Protein AF-0000000072585015 (afdb_homodimer)

Secondary structure (DSSP, 8-state):
--GGGS-THHHHHHHHHHHH-SHHHHHHHHT--HHHHHHHHHHHHHHHTS-SEEEETTEEEE-HHHHHHHHHHHHHHHHHHHHHS-GGG--TTT---EEEEE--HHHHHHHHHHHHHHHTTT-TT-EEEEE--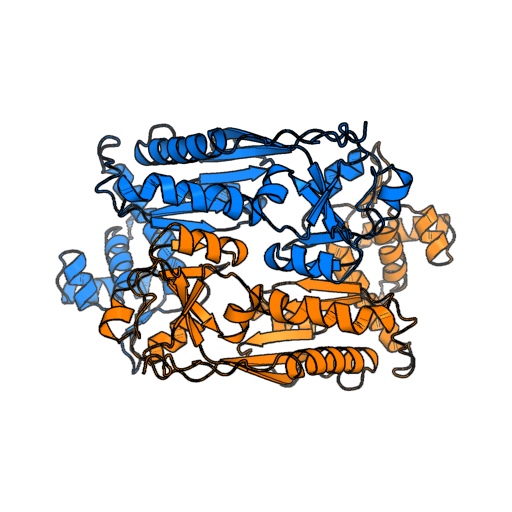-HHHHHHHHHHTS-SEEEEES----TTEEEEEEEEE-EEEEEETTSTTTTSPPPHHHHHH-EEEEE-SSTTSPPHHHHHHHHTT---EEEEEES-STTHHHHHHHSSEEEEEEHHHHHHH--TTEEEEE-SS-PPPEEEEEEEEGGGTT-HHHHHHHHHHHHHHHHS----S--------/--GGGS-THHHHHHHHHHHH-SHHHHHHHHT--HHHHHHHHHHHHHHHTS-SEEEETTEEEE-HHHHHHHHHHHHHHHHHHHHHS-GGG--TTT---EEEEE--HHHHHHHHHHHHHHHTTT-TT-EEEEE---HHHHHHHHHHTS-SEEEEES----TTEEEEEEEEE-EEEEEETTSTTTTSPPPHHHHHH-EEEEE-SSTTSPPHHHHHHHHTT---EEEEEES-STTHHHHHHHSSEEEEEEHHHHHHH--TTEEEEE-SS-PPPEEEEEEEEGGGTT-HHHHHHHHHHHHHHHHS----S---S----

Solvent-accessible surface area (backbone atoms only — not comparable to full-atom values): 34512 Å² total; per-residue (Å²): 134,62,65,86,73,48,60,66,63,50,54,58,51,47,48,32,34,64,71,55,44,32,58,59,56,19,9,63,73,72,75,40,53,45,69,58,37,50,52,48,48,52,50,48,21,61,75,66,71,36,70,42,56,39,84,45,101,90,39,54,36,66,32,75,67,38,50,56,41,45,60,60,48,49,40,51,50,49,52,50,46,54,69,67,41,65,59,82,65,65,42,56,60,75,34,63,54,70,46,29,35,33,37,48,72,57,54,38,50,60,46,46,33,58,38,47,49,67,34,48,84,50,24,66,46,51,28,41,39,36,32,62,69,54,75,87,51,43,59,57,28,29,72,72,46,72,24,57,35,34,50,40,73,68,74,93,70,60,85,62,44,40,74,45,81,69,50,71,38,46,64,25,36,35,29,14,57,80,30,90,66,45,85,50,85,49,43,59,70,58,54,67,68,43,38,24,48,40,77,33,68,51,74,65,54,83,46,72,64,53,54,56,33,43,77,68,75,41,78,83,44,73,49,34,36,31,44,53,73,69,37,45,67,52,40,25,66,47,40,83,32,32,34,76,46,42,45,68,49,60,58,60,66,69,56,87,59,52,28,82,40,66,53,67,60,94,68,77,58,47,49,32,29,38,34,31,34,47,89,44,70,76,29,46,60,52,45,51,50,53,49,48,51,50,54,44,53,68,64,58,62,77,73,73,84,72,80,66,83,57,72,84,107,133,63,64,86,74,48,62,66,63,50,53,57,51,47,46,32,33,64,72,56,43,31,58,58,58,17,10,64,74,70,75,42,52,48,68,58,38,50,51,49,48,54,49,46,22,61,75,65,72,37,70,43,59,39,84,45,99,88,38,54,36,65,33,74,69,38,51,55,41,44,58,60,46,47,40,50,50,48,52,51,46,53,70,68,42,63,58,83,66,64,42,58,59,75,33,63,55,70,47,28,35,32,36,48,71,57,52,38,50,60,46,46,33,57,38,47,49,66,34,47,84,51,25,66,47,50,28,42,39,37,32,65,68,55,76,86,52,43,59,56,28,28,71,73,48,73,23,56,36,34,48,41,72,70,73,93,70,60,87,62,45,40,73,44,83,68,49,71,38,46,64,24,36,37,28,15,57,81,30,90,66,44,85,50,86,49,43,59,68,58,54,67,67,42,38,25,47,40,76,32,68,51,74,65,53,81,45,72,63,55,53,55,33,44,77,69,76,42,80,81,45,71,50,35,36,30,43,52,73,67,37,43,68,51,40,25,66,46,39,82,32,32,33,75,45,42,44,69,49,58,58,60,66,68,54,87,60,52,28,83,39,67,53,66,60,94,69,78,61,47,49,32,30,39,33,31,35,47,90,43,69,75,30,46,60,52,45,51,51,54,48,50,51,51,52,42,51,68,64,56,62,76,72,74,84,73,79,67,86,56,70,83,108

Nearest PDB structures (foldseek):
  2esn-assembly1_C  TM=7.766E-01  e=2.154E-27  Pseudomonas aeruginosa
  5ae5-assembly1_B-2  TM=6.695E-01  e=5.748E-27  Burkholderia cepacia
  5ae5-assembly1_A-2  TM=6.523E-01  e=2.216E-26  Burkholderia cepacia
  2y84-assembly3_C  TM=8.948E-01  e=1.385E-21  Burkholderia sp. DNT
  1uth-assembly1_B  TM=8.601E-01  e=7.260E-21  Burkholderia sp. DNT

Organism: Burkholderia pseudomallei (strain K96243) (NCBI:txid272560)

InterPro domains:
  IPR000847 LysR, HTH, N-terminal domain [PF00126] (8-66)
  IPR000847 LysR, HTH, N-terminal domain [PS50931] (6-63)
  IPR005119 LysR, substrate-binding [PF03466] (97-296)
  IPR036388 Winged helix-like DNA-binding domain superfamily [G3DSA:1.10.10.10] (1-85)
  IPR036390 Winged helix DNA-binding domain superfamily [SSF46785] (2-83)
  IPR037402 HTH-type transcriptional regulator YidZ, PBP2 domain [cd08417] (98-296)
  IPR050389 LysR-type Transcriptional Regulators [PTHR30118] (1-298)

Sequence (626 aa):
MNLRSIDLNLLVILDALLAERQVTRAGQRIGLTQPAVSNALGRLRYVFKDEILMRTPLGMELTPRAKVLACPIRQILQQIEELFVPENQFDSFTSDRRFTLRMSELTELLLLPPLLRNIRGTAPHIRMNVMHLNADKTVEALDSGRLDMAVCAGLDHPDAISSQVLFQDRLVCVLSRRHPDANRPLTLERFAALDFLNVSINPVDSSLIDTMLADMRFTRRIAFNVPHWLVVPSMLDALPLAVIMSERHALSLGDSRLAIRELPLDLEPVTWTLYWHRRYDNSVAHEWLRNCITDVVDAIQPRGVFEEASAVGMNLRSIDLNLLVILDALLAERQVTRAGQRIGLTQPAVSNALGRLRYVFKDEILMRTPLGMELTPRAKVLACPIRQILQQIEELFVPENQFDSFTSDRRFTLRMSELTELLLLPPLLRNIRGTAPHIRMNVMHLNADKTVEALDSGRLDMAVCAGLDHPDAISSQVLFQDRLVCVLSRRHPDANRPLTLERFAALDFLNVSINPVDSSLIDTMLADMRFTRRIAFNVPHWLVVPSMLDALPLAVIMSERHALSLGDSRLAIRELPLDLEPVTWTLYWHRRYDNSVAHEWLRNCITDVVDAIQPRGVFEEASAVG

Radius of gyration: 26.53 Å; Cα contacts (8 Å, |Δi|>4): 1002; chains: 2; bounding box: 60×70×80 Å

Foldseek 3Di:
DDPVPDPCVLLLLLLLCLVVLDLCRSCVVVVHHSVVSVVSLVVVCVVVVHNQWDQDPVGTDGDPVNNVCNLVSVQVVVVVVCVVPDLPPDFLQPDLEEAEEEDDPLRCLQFVVVLCVVSCRRRVRYHYHYDHDDLVCVQVCQVSRSHAKYKDQDHDYDPQKDKFWQDWFAKWKKAFCPAPPQPDADAPVNQQPFEAEAAALDPVDDDPVQVQCVVVVHDHHYPYYDPDPPCVLVVRVVDNHMYMDTPSSVVSVVDPRMGIHHDNDDTGITIMMMMHGVVCVSRPVSVVSVVSRSVSSVVSPPPDDDPPPPVVD/DDPVPDPCVLLLLLLLCLVVLDLCRSCVVVVHHSVVSVVSLVVVCVVVVHNQWDQDPVGTDGDPVNNVCNLVSVQVVVVVVCVVPDLPPDFQQPDLEEAEEEDDPLRCLQFVVVLCVVSCRRRVRYHYHYDHDDLVCVQVCQVSRSHAKYKDQDHDYDPQKDKFWQDWFAKWKKAFCPAPPQPDADDPVNQQPFEAEAAALDPVDDDPVQVQCVVVVDDHHYPYYDPDPPCVLVVRVVDNHMYMDTPSSVVSVVDPRMGIHHDNDDTGITIMMMMHGVVCVSRPVSVVSVVSRSVSSVVSPPPDDDPPPPPVD

pLDDT: mean 84.45, std 15.93, range [20.2, 98.06]

Structure (mmCIF, N/CA/C/O backbone):
data_AF-0000000072585015-model_v1
#
loop_
_entity.id
_entity.type
_entity.pdbx_description
1 polymer 'LysR family transcriptional regulator'
#
loop_
_atom_site.group_PDB
_atom_site.id
_atom_site.type_symbol
_atom_site.label_atom_id
_atom_site.label_alt_id
_atom_site.label_comp_id
_atom_site.label_asym_id
_atom_site.label_entity_id
_atom_site.label_seq_id
_atom_site.pdbx_PDB_ins_code
_atom_site.Cartn_x
_atom_site.Cartn_y
_atom_site.Cartn_z
_atom_site.occupancy
_atom_site.B_iso_or_equiv
_atom_site.auth_seq_id
_atom_site.auth_comp_id
_atom_site.auth_asym_id
_atom_site.auth_atom_id
_atom_site.pdbx_PDB_model_num
ATOM 1 N N . MET A 1 1 ? -4.785 30.359 -19.797 1 32.12 1 MET A N 1
ATOM 2 C CA . MET A 1 1 ? -5.305 31.156 -18.688 1 32.12 1 MET A CA 1
ATOM 3 C C . MET A 1 1 ? -4.211 32.031 -18.094 1 32.12 1 MET A C 1
ATOM 5 O O . MET A 1 1 ? -3.086 31.578 -17.875 1 32.12 1 MET A O 1
ATOM 9 N N . ASN A 1 2 ? -4.184 33.281 -18.375 1 33.97 2 ASN A N 1
ATOM 10 C CA . ASN A 1 2 ? -3.229 34.281 -17.922 1 33.97 2 ASN A CA 1
ATOM 11 C C . ASN A 1 2 ? -3.289 34.469 -16.422 1 33.97 2 ASN A C 1
ATOM 13 O O . ASN A 1 2 ? -4.32 34.875 -15.875 1 33.97 2 ASN A O 1
ATOM 17 N N . LEU A 1 3 ? -2.422 34 -15.742 1 45.84 3 LEU A N 1
ATOM 18 C CA . LEU A 1 3 ? -2.311 34.188 -14.297 1 45.84 3 LEU A CA 1
ATOM 19 C C . LEU A 1 3 ? -2.486 35.656 -13.914 1 45.84 3 LEU A C 1
ATOM 21 O O . LEU A 1 3 ? -2.963 35.938 -12.812 1 45.84 3 LEU A O 1
ATOM 25 N N . ARG A 1 4 ? -2.057 36.531 -14.773 1 43.81 4 ARG A N 1
ATOM 26 C CA . ARG A 1 4 ? -2.186 37.938 -14.508 1 43.81 4 ARG A CA 1
ATOM 27 C C . ARG A 1 4 ? -3.646 38.344 -14.289 1 43.81 4 ARG A C 1
ATOM 29 O O . ARG A 1 4 ? -3.938 39.312 -13.602 1 43.81 4 ARG A O 1
ATOM 36 N N . SER A 1 5 ? -4.473 37.625 -14.945 1 46.38 5 SER A N 1
ATOM 37 C CA . SER A 1 5 ? -5.883 38 -14.891 1 46.38 5 SER A CA 1
ATOM 38 C C . SER A 1 5 ? -6.586 37.344 -13.711 1 46.38 5 SER A C 1
ATOM 40 O O . SER A 1 5 ? -7.703 37.719 -13.359 1 46.38 5 SER A O 1
ATOM 42 N N . ILE A 1 6 ? -5.98 36.281 -13.242 1 48.69 6 ILE A N 1
ATOM 43 C CA . ILE A 1 6 ? -6.621 35.594 -12.109 1 48.69 6 ILE A CA 1
ATOM 44 C C . ILE A 1 6 ? -6.18 36.25 -10.805 1 48.69 6 ILE A C 1
ATOM 46 O O . ILE A 1 6 ? -4.98 36.406 -10.555 1 48.69 6 ILE A O 1
ATOM 50 N N . ASP A 1 7 ? -7.086 37.062 -10.164 1 58.62 7 ASP A N 1
ATOM 51 C CA . ASP A 1 7 ? -6.895 37.531 -8.797 1 58.62 7 ASP A CA 1
ATOM 52 C C . ASP A 1 7 ? -6.461 36.406 -7.879 1 58.62 7 ASP A C 1
ATOM 54 O O . ASP A 1 7 ? -7.262 35.531 -7.543 1 58.62 7 ASP A O 1
ATOM 58 N N . LEU A 1 8 ? -5.18 36.281 -7.637 1 63.16 8 LEU A N 1
ATOM 59 C CA . LEU A 1 8 ? -4.578 35.219 -6.812 1 63.16 8 LEU A CA 1
ATOM 60 C C . LEU A 1 8 ? -5.301 35.125 -5.473 1 63.16 8 LEU A C 1
ATOM 62 O O . LEU A 1 8 ? -5.238 34.062 -4.82 1 63.16 8 LEU A O 1
ATOM 66 N N . ASN A 1 9 ? -5.953 36.219 -5.25 1 71.25 9 ASN A N 1
ATOM 67 C CA . ASN A 1 9 ? -6.73 36.156 -4.016 1 71.25 9 ASN A CA 1
ATOM 68 C C . ASN A 1 9 ? -7.855 35.125 -4.105 1 71.25 9 ASN A C 1
ATOM 70 O O . ASN A 1 9 ? -8.336 34.656 -3.08 1 71.25 9 ASN A O 1
ATOM 74 N N . LEU A 1 10 ? -8.094 34.844 -5.332 1 77.75 10 LEU A N 1
ATOM 75 C CA . LEU A 1 10 ? -9.117 33.844 -5.535 1 77.75 10 LEU A CA 1
ATOM 76 C C . LEU A 1 10 ? -8.648 32.5 -5.012 1 77.75 10 LEU A C 1
ATOM 78 O O . LEU A 1 10 ? -9.461 31.672 -4.555 1 77.75 10 LEU A O 1
ATOM 82 N N . LEU A 1 11 ? -7.355 32.344 -5.016 1 77.81 11 LEU A N 1
ATOM 83 C CA . LEU A 1 11 ? -6.812 31.078 -4.523 1 77.81 11 LEU A CA 1
ATOM 84 C C . LEU A 1 11 ? -6.98 30.953 -3.012 1 77.81 11 LEU A C 1
ATOM 86 O O . LEU A 1 11 ? -7.246 29.875 -2.492 1 77.81 11 LEU A O 1
ATOM 90 N N . VAL A 1 12 ? -6.844 32.094 -2.396 1 78.88 12 VAL A N 1
ATOM 91 C CA . VAL A 1 12 ? -7.031 32.125 -0.951 1 78.88 12 VAL A CA 1
ATOM 92 C C . VAL A 1 12 ? -8.484 31.797 -0.612 1 78.88 12 VAL A C 1
ATOM 94 O O . VAL A 1 12 ? -8.758 31.016 0.3 1 78.88 12 VAL A O 1
ATOM 97 N N . ILE A 1 13 ? -9.336 32.375 -1.401 1 81.62 13 ILE A N 1
ATOM 98 C CA . ILE A 1 13 ? -10.766 32.156 -1.195 1 81.62 13 ILE A CA 1
ATOM 99 C C . ILE A 1 13 ? -11.125 30.703 -1.528 1 81.62 13 ILE A C 1
ATOM 101 O O . ILE A 1 13 ? -11.875 30.062 -0.795 1 81.62 13 ILE A O 1
ATOM 105 N N . LEU A 1 14 ? -10.523 30.203 -2.553 1 85.69 14 LEU A N 1
ATOM 106 C CA . LEU A 1 14 ? -10.75 28.828 -2.951 1 85.69 14 LEU A CA 1
ATOM 107 C C . LEU A 1 14 ? -10.305 27.859 -1.852 1 85.69 14 LEU A C 1
ATOM 109 O O . LEU A 1 14 ? -11.039 26.938 -1.5 1 85.69 14 LEU A O 1
ATOM 113 N N . ASP A 1 15 ? -9.203 28.141 -1.358 1 82 15 ASP A N 1
ATOM 114 C CA . ASP A 1 15 ? -8.68 27.312 -0.285 1 82 15 ASP A CA 1
ATOM 115 C C . ASP A 1 15 ? -9.625 27.281 0.912 1 82 15 ASP A C 1
ATOM 117 O O . ASP A 1 15 ? -9.875 26.234 1.497 1 82 15 ASP A O 1
ATOM 121 N N . ALA A 1 16 ? -10.125 28.391 1.289 1 82.62 16 ALA A N 1
ATOM 122 C CA . ALA A 1 16 ? -11.07 28.516 2.398 1 82.62 16 ALA A CA 1
ATOM 123 C C . ALA A 1 16 ? -12.359 27.75 2.102 1 82.62 16 ALA A C 1
ATOM 125 O O . ALA A 1 16 ? -12.906 27.078 2.975 1 82.62 16 ALA A O 1
ATOM 126 N N . LEU A 1 17 ? -12.812 27.844 0.886 1 88.06 17 LEU A N 1
ATOM 127 C CA . LEU A 1 17 ? -14.031 27.156 0.468 1 88.06 17 LEU A CA 1
ATOM 128 C C . LEU A 1 17 ? -13.836 25.656 0.489 1 88.06 17 LEU A C 1
ATOM 130 O O . LEU A 1 17 ? -14.734 24.906 0.899 1 88.06 17 LEU A O 1
ATOM 134 N N . LEU A 1 18 ? -12.68 25.25 0.053 1 84.5 18 LEU A N 1
ATOM 135 C CA . LEU A 1 18 ? -12.367 23.828 0.015 1 84.5 18 LEU A CA 1
ATOM 136 C C . LEU A 1 18 ? -12.289 23.25 1.424 1 84.5 18 LEU A C 1
ATOM 138 O O . LEU A 1 18 ? -12.664 22.109 1.652 1 84.5 18 LEU A O 1
ATOM 142 N N . ALA A 1 19 ? -11.891 24.016 2.311 1 79.88 19 ALA A N 1
ATOM 143 C CA . ALA A 1 19 ? -11.695 23.594 3.691 1 79.88 19 ALA A CA 1
ATOM 144 C C . ALA A 1 19 ? -13.008 23.625 4.465 1 79.88 19 ALA A C 1
ATOM 146 O O . ALA A 1 19 ? -13.336 22.688 5.195 1 79.88 19 ALA A O 1
ATOM 147 N N . GLU A 1 20 ? -13.828 24.641 4.277 1 79.94 20 GLU A N 1
ATOM 148 C CA . GLU A 1 20 ? -15 24.891 5.113 1 79.94 20 GLU A CA 1
ATOM 149 C C . GLU A 1 20 ? -16.266 24.344 4.465 1 79.94 20 GLU A C 1
ATOM 151 O O . GLU A 1 20 ? -17.25 24.078 5.148 1 79.94 20 GLU A O 1
ATOM 156 N N . ARG A 1 21 ? -16.25 24.219 3.154 1 83.19 21 ARG A N 1
ATOM 157 C CA . ARG A 1 21 ? -17.375 23.734 2.344 1 83.19 21 ARG A CA 1
ATOM 158 C C . ARG A 1 21 ? -18.625 24.562 2.6 1 83.19 21 ARG A C 1
ATOM 160 O O . ARG A 1 21 ? -19.734 24.031 2.549 1 83.19 21 ARG A O 1
ATOM 167 N N . GLN A 1 22 ? -18.469 25.688 3.133 1 85.69 22 GLN A N 1
ATOM 168 C CA . GLN A 1 22 ? -19.531 26.672 3.355 1 85.69 22 GLN A CA 1
ATOM 169 C C . GLN A 1 22 ? -19.047 28.094 3.059 1 85.69 22 GLN A C 1
ATOM 171 O O . GLN A 1 22 ? -17.953 28.484 3.482 1 85.69 22 GLN A O 1
ATOM 176 N N . VAL A 1 23 ? -19.906 28.844 2.379 1 87.81 23 VAL A N 1
ATOM 177 C CA . VAL A 1 23 ? -19.547 30.172 1.912 1 87.81 23 VAL A CA 1
ATOM 178 C C . VAL A 1 23 ? -19.359 31.109 3.105 1 87.81 23 VAL A C 1
ATOM 180 O O . VAL A 1 23 ? -18.359 31.828 3.184 1 87.81 23 VAL A O 1
ATOM 183 N N . THR A 1 24 ? -20.281 30.969 4.055 1 86.62 24 THR A N 1
ATOM 184 C CA . THR A 1 24 ? -20.234 31.859 5.207 1 86.62 24 THR A CA 1
ATOM 185 C C . THR A 1 24 ? -19.016 31.578 6.074 1 86.62 24 THR A C 1
ATOM 187 O O . THR A 1 24 ? -18.297 32.5 6.461 1 86.62 24 THR A O 1
ATOM 190 N N . ARG A 1 25 ? -18.781 30.375 6.25 1 86.62 25 ARG A N 1
ATOM 191 C CA . ARG A 1 25 ? -17.656 29.984 7.098 1 86.62 25 ARG A CA 1
ATOM 192 C C . ARG A 1 25 ? -16.328 30.266 6.41 1 86.62 25 ARG A C 1
ATOM 194 O O . ARG A 1 25 ? -15.352 30.656 7.062 1 86.62 25 ARG A O 1
ATOM 201 N N . ALA A 1 26 ? -16.344 30.078 5.195 1 88.12 26 ALA A N 1
ATOM 202 C CA . ALA A 1 26 ? -15.141 30.391 4.426 1 88.12 26 ALA A CA 1
ATOM 203 C C . ALA A 1 26 ? -14.797 31.875 4.527 1 88.12 26 ALA A C 1
ATOM 205 O O . ALA A 1 26 ? -13.633 32.25 4.703 1 88.12 26 ALA A O 1
ATOM 206 N N . GLY A 1 27 ? -15.828 32.688 4.449 1 85.44 27 GLY A N 1
ATOM 207 C CA . GLY A 1 27 ? -15.625 34.125 4.594 1 85.44 27 GLY A CA 1
ATOM 208 C C . GLY A 1 27 ? -15.094 34.5 5.961 1 85.44 27 GLY A C 1
ATOM 209 O O . GLY A 1 27 ? -14.148 35.281 6.062 1 85.44 27 GLY A O 1
ATOM 210 N N . GLN A 1 28 ? -15.633 33.938 6.953 1 82.56 28 GLN A N 1
ATOM 211 C CA . GLN A 1 28 ? -15.203 34.188 8.32 1 82.56 28 GLN A CA 1
ATOM 212 C C . GLN A 1 28 ? -13.734 33.812 8.516 1 82.56 28 GLN A C 1
ATOM 214 O O . GLN A 1 28 ? -12.992 34.531 9.18 1 82.56 28 GLN A O 1
ATOM 219 N N . ARG A 1 29 ? -13.344 32.812 7.852 1 80.19 29 ARG A N 1
ATOM 220 C CA . ARG A 1 29 ? -11.992 32.281 8.008 1 80.19 29 ARG A CA 1
ATOM 221 C C . ARG A 1 29 ? -10.961 33.25 7.402 1 80.19 29 ARG A C 1
ATOM 223 O O . ARG A 1 29 ? -9.844 33.375 7.918 1 80.19 29 ARG A O 1
ATOM 230 N N . ILE A 1 30 ? -11.398 33.906 6.359 1 79.38 30 ILE A N 1
ATOM 231 C CA . ILE A 1 30 ? -10.383 34.656 5.656 1 79.38 30 ILE A CA 1
ATOM 232 C C . ILE A 1 30 ? -10.719 36.156 5.738 1 79.38 30 ILE A C 1
ATOM 234 O O . ILE A 1 30 ? -10.109 36.969 5.047 1 79.38 30 ILE A O 1
ATOM 238 N N . GLY A 1 31 ? -11.68 36.5 6.531 1 80.5 31 GLY A N 1
ATOM 239 C CA . GLY A 1 31 ? -11.992 37.875 6.801 1 80.5 31 GLY A CA 1
ATOM 240 C C . GLY A 1 31 ? -12.719 38.562 5.652 1 80.5 31 GLY A C 1
ATOM 241 O O . GLY A 1 31 ? -12.453 39.719 5.344 1 80.5 31 GLY A O 1
ATOM 242 N N . LEU A 1 32 ? -13.5 37.812 5.012 1 82.12 32 LEU A N 1
ATOM 243 C CA . LEU A 1 32 ? -14.297 38.375 3.924 1 82.12 32 LEU A CA 1
ATOM 244 C C . LEU A 1 32 ? -15.789 38.25 4.215 1 82.12 32 LEU A C 1
ATOM 246 O O . LEU A 1 32 ? -16.188 37.375 4.996 1 82.12 32 LEU A O 1
ATOM 250 N N . THR A 1 33 ? -16.547 39.125 3.74 1 83.56 33 THR A N 1
ATOM 251 C CA . THR A 1 33 ? -18 39.062 3.873 1 83.56 33 THR A CA 1
ATOM 252 C C . THR A 1 33 ? -18.562 37.938 2.992 1 83.56 33 THR A C 1
ATOM 254 O O . THR A 1 33 ? -17.922 37.5 2.031 1 83.56 33 THR A O 1
ATOM 257 N N . GLN A 1 34 ? -19.703 37.469 3.396 1 87.62 34 GLN A N 1
ATOM 258 C CA . GLN A 1 34 ? -20.359 36.406 2.658 1 87.62 34 GLN A CA 1
ATOM 259 C C . GLN A 1 34 ? -20.609 36.812 1.209 1 87.62 34 GLN A C 1
ATOM 261 O O . GLN A 1 34 ? -20.359 36.031 0.287 1 87.62 34 GLN A O 1
ATOM 266 N N . PRO A 1 35 ? -21.125 38.031 0.877 1 88.56 35 PRO A N 1
ATOM 267 C CA . PRO A 1 35 ? -21.297 38.406 -0.527 1 88.56 35 PRO A CA 1
ATOM 268 C C . PRO A 1 35 ? -19.984 38.406 -1.309 1 88.56 35 PRO A C 1
ATOM 270 O O . PRO A 1 35 ? -19.969 38 -2.48 1 88.56 35 PRO A O 1
ATOM 273 N N . ALA A 1 36 ? -18.969 38.812 -0.65 1 84.19 36 ALA A N 1
ATOM 274 C CA . ALA A 1 36 ? -17.656 38.844 -1.291 1 84.19 36 ALA A CA 1
ATOM 275 C C . ALA A 1 36 ? -17.219 37.406 -1.659 1 84.19 36 ALA A C 1
ATOM 277 O O . ALA A 1 36 ? -16.703 37.188 -2.76 1 84.19 36 ALA A O 1
ATOM 278 N N . VAL A 1 37 ? -17.438 36.5 -0.718 1 89.19 37 VAL A N 1
ATOM 279 C CA . VAL A 1 37 ? -17.078 35.125 -0.96 1 89.19 37 VAL A CA 1
ATOM 280 C C . VAL A 1 37 ? -17.984 34.531 -2.035 1 89.19 37 VAL A C 1
ATOM 282 O O . VAL A 1 37 ? -17.516 33.781 -2.893 1 89.19 37 VAL A O 1
ATOM 285 N N . SER A 1 38 ? -19.188 34.844 -2.033 1 90.06 38 SER A N 1
ATOM 286 C CA . SER A 1 38 ? -20.141 34.375 -3.031 1 90.06 38 SER A CA 1
ATOM 287 C C . SER A 1 38 ? -19.75 34.844 -4.43 1 90.06 38 SER A C 1
ATOM 289 O O . SER A 1 38 ? -19.797 34.062 -5.387 1 90.06 38 SER A O 1
ATOM 291 N N . ASN A 1 39 ? -19.422 36.062 -4.484 1 87.12 39 ASN A N 1
ATOM 292 C CA . ASN A 1 39 ? -18.953 36.625 -5.758 1 87.12 39 ASN A CA 1
ATOM 293 C C . ASN A 1 39 ? -17.703 35.906 -6.25 1 87.12 39 ASN A C 1
ATOM 295 O O . ASN A 1 39 ? -17.594 35.594 -7.438 1 87.12 39 ASN A O 1
ATOM 299 N N . ALA A 1 40 ? -16.812 35.781 -5.332 1 86.44 40 ALA A N 1
ATOM 300 C CA . ALA A 1 40 ? -15.57 35.062 -5.66 1 86.44 40 ALA A CA 1
ATOM 301 C C . ALA A 1 40 ? -15.859 33.656 -6.145 1 86.44 40 ALA A C 1
ATOM 303 O O . ALA A 1 40 ? -15.211 33.156 -7.074 1 86.44 40 ALA A O 1
ATOM 304 N N . LEU A 1 41 ? -16.781 32.938 -5.48 1 90.31 41 LEU A N 1
ATOM 305 C CA . LEU A 1 41 ? -17.172 31.609 -5.887 1 90.31 41 LEU A CA 1
ATOM 306 C C . LEU A 1 41 ? -17.703 31.594 -7.316 1 90.31 41 LEU A C 1
ATOM 308 O O . LEU A 1 41 ? -17.391 30.688 -8.094 1 90.31 41 LEU A O 1
ATOM 312 N N . GLY A 1 42 ? -18.469 32.625 -7.664 1 88.19 42 GLY A N 1
ATOM 313 C CA . GLY A 1 42 ? -18.922 32.781 -9.039 1 88.19 42 GLY A CA 1
ATOM 314 C C . GLY A 1 42 ? -17.781 32.875 -10.039 1 88.19 42 GLY A C 1
ATOM 315 O O . GLY A 1 42 ? -17.812 32.219 -11.086 1 88.19 42 GLY A O 1
ATOM 316 N N . ARG A 1 43 ? -16.812 33.625 -9.688 1 82.56 43 ARG A N 1
ATOM 317 C CA . ARG A 1 43 ? -15.641 33.781 -10.547 1 82.56 43 ARG A CA 1
ATOM 318 C C . ARG A 1 43 ? -14.867 32.469 -10.648 1 82.56 43 ARG A C 1
ATOM 320 O O . ARG A 1 43 ? -14.391 32.094 -11.727 1 82.56 43 ARG A O 1
ATOM 327 N N . LEU A 1 44 ? -14.68 31.828 -9.516 1 86.62 44 LEU A N 1
ATOM 328 C CA . LEU A 1 44 ? -13.984 30.547 -9.469 1 86.62 44 LEU A CA 1
ATOM 329 C C . LEU A 1 44 ? -14.68 29.516 -10.352 1 86.62 44 LEU A C 1
ATOM 331 O O . LEU A 1 44 ? -14.023 28.766 -11.07 1 86.62 44 LEU A O 1
ATOM 335 N N . ARG A 1 45 ? -15.977 29.5 -10.25 1 87.31 45 ARG A N 1
ATOM 336 C CA . ARG A 1 45 ? -16.75 28.578 -11.078 1 87.31 45 ARG A CA 1
ATOM 337 C C . ARG A 1 45 ? -16.5 28.844 -12.562 1 87.31 45 ARG A C 1
ATOM 339 O O . ARG A 1 45 ? -16.375 27.891 -13.344 1 87.31 45 ARG A O 1
ATOM 346 N N . TYR A 1 46 ? -16.422 30.094 -12.836 1 81.38 46 TYR A N 1
ATOM 347 C CA . TYR A 1 46 ? -16.172 30.484 -14.219 1 81.38 46 TYR A CA 1
ATOM 348 C C . TYR A 1 46 ? -14.789 30.062 -14.672 1 81.38 46 TYR A C 1
ATOM 350 O O . TYR A 1 46 ? -14.625 29.5 -15.758 1 81.38 46 TYR A O 1
ATOM 358 N N . VAL A 1 47 ? -13.812 30.297 -13.875 1 77.12 47 VAL A N 1
ATOM 359 C CA . VAL A 1 47 ? -12.422 30.047 -14.219 1 77.12 47 VAL A CA 1
ATOM 360 C C . VAL A 1 47 ? -12.18 28.547 -14.328 1 77.12 47 VAL A C 1
ATOM 362 O O . VAL A 1 47 ? -11.492 28.078 -15.242 1 77.12 47 VAL A O 1
ATOM 365 N N . PHE A 1 48 ? -12.727 27.812 -13.367 1 81.69 48 PHE A N 1
ATOM 366 C CA . PHE A 1 48 ? -12.453 26.375 -13.305 1 81.69 48 PHE A CA 1
ATOM 367 C C . PHE A 1 48 ? -13.484 25.594 -14.117 1 81.69 48 PHE A C 1
ATOM 369 O O . PHE A 1 48 ? -13.344 24.391 -14.297 1 81.69 48 PHE A O 1
ATOM 376 N N . LYS A 1 49 ? -14.43 26.281 -14.617 1 83.12 49 LYS A N 1
ATOM 377 C CA . LYS A 1 49 ? -15.523 25.625 -15.328 1 83.12 49 LYS A CA 1
ATOM 378 C C . LYS A 1 49 ? -16.078 24.453 -14.531 1 83.12 49 LYS A C 1
ATOM 380 O O . LYS A 1 49 ? -16.25 23.359 -15.062 1 83.12 49 LYS A O 1
ATOM 385 N N . ASP A 1 50 ? -16.203 24.719 -13.289 1 85 50 ASP A N 1
ATOM 386 C CA . ASP A 1 50 ? -16.672 23.766 -12.289 1 85 50 ASP A CA 1
ATOM 387 C C . ASP A 1 50 ? -17.453 24.469 -11.188 1 85 50 ASP A C 1
ATOM 389 O O . ASP A 1 50 ? -17.094 25.578 -10.781 1 85 50 ASP A O 1
ATOM 393 N N . GLU A 1 51 ? -18.453 23.844 -10.672 1 89.44 51 GLU A N 1
ATOM 394 C CA . GLU A 1 51 ? -19.266 24.453 -9.625 1 89.44 51 GLU A CA 1
ATOM 395 C C . GLU A 1 51 ? -18.5 24.578 -8.32 1 89.44 51 GLU A C 1
ATOM 397 O O . GLU A 1 51 ? -18.844 25.391 -7.461 1 89.44 51 GLU A O 1
ATOM 402 N N . ILE A 1 52 ? -17.438 23.844 -8.117 1 87.56 52 ILE A N 1
ATOM 403 C CA . ILE A 1 52 ? -16.547 23.812 -6.957 1 87.56 52 ILE A CA 1
ATOM 404 C C . ILE A 1 52 ? -17.328 23.344 -5.727 1 87.56 52 ILE A C 1
ATOM 406 O O . ILE A 1 52 ? -16.969 22.344 -5.109 1 87.56 52 ILE A O 1
ATOM 410 N N . LEU A 1 53 ? -18.453 24.016 -5.41 1 88 53 LEU A N 1
ATOM 411 C CA . LEU A 1 53 ? -19.375 23.688 -4.332 1 88 53 LEU A CA 1
ATOM 412 C C . LEU A 1 53 ? -20.797 23.594 -4.855 1 88 53 LEU A C 1
ATOM 414 O O . LEU A 1 53 ? -21.297 24.5 -5.531 1 88 53 LEU A O 1
ATOM 418 N N . MET A 1 54 ? -21.281 22.391 -4.57 1 82.44 54 MET A N 1
ATOM 419 C CA . MET A 1 54 ? -22.672 22.188 -5 1 82.44 54 MET A CA 1
ATOM 420 C C . MET A 1 54 ? -23.594 22 -3.803 1 82.44 54 MET A C 1
ATOM 422 O O . MET A 1 54 ? -23.188 21.406 -2.793 1 82.44 54 MET A O 1
ATOM 426 N N . ARG A 1 55 ? -24.781 22.531 -3.969 1 76.81 55 ARG A N 1
ATOM 427 C CA . ARG A 1 55 ? -25.812 22.344 -2.941 1 76.81 55 ARG A CA 1
ATOM 428 C C . ARG A 1 55 ? -26.453 20.969 -3.066 1 76.81 55 ARG A C 1
ATOM 430 O O . ARG A 1 55 ? -26.844 20.547 -4.16 1 76.81 55 ARG A O 1
ATOM 437 N N . THR A 1 56 ? -26.266 20.281 -2.09 1 69.5 56 THR A N 1
ATOM 438 C CA . THR A 1 56 ? -26.953 19 -1.965 1 69.5 56 THR A CA 1
ATOM 439 C C . THR A 1 56 ? -27.922 19 -0.782 1 69.5 56 THR A C 1
ATOM 441 O O . THR A 1 56 ? -27.906 19.938 0.03 1 69.5 56 THR A O 1
ATOM 444 N N . PRO A 1 57 ? -28.859 18.125 -0.735 1 65.69 57 PRO A N 1
ATOM 445 C CA . PRO A 1 57 ? -29.75 18.078 0.417 1 65.69 57 PRO A CA 1
ATOM 446 C C . PRO A 1 57 ? -29.016 18.016 1.749 1 65.69 57 PRO A C 1
ATOM 448 O O . PRO A 1 57 ? -29.547 18.438 2.779 1 65.69 57 PRO A O 1
ATOM 451 N N . LEU A 1 58 ? -27.859 17.672 1.687 1 60.28 58 LEU A N 1
ATOM 452 C CA . LEU A 1 58 ? -27.078 17.484 2.908 1 60.28 58 LEU A CA 1
ATOM 453 C C . LEU A 1 58 ? -26.219 18.719 3.191 1 60.28 58 LEU A C 1
ATOM 455 O O . LEU A 1 58 ? -25.531 18.781 4.219 1 60.28 58 LEU A O 1
ATOM 459 N N . GLY A 1 59 ? -26.328 19.641 2.318 1 71.06 59 GLY A N 1
ATOM 460 C CA . GLY A 1 59 ? -25.5 20.844 2.436 1 71.06 59 GLY A CA 1
ATOM 461 C C . GLY A 1 59 ? -24.625 21.078 1.225 1 71.06 59 GLY A C 1
ATOM 462 O O . GLY A 1 59 ? -24.906 20.562 0.139 1 71.06 59 GLY A O 1
ATOM 463 N N . MET A 1 60 ? -23.625 21.906 1.461 1 78.12 60 MET A N 1
ATOM 464 C CA . MET A 1 60 ? -22.703 22.203 0.362 1 78.12 60 MET A CA 1
ATOM 465 C C . MET A 1 60 ? -21.625 21.141 0.26 1 78.12 60 MET A C 1
ATOM 467 O O . MET A 1 60 ? -21.031 20.75 1.271 1 78.12 60 MET A O 1
ATOM 471 N N . GLU A 1 61 ? -21.484 20.625 -0.931 1 82.38 61 GLU A N 1
ATOM 472 C CA . GLU A 1 61 ? -20.453 19.609 -1.169 1 82.38 61 GLU A CA 1
ATOM 473 C C . GLU A 1 61 ? -19.516 20.031 -2.293 1 82.38 61 GLU A C 1
ATOM 475 O O . GLU A 1 61 ? -19.938 20.641 -3.271 1 82.38 61 GLU A O 1
ATOM 480 N N . LEU A 1 62 ? -18.297 19.625 -2.059 1 85.12 62 LEU A N 1
ATOM 481 C CA . LEU A 1 62 ? -17.297 19.875 -3.1 1 85.12 62 LEU A CA 1
ATOM 482 C C . LEU A 1 62 ? -17.547 18.984 -4.316 1 85.12 62 LEU A C 1
ATOM 484 O O . LEU A 1 62 ? -17.953 17.828 -4.172 1 85.12 62 LEU A O 1
ATOM 488 N N . THR A 1 63 ? -17.281 19.562 -5.504 1 82.75 63 THR A N 1
ATOM 489 C CA . THR A 1 63 ? -17.25 18.734 -6.699 1 82.75 63 THR A CA 1
ATOM 490 C C . THR A 1 63 ? -16.031 17.828 -6.691 1 82.75 63 THR A C 1
ATOM 492 O O . THR A 1 63 ? -15.062 18.094 -5.969 1 82.75 63 THR A O 1
ATOM 495 N N . PRO A 1 64 ? -16.141 16.812 -7.449 1 73.69 64 PRO A N 1
ATOM 496 C CA . PRO A 1 64 ? -14.961 15.945 -7.559 1 73.69 64 PRO A CA 1
ATOM 497 C C . PRO A 1 64 ? -13.703 16.703 -7.984 1 73.69 64 PRO A C 1
ATOM 499 O O . PRO A 1 64 ? -12.625 16.438 -7.453 1 73.69 64 PRO A O 1
ATOM 502 N N . ARG A 1 65 ? -13.859 17.578 -8.844 1 75.81 65 ARG A N 1
ATOM 503 C CA . ARG A 1 65 ? -12.734 18.375 -9.297 1 75.81 65 ARG A CA 1
ATOM 504 C C . ARG A 1 65 ? -12.195 19.25 -8.164 1 75.81 65 ARG A C 1
ATOM 506 O O . ARG A 1 65 ? -10.977 19.375 -8 1 75.81 65 ARG A O 1
ATOM 513 N N . ALA A 1 66 ? -13.078 19.797 -7.414 1 81.56 66 ALA A N 1
ATOM 514 C CA . ALA A 1 66 ? -12.672 20.656 -6.301 1 81.56 66 ALA A CA 1
ATOM 515 C C . ALA A 1 66 ? -11.906 19.859 -5.254 1 81.56 66 ALA A C 1
ATOM 517 O O . ALA A 1 66 ? -10.93 20.344 -4.684 1 81.56 66 ALA A O 1
ATOM 518 N N . LYS A 1 67 ? -12.312 18.703 -5.105 1 75.06 67 LYS A N 1
ATOM 519 C CA . LYS A 1 67 ? -11.648 17.844 -4.125 1 75.06 67 LYS A CA 1
ATOM 520 C C . LYS A 1 67 ? -10.195 17.594 -4.504 1 75.06 67 LYS A C 1
ATOM 522 O O . LYS A 1 67 ? -9.312 17.609 -3.646 1 75.06 67 LYS A O 1
ATOM 527 N N . VAL A 1 68 ? -10.016 17.469 -5.75 1 70.12 68 VAL A N 1
ATOM 528 C CA . VAL A 1 68 ? -8.672 17.172 -6.242 1 70.12 68 VAL A CA 1
ATOM 529 C C . VAL A 1 68 ? -7.809 18.438 -6.164 1 70.12 68 VAL A C 1
ATOM 531 O O . VAL A 1 68 ? -6.582 18.344 -6.043 1 70.12 68 VAL A O 1
ATOM 534 N N . LEU A 1 69 ? -8.375 19.531 -6.082 1 74.88 69 LEU A N 1
ATOM 535 C CA . LEU A 1 69 ? -7.652 20.797 -6.113 1 74.88 69 LEU A CA 1
ATOM 536 C C . LEU A 1 69 ? -7.176 21.188 -4.719 1 74.88 69 LEU A C 1
ATOM 538 O O . LEU A 1 69 ? -6.281 22.031 -4.574 1 74.88 69 LEU A O 1
ATOM 542 N N . ALA A 1 70 ? -7.77 20.547 -3.752 1 74.31 70 ALA A N 1
ATOM 543 C CA . ALA A 1 70 ? -7.527 21 -2.383 1 74.31 70 ALA A CA 1
ATOM 544 C C . ALA A 1 70 ? -6.039 20.938 -2.045 1 74.31 70 ALA A C 1
ATOM 546 O O . ALA A 1 70 ? -5.461 21.938 -1.593 1 74.31 70 ALA A O 1
ATOM 547 N N . CYS A 1 71 ? -5.488 19.891 -2.344 1 65.31 71 CYS A N 1
ATOM 548 C CA . CYS A 1 71 ? -4.094 19.719 -1.958 1 65.31 71 CYS A CA 1
ATOM 549 C C . CYS A 1 71 ? -3.18 20.609 -2.783 1 65.31 71 CYS A C 1
ATOM 551 O O . CYS A 1 71 ? -2.393 21.375 -2.229 1 65.31 71 CYS A O 1
ATOM 553 N N . PRO A 1 72 ? -3.332 20.594 -4.055 1 68.12 72 PRO A N 1
ATOM 554 C CA . PRO A 1 72 ? -2.459 21.469 -4.844 1 68.12 72 PRO A CA 1
ATOM 555 C C . PRO A 1 72 ? -2.607 22.938 -4.469 1 68.12 72 PRO A C 1
ATOM 557 O O . PRO A 1 72 ? -1.615 23.672 -4.426 1 68.12 72 PRO A O 1
ATOM 560 N N . ILE A 1 73 ? -3.779 23.328 -4.164 1 73.88 73 ILE A N 1
ATOM 561 C CA . ILE A 1 73 ? -4.012 24.734 -3.838 1 73.88 73 ILE A CA 1
ATOM 562 C C . ILE A 1 73 ? -3.34 25.078 -2.512 1 73.88 73 ILE A C 1
ATOM 564 O O . ILE A 1 73 ? -2.672 26.109 -2.393 1 73.88 73 ILE A O 1
ATOM 568 N N . ARG A 1 74 ? -3.541 24.188 -1.601 1 71.44 74 ARG A N 1
ATOM 569 C CA . ARG A 1 74 ? -2.91 24.422 -0.306 1 71.44 74 ARG A CA 1
ATOM 570 C C . ARG A 1 74 ? -1.392 24.484 -0.442 1 71.44 74 ARG A C 1
ATOM 572 O O . ARG A 1 74 ? -0.744 25.328 0.193 1 71.44 74 ARG A O 1
ATOM 579 N N . GLN A 1 75 ? -0.933 23.75 -1.243 1 64.38 75 GLN A N 1
ATOM 580 C CA . GLN A 1 75 ? 0.509 23.734 -1.463 1 64.38 75 GLN A CA 1
ATOM 581 C C . GLN A 1 75 ? 0.985 25.047 -2.08 1 64.38 75 GLN A C 1
ATOM 583 O O . GLN A 1 75 ? 2.012 25.594 -1.674 1 64.38 75 GLN A O 1
ATOM 588 N N . ILE A 1 76 ? 0.241 25.453 -3.002 1 65.38 76 ILE A N 1
ATOM 589 C CA . ILE A 1 76 ? 0.583 26.703 -3.67 1 65.38 76 ILE A CA 1
ATOM 590 C C . ILE A 1 76 ? 0.522 27.859 -2.67 1 65.38 76 ILE A C 1
ATOM 592 O O . ILE A 1 76 ? 1.428 28.688 -2.619 1 65.38 76 ILE A O 1
ATOM 596 N N . LEU A 1 77 ? -0.475 27.828 -1.921 1 68.62 77 LEU A N 1
ATOM 597 C CA . LEU A 1 77 ? -0.631 28.906 -0.947 1 68.62 77 LEU A CA 1
ATOM 598 C C . LEU A 1 77 ? 0.473 28.844 0.103 1 68.62 77 LEU A C 1
ATOM 600 O O . LEU A 1 77 ? 0.977 29.891 0.532 1 68.62 77 LEU A O 1
ATOM 604 N N . GLN A 1 78 ? 0.786 27.672 0.447 1 65 78 GLN A N 1
ATOM 605 C CA . GLN A 1 78 ? 1.895 27.516 1.383 1 65 78 GLN A CA 1
ATOM 606 C C . GLN A 1 78 ? 3.197 28.031 0.784 1 65 78 GLN A C 1
ATOM 608 O O . GLN A 1 78 ? 3.984 28.688 1.472 1 65 78 GLN A O 1
ATOM 613 N N . GLN A 1 79 ? 3.324 27.781 -0.42 1 61.16 79 GLN A N 1
ATOM 614 C CA . GLN A 1 79 ? 4.516 28.266 -1.104 1 61.16 79 GLN A CA 1
ATOM 615 C C . GLN A 1 79 ? 4.531 29.797 -1.147 1 61.16 79 GLN A C 1
ATOM 617 O O . GLN A 1 79 ? 5.578 30.422 -0.963 1 61.16 79 GLN A O 1
ATOM 622 N N . ILE A 1 80 ? 3.381 30.281 -1.381 1 59.75 80 ILE A N 1
ATOM 623 C CA . ILE A 1 80 ? 3.254 31.734 -1.413 1 59.75 80 ILE A CA 1
ATOM 624 C C . ILE A 1 80 ? 3.52 32.312 -0.022 1 59.75 80 ILE A C 1
ATOM 626 O O . ILE A 1 80 ? 4.23 33.312 0.122 1 59.75 80 ILE A O 1
ATOM 630 N N . GLU A 1 81 ? 2.875 31.719 0.958 1 62.03 81 GLU A N 1
ATOM 631 C CA . GLU A 1 81 ? 3.088 32.156 2.334 1 62.03 81 GLU A CA 1
ATOM 632 C C . GLU A 1 81 ? 4.57 32.125 2.701 1 62.03 81 GLU A C 1
ATOM 634 O O . GLU A 1 81 ? 5.062 33 3.387 1 62.03 81 GLU A O 1
ATOM 639 N N . GLU A 1 82 ? 5.125 31.156 2.238 1 58.69 82 GLU A N 1
ATOM 640 C CA . GLU A 1 82 ? 6.547 31 2.523 1 58.69 82 GLU A CA 1
ATOM 641 C C . GLU A 1 82 ? 7.359 32.156 1.944 1 58.69 82 GLU A C 1
ATOM 643 O O . GLU A 1 82 ? 8.43 32.5 2.457 1 58.69 82 GLU A O 1
ATOM 648 N N . LEU A 1 83 ? 6.762 32.656 0.88 1 52.06 83 LEU A N 1
ATOM 649 C CA . LEU A 1 83 ? 7.43 33.781 0.28 1 52.06 83 LEU A CA 1
ATOM 650 C C . LEU A 1 83 ? 7.398 35 1.222 1 52.06 83 LEU A C 1
ATOM 652 O O . LEU A 1 83 ? 8.273 35.875 1.156 1 52.06 83 LEU A O 1
ATOM 656 N N . PHE A 1 84 ? 6.273 35.062 1.911 1 51.22 84 PHE A N 1
ATOM 657 C CA . PHE A 1 84 ? 6.094 36.25 2.758 1 51.22 84 PHE A CA 1
ATOM 658 C C . PHE A 1 84 ? 6.555 35.969 4.18 1 51.22 84 PHE A C 1
ATOM 660 O O . PHE A 1 84 ? 6.582 36.875 5.02 1 51.22 84 PHE A O 1
ATOM 667 N N . VAL A 1 85 ? 6.492 34.781 4.637 1 50.31 85 VAL A N 1
ATOM 668 C CA . VAL A 1 85 ? 6.996 34.5 5.973 1 50.31 85 VAL A CA 1
ATOM 669 C C . VAL A 1 85 ? 8.516 34.688 6.008 1 50.31 85 VAL A C 1
ATOM 671 O O . VAL A 1 85 ? 9.234 34.094 5.199 1 50.31 85 VAL A O 1
ATOM 674 N N . PRO A 1 86 ? 8.875 35.688 6.629 1 48.62 86 PRO A N 1
ATOM 675 C CA . PRO A 1 86 ? 10.328 35.719 6.809 1 48.62 86 PRO A CA 1
ATOM 676 C C . PRO A 1 86 ? 10.914 34.344 7.195 1 48.62 86 PRO A C 1
ATOM 678 O O . PRO A 1 86 ? 10.258 33.562 7.891 1 48.62 86 PRO A O 1
ATOM 681 N N . GLU A 1 87 ? 11.758 33.656 6.324 1 51.09 87 GLU A N 1
ATOM 682 C CA . GLU A 1 87 ? 12.461 32.406 6.496 1 51.09 87 GLU A CA 1
ATOM 683 C C . GLU A 1 87 ? 12.617 32.031 7.973 1 51.09 87 GLU A C 1
ATOM 685 O O . GLU A 1 87 ? 12.539 30.875 8.344 1 51.09 87 GLU A O 1
ATOM 690 N N . ASN A 1 88 ? 12.797 33.125 8.875 1 55.88 88 ASN A N 1
ATOM 691 C CA . ASN A 1 88 ? 13.227 33 10.266 1 55.88 88 ASN A CA 1
ATOM 692 C C . ASN A 1 88 ? 12.039 32.781 11.203 1 55.88 88 ASN A C 1
ATOM 694 O O . ASN A 1 88 ? 12.219 32.625 12.414 1 55.88 88 ASN A O 1
ATOM 698 N N . GLN A 1 89 ? 10.875 32.594 10.672 1 70.94 89 GLN A N 1
ATOM 699 C CA . GLN A 1 89 ? 9.789 32.625 11.641 1 70.94 89 GLN A CA 1
ATOM 700 C C . GLN A 1 89 ? 9.211 31.25 11.891 1 70.94 89 GLN A C 1
ATOM 702 O O . GLN A 1 89 ? 8.211 31.109 12.602 1 70.94 89 GLN A O 1
ATOM 707 N N . PHE A 1 90 ? 9.875 30.281 11.523 1 84.69 90 PHE A N 1
ATOM 708 C CA . PHE A 1 90 ? 9.336 28.969 11.844 1 84.69 90 PHE A CA 1
ATOM 709 C C . PHE A 1 90 ? 9.633 28.594 13.289 1 84.69 90 PHE A C 1
ATOM 711 O O . PHE A 1 90 ? 10.797 28.609 13.711 1 84.69 90 PHE A O 1
ATOM 718 N N . ASP A 1 91 ? 8.539 28.422 14.016 1 88.75 91 ASP A N 1
ATOM 719 C CA . ASP A 1 91 ? 8.586 27.875 15.359 1 88.75 91 ASP A CA 1
ATOM 720 C C . ASP A 1 91 ? 7.824 26.547 15.43 1 88.75 91 ASP A C 1
ATOM 722 O O . ASP A 1 91 ? 6.598 26.5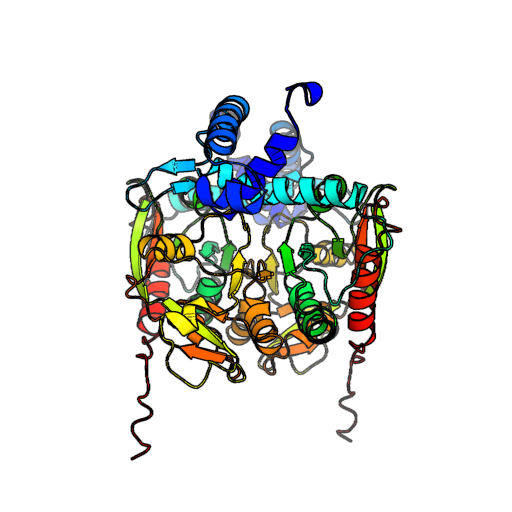31 15.336 1 88.75 91 ASP A O 1
ATOM 726 N N . SER A 1 92 ? 8.594 25.453 15.625 1 90.75 92 SER A N 1
ATOM 727 C CA . SER A 1 92 ? 7.996 24.125 15.57 1 90.75 92 SER A CA 1
ATOM 728 C C . SER A 1 92 ? 6.895 23.984 16.625 1 90.75 92 SER A C 1
ATOM 730 O O . SER A 1 92 ? 5.945 23.219 16.422 1 90.75 92 SER A O 1
ATOM 732 N N . PHE A 1 93 ? 7.008 24.719 17.688 1 91.38 93 PHE A N 1
ATOM 733 C CA . PHE A 1 93 ? 6.059 24.562 18.781 1 91.38 93 PHE A CA 1
ATOM 734 C C . PHE A 1 93 ? 4.719 25.188 18.422 1 91.38 93 PHE A C 1
ATOM 736 O O . PHE A 1 93 ? 3.666 24.703 18.844 1 91.38 93 PHE A O 1
ATOM 743 N N . THR A 1 94 ? 4.781 26.203 17.672 1 90.75 94 THR A N 1
ATOM 744 C CA . THR A 1 94 ? 3.535 26.922 17.422 1 90.75 94 THR A CA 1
ATOM 745 C C . THR A 1 94 ? 3.053 26.688 15.992 1 90.75 94 THR A C 1
ATOM 747 O O . THR A 1 94 ? 1.888 26.938 15.672 1 90.75 94 THR A O 1
ATOM 750 N N . SER A 1 95 ? 3.889 26.219 15.148 1 88.75 95 SER A N 1
ATOM 751 C CA . SER A 1 95 ? 3.547 26.062 13.742 1 88.75 95 SER A CA 1
ATOM 752 C C . SER A 1 95 ? 2.504 24.969 13.547 1 88.75 95 SER A C 1
ATOM 754 O O . SER A 1 95 ? 2.568 23.906 14.188 1 88.75 95 SER A O 1
ATOM 756 N N . ASP A 1 96 ? 1.601 25.219 12.656 1 86.12 96 ASP A N 1
ATOM 757 C CA . ASP A 1 96 ? 0.624 24.219 12.25 1 86.12 96 ASP A CA 1
ATOM 758 C C . ASP A 1 96 ? 0.866 23.766 10.812 1 86.12 96 ASP A C 1
ATOM 760 O O . ASP A 1 96 ? -0.047 23.281 10.148 1 86.12 96 ASP A O 1
ATOM 764 N N . ARG A 1 97 ? 2.043 23.875 10.414 1 86.06 97 ARG A N 1
ATOM 765 C CA . ARG A 1 97 ? 2.426 23.547 9.047 1 86.06 97 ARG A CA 1
ATOM 766 C C . ARG A 1 97 ? 2.166 22.078 8.742 1 86.06 97 ARG A C 1
ATOM 768 O O . ARG A 1 97 ? 2.379 21.219 9.594 1 86.06 97 ARG A O 1
ATOM 775 N N . ARG A 1 98 ? 1.777 21.875 7.477 1 89.5 98 ARG A N 1
ATOM 776 C CA . ARG A 1 98 ? 1.604 20.516 6.973 1 89.5 98 ARG A CA 1
ATOM 777 C C . ARG A 1 98 ? 2.732 20.141 6.016 1 89.5 98 ARG A C 1
ATOM 779 O O . ARG A 1 98 ? 2.959 20.812 5.016 1 89.5 98 ARG A O 1
ATOM 786 N N . PHE A 1 99 ? 3.459 19.125 6.383 1 93.62 99 PHE A N 1
ATOM 787 C CA . PHE A 1 99 ? 4.504 18.609 5.504 1 93.62 99 PHE A CA 1
ATOM 788 C C . PHE A 1 99 ? 3.979 17.469 4.652 1 93.62 99 PHE A C 1
ATOM 790 O O . PHE A 1 99 ? 3.23 16.609 5.141 1 93.62 99 PHE A O 1
ATOM 797 N N . THR A 1 100 ? 4.316 17.469 3.361 1 94 100 THR A N 1
ATOM 798 C CA . THR A 1 100 ? 4.016 16.359 2.465 1 94 100 THR A CA 1
ATOM 799 C C . THR A 1 100 ? 5.289 15.586 2.125 1 94 100 THR A C 1
ATOM 801 O O . THR A 1 100 ? 6.227 16.141 1.557 1 94 100 THR A O 1
ATOM 804 N N . LEU A 1 101 ? 5.254 14.297 2.488 1 96.44 101 LEU A N 1
ATOM 805 C CA . LEU A 1 101 ? 6.438 13.461 2.342 1 96.44 101 LEU A CA 1
ATOM 806 C C . LEU A 1 101 ? 6.145 12.25 1.464 1 96.44 101 LEU A C 1
ATOM 808 O O . LEU A 1 101 ? 5.012 11.773 1.421 1 96.44 101 LEU A O 1
ATOM 812 N N . ARG A 1 102 ? 7.191 11.828 0.739 1 95.94 102 ARG A N 1
ATOM 813 C CA . ARG A 1 102 ? 7.117 10.547 0.045 1 95.94 102 ARG A CA 1
ATOM 814 C C . ARG A 1 102 ? 7.922 9.477 0.782 1 95.94 102 ARG A C 1
ATOM 816 O O . ARG A 1 102 ? 9.094 9.68 1.092 1 95.94 102 ARG A O 1
ATOM 823 N N . MET A 1 103 ? 7.277 8.359 1.101 1 94.5 103 MET A N 1
ATOM 824 C CA . MET A 1 103 ? 7.934 7.184 1.676 1 94.5 103 MET A CA 1
ATOM 825 C C . MET A 1 103 ? 7.324 5.898 1.132 1 94.5 103 MET A C 1
ATOM 827 O O . MET A 1 103 ? 6.121 5.84 0.872 1 94.5 103 MET A O 1
ATOM 831 N N . SER A 1 104 ? 8.234 4.918 0.99 1 92.5 104 SER A N 1
ATOM 832 C CA . SER A 1 104 ? 7.715 3.578 0.749 1 92.5 104 SER A CA 1
ATOM 833 C C . SER A 1 104 ? 7.117 2.98 2.02 1 92.5 104 SER A C 1
ATOM 835 O O . SER A 1 104 ? 7.281 3.533 3.107 1 92.5 104 SER A O 1
ATOM 837 N N . GLU A 1 105 ? 6.43 1.896 1.847 1 94.12 105 GLU A N 1
ATOM 838 C CA . GLU A 1 105 ? 5.703 1.272 2.947 1 94.12 105 GLU A CA 1
ATOM 839 C C . GLU A 1 105 ? 6.641 0.914 4.098 1 94.12 105 GLU A C 1
ATOM 841 O O . GLU A 1 105 ? 6.398 1.29 5.246 1 94.12 105 GLU A O 1
ATOM 846 N N . LEU A 1 106 ? 7.727 0.292 3.826 1 95.25 106 LEU A N 1
ATOM 847 C CA . LEU A 1 106 ? 8.656 -0.15 4.859 1 95.25 106 LEU A CA 1
ATOM 848 C C . LEU A 1 106 ? 9.398 1.036 5.465 1 95.25 106 LEU A C 1
ATOM 850 O O . LEU A 1 106 ? 9.695 1.047 6.664 1 95.25 106 LEU A O 1
ATOM 854 N N . THR A 1 107 ? 9.719 1.996 4.637 1 95.19 107 THR A N 1
ATOM 855 C CA . THR A 1 107 ? 10.367 3.195 5.152 1 95.19 107 THR A CA 1
ATOM 856 C C . THR A 1 107 ? 9.438 3.969 6.074 1 95.19 107 THR A C 1
ATOM 858 O O . THR A 1 107 ? 9.867 4.527 7.082 1 95.19 107 THR A O 1
ATOM 861 N N . GLU A 1 108 ? 8.203 3.996 5.68 1 96.12 108 GLU A N 1
ATOM 862 C CA . GLU A 1 108 ? 7.184 4.586 6.539 1 96.12 108 GLU A CA 1
ATOM 863 C C . GLU A 1 108 ? 7.199 3.953 7.93 1 96.12 108 GLU A C 1
ATOM 865 O O . GLU A 1 108 ? 7.207 4.66 8.938 1 96.12 108 GLU A O 1
ATOM 870 N N . LEU A 1 109 ? 7.172 2.67 7.957 1 96.88 109 LEU A N 1
ATOM 871 C CA . LEU A 1 109 ? 7.172 1.939 9.219 1 96.88 109 LEU A CA 1
ATOM 872 C C . LEU A 1 109 ? 8.438 2.229 10.016 1 96.88 109 LEU A C 1
ATOM 874 O O . LEU A 1 109 ? 8.391 2.41 11.234 1 96.88 109 LEU A O 1
ATOM 878 N N . LEU A 1 110 ? 9.5 2.346 9.336 1 96.44 110 LEU A N 1
ATOM 879 C CA . LEU A 1 110 ? 10.805 2.508 9.969 1 96.44 110 LEU A CA 1
ATOM 880 C C . LEU A 1 110 ? 10.953 3.908 10.547 1 96.44 110 LEU A C 1
ATOM 882 O O . LEU A 1 110 ? 11.492 4.074 11.648 1 96.44 110 LEU A O 1
ATOM 886 N N . LEU A 1 111 ? 10.438 4.902 9.875 1 97.25 111 LEU A N 1
ATOM 887 C CA . LEU A 1 111 ? 10.844 6.266 10.203 1 97.25 111 LEU A CA 1
ATOM 888 C C . LEU A 1 111 ? 9.703 7.035 10.852 1 97.25 111 LEU A C 1
ATOM 890 O O . LEU A 1 111 ? 9.922 7.844 11.758 1 97.25 111 LEU A O 1
ATOM 894 N N . LEU A 1 112 ? 8.5 6.789 10.469 1 97.25 112 LEU A N 1
ATOM 895 C CA . LEU A 1 112 ? 7.426 7.719 10.781 1 97.25 112 LEU A CA 1
ATOM 896 C C . LEU A 1 112 ? 7.039 7.633 12.258 1 97.25 112 LEU A C 1
ATOM 898 O O . LEU A 1 112 ? 6.918 8.656 12.93 1 97.25 112 LEU A O 1
ATOM 902 N N . PRO A 1 113 ? 6.867 6.395 12.828 1 96.31 113 PRO A N 1
ATOM 903 C CA . PRO A 1 113 ? 6.461 6.332 14.234 1 96.31 113 PRO A CA 1
ATOM 904 C C . PRO A 1 113 ? 7.488 6.953 15.18 1 96.31 113 PRO A C 1
ATOM 906 O O . PRO A 1 113 ? 7.141 7.793 16.016 1 96.31 113 PRO A O 1
ATOM 909 N N . PRO A 1 114 ? 8.742 6.617 15.008 1 96.06 114 PRO A N 1
ATOM 910 C CA . PRO A 1 114 ? 9.695 7.289 15.891 1 96.06 114 PRO A CA 1
ATOM 911 C C . PRO A 1 114 ? 9.797 8.789 15.625 1 96.06 114 PRO A C 1
ATOM 913 O O . PRO A 1 114 ? 10.039 9.562 16.547 1 96.06 114 PRO A O 1
ATOM 916 N N . LEU A 1 115 ? 9.648 9.195 14.414 1 96.62 115 LEU A N 1
ATOM 917 C CA . LEU A 1 115 ? 9.641 10.625 14.094 1 96.62 115 LEU A CA 1
ATOM 918 C C . LEU A 1 115 ? 8.531 11.344 14.852 1 96.62 115 LEU A C 1
ATOM 920 O O . LEU A 1 115 ? 8.781 12.383 15.477 1 96.62 115 LEU A O 1
ATOM 924 N N . LEU A 1 116 ? 7.398 10.773 14.836 1 93.88 116 LEU A N 1
ATOM 925 C CA . LEU A 1 116 ? 6.242 11.391 15.477 1 93.88 116 LEU A CA 1
ATOM 926 C C . LEU A 1 116 ? 6.391 11.391 17 1 93.88 116 LEU A C 1
ATOM 928 O O . LEU A 1 116 ? 5.988 12.344 17.656 1 93.88 116 LEU A O 1
ATOM 932 N N . ARG A 1 117 ? 6.949 10.336 17.516 1 92.88 117 ARG A N 1
ATOM 933 C CA . ARG A 1 117 ? 7.238 10.305 18.953 1 92.88 117 ARG A CA 1
ATOM 934 C C . ARG A 1 117 ? 8.188 11.438 19.328 1 92.88 117 ARG A C 1
ATOM 936 O O . ARG A 1 117 ? 8 12.086 20.375 1 92.88 117 ARG A O 1
ATOM 943 N N . ASN A 1 118 ? 9.102 11.648 18.484 1 92.81 118 ASN A N 1
ATOM 944 C CA . ASN A 1 118 ? 10.125 12.656 18.766 1 92.81 118 ASN A CA 1
ATOM 945 C C . ASN A 1 118 ? 9.555 14.07 18.688 1 92.81 118 ASN A C 1
ATOM 947 O O . ASN A 1 118 ? 9.961 14.945 19.453 1 92.81 118 ASN A O 1
ATOM 951 N N . ILE A 1 119 ? 8.562 14.273 17.859 1 92.31 119 ILE A N 1
ATOM 952 C CA . ILE A 1 119 ? 8.164 15.656 17.641 1 92.31 119 ILE A CA 1
ATOM 953 C C . ILE A 1 119 ? 6.887 15.953 18.438 1 92.31 119 ILE A C 1
ATOM 955 O O . ILE A 1 119 ? 6.426 17.094 18.469 1 92.31 119 ILE A O 1
ATOM 959 N N . ARG A 1 120 ? 6.258 15.109 19.031 1 86.81 120 ARG A N 1
ATOM 960 C CA . ARG A 1 120 ? 4.992 15.25 19.75 1 86.81 120 ARG A CA 1
ATOM 961 C C . ARG A 1 120 ? 5.062 16.375 20.766 1 86.81 120 ARG A C 1
ATOM 963 O O . ARG A 1 120 ? 4.148 17.203 20.844 1 86.81 120 ARG A O 1
ATOM 970 N N . GLY A 1 121 ? 6.086 16.547 21.5 1 87.81 121 GLY A N 1
ATOM 971 C CA . GLY A 1 121 ? 6.211 17.562 22.531 1 87.81 121 GLY A CA 1
ATOM 972 C C . GLY A 1 121 ? 6.734 18.891 22.016 1 87.81 121 GLY A C 1
ATOM 973 O O . GLY A 1 121 ? 6.41 19.953 22.547 1 87.81 121 GLY A O 1
ATOM 974 N N . THR A 1 122 ? 7.371 18.844 20.969 1 91.19 122 THR A N 1
ATOM 975 C CA . THR A 1 122 ? 8.055 20.047 20.5 1 91.19 122 THR A CA 1
ATOM 976 C C . THR A 1 122 ? 7.332 20.641 19.297 1 91.19 122 THR A C 1
ATOM 978 O O . THR A 1 122 ? 7.551 21.797 18.953 1 91.19 122 THR A O 1
ATOM 981 N N . ALA A 1 123 ? 6.484 19.906 18.688 1 93.69 123 ALA A N 1
ATOM 982 C CA . ALA A 1 123 ? 5.738 20.359 17.516 1 93.69 123 ALA A CA 1
ATOM 983 C C . ALA A 1 123 ? 4.324 19.781 17.5 1 93.69 123 ALA A C 1
ATOM 985 O O . ALA A 1 123 ? 3.934 19.078 16.562 1 93.69 123 ALA A O 1
ATOM 986 N N . PRO A 1 124 ? 3.574 20.156 18.469 1 89.94 124 PRO A N 1
ATOM 987 C CA . PRO A 1 124 ? 2.293 19.5 18.719 1 89.94 124 PRO A CA 1
ATOM 988 C C . PRO A 1 124 ? 1.266 19.766 17.625 1 89.94 124 PRO A C 1
ATOM 990 O O . PRO A 1 124 ? 0.283 19.031 17.5 1 89.94 124 PRO A O 1
ATOM 993 N N . HIS A 1 125 ? 1.515 20.781 16.812 1 89.44 125 HIS A N 1
ATOM 994 C CA . HIS A 1 125 ? 0.47 21.156 15.867 1 89.44 125 HIS A CA 1
ATOM 995 C C . HIS A 1 125 ? 0.869 20.828 14.43 1 89.44 125 HIS A C 1
ATOM 997 O O . HIS A 1 125 ? 0.089 21.031 13.5 1 89.44 125 HIS A O 1
ATOM 1003 N N . ILE A 1 126 ? 2.008 20.297 14.273 1 91.25 126 ILE A N 1
ATOM 1004 C CA . ILE A 1 126 ? 2.486 19.922 12.953 1 91.25 126 ILE A CA 1
ATOM 1005 C C . ILE A 1 126 ? 1.653 18.766 12.406 1 91.25 126 ILE A C 1
ATOM 1007 O O . ILE A 1 126 ? 1.288 17.859 13.156 1 91.25 126 ILE A O 1
ATOM 1011 N N . ARG A 1 127 ? 1.344 18.875 11.117 1 90.69 127 ARG A N 1
ATOM 1012 C CA . ARG A 1 127 ? 0.612 17.828 10.406 1 90.69 127 ARG A CA 1
ATOM 1013 C C . ARG A 1 127 ? 1.438 17.266 9.258 1 90.69 127 ARG A C 1
ATOM 1015 O O . ARG A 1 127 ? 2.369 17.906 8.781 1 90.69 127 ARG A O 1
ATOM 1022 N N . MET A 1 128 ? 1.118 16.016 8.891 1 93.06 128 MET A N 1
ATOM 1023 C CA . MET A 1 128 ? 1.876 15.406 7.805 1 93.06 128 MET A CA 1
ATOM 1024 C C . MET A 1 128 ? 0.954 14.633 6.867 1 93.06 128 MET A C 1
ATOM 1026 O O . MET A 1 128 ? 0.012 13.977 7.316 1 93.06 128 MET A O 1
ATOM 1030 N N . ASN A 1 129 ? 1.234 14.789 5.602 1 92.69 129 ASN A N 1
ATOM 1031 C CA . ASN A 1 129 ? 0.688 13.961 4.539 1 92.69 129 ASN A CA 1
ATOM 1032 C C . ASN A 1 129 ? 1.767 13.094 3.893 1 92.69 129 ASN A C 1
ATOM 1034 O O . ASN A 1 129 ? 2.656 13.609 3.213 1 92.69 129 ASN A O 1
ATOM 1038 N N . VAL A 1 130 ? 1.624 11.812 4.129 1 95.06 130 VAL A N 1
ATOM 1039 C CA . VAL A 1 130 ? 2.598 10.906 3.531 1 95.06 130 VAL A CA 1
ATOM 1040 C C . VAL A 1 130 ? 1.986 10.219 2.312 1 95.06 130 VAL A C 1
ATOM 1042 O O . VAL A 1 130 ? 0.843 9.766 2.357 1 95.06 130 VAL A O 1
ATOM 1045 N N . MET A 1 131 ? 2.801 10.188 1.266 1 92.5 131 MET A N 1
ATOM 1046 C CA . MET A 1 131 ? 2.385 9.547 0.02 1 92.5 131 MET A CA 1
ATOM 1047 C C . MET A 1 131 ? 3.434 8.555 -0.457 1 92.5 131 MET A C 1
ATOM 1049 O O . MET A 1 131 ? 4.582 8.586 -0.008 1 92.5 131 MET A O 1
ATOM 1053 N N . HIS A 1 132 ? 2.969 7.68 -1.341 1 91.62 132 HIS A N 1
ATOM 1054 C CA . HIS A 1 132 ? 3.871 6.727 -1.972 1 91.62 132 HIS A CA 1
ATOM 1055 C C . HIS A 1 132 ? 3.812 6.832 -3.492 1 91.62 132 HIS A C 1
ATOM 1057 O O . HIS A 1 132 ? 3.293 5.941 -4.164 1 91.62 132 HIS A O 1
ATOM 1063 N N . LEU A 1 133 ? 4.473 7.836 -3.969 1 87.44 133 LEU A N 1
ATOM 1064 C CA . LEU A 1 133 ? 4.539 8.055 -5.41 1 87.44 133 LEU A CA 1
ATOM 1065 C C . LEU A 1 133 ? 5.582 7.148 -6.051 1 87.44 133 LEU A C 1
ATOM 1067 O O . LEU A 1 133 ? 6.594 6.816 -5.426 1 87.44 133 LEU A O 1
ATOM 1071 N N . ASN A 1 134 ? 5.332 6.836 -7.285 1 83.25 134 ASN A N 1
ATOM 1072 C CA . ASN A 1 134 ? 6.371 6.156 -8.047 1 83.25 134 ASN A CA 1
ATOM 1073 C C . ASN A 1 134 ? 7.613 7.027 -8.203 1 83.25 134 ASN A C 1
ATOM 1075 O O . ASN A 1 134 ? 7.523 8.258 -8.188 1 83.25 134 ASN A O 1
ATOM 1079 N N . ALA A 1 135 ? 8.695 6.367 -8.391 1 78.75 135 ALA A N 1
ATOM 1080 C CA . ALA A 1 135 ? 9.969 7.074 -8.492 1 78.75 135 ALA A CA 1
ATOM 1081 C C . ALA A 1 135 ? 9.945 8.102 -9.617 1 78.75 135 ALA A C 1
ATOM 1083 O O . ALA A 1 135 ? 10.461 9.211 -9.461 1 78.75 135 ALA A O 1
ATOM 1084 N N . ASP A 1 136 ? 9.328 7.801 -10.727 1 77.25 136 ASP A N 1
ATOM 1085 C CA . ASP A 1 136 ? 9.32 8.656 -11.906 1 77.25 136 ASP A CA 1
ATOM 1086 C C . ASP A 1 136 ? 8.516 9.93 -11.656 1 77.25 136 ASP A C 1
ATOM 1088 O O . ASP A 1 136 ? 8.719 10.938 -12.336 1 77.25 136 ASP A O 1
ATOM 1092 N N . LYS A 1 137 ? 7.645 9.859 -10.711 1 87.12 137 LYS A N 1
ATOM 1093 C CA . LYS A 1 137 ? 6.797 11.016 -10.43 1 87.12 137 LYS A CA 1
ATOM 1094 C C . LYS A 1 137 ? 7.328 11.812 -9.242 1 87.12 137 LYS A C 1
ATOM 1096 O O . LYS A 1 137 ? 6.852 12.914 -8.961 1 87.12 137 LYS A O 1
ATOM 1101 N N . THR A 1 138 ? 8.281 11.297 -8.594 1 92.31 138 THR A N 1
ATOM 1102 C CA . THR A 1 138 ? 8.758 11.883 -7.348 1 92.31 138 THR A CA 1
ATOM 1103 C C . THR A 1 138 ? 9.508 13.18 -7.609 1 92.31 138 THR A C 1
ATOM 1105 O O . THR A 1 138 ? 9.266 14.195 -6.953 1 92.31 138 THR A O 1
ATOM 1108 N N . VAL A 1 139 ? 10.328 13.188 -8.617 1 90.56 139 VAL A N 1
ATOM 1109 C CA . VAL A 1 139 ? 11.117 14.375 -8.93 1 90.56 139 VAL A CA 1
ATOM 1110 C C . VAL A 1 139 ? 10.195 15.516 -9.352 1 90.56 139 VAL A C 1
ATOM 1112 O O . VAL A 1 139 ? 10.344 16.656 -8.883 1 90.56 139 VAL A O 1
ATOM 1115 N N . GLU A 1 140 ? 9.305 15.18 -10.188 1 87.31 140 GLU A N 1
ATOM 1116 C CA . GLU A 1 140 ? 8.344 16.172 -10.633 1 87.31 140 GLU A CA 1
ATOM 1117 C C . GLU A 1 140 ? 7.559 16.75 -9.453 1 87.31 140 GLU A C 1
ATOM 1119 O O . GLU A 1 140 ? 7.305 17.953 -9.406 1 87.31 140 GLU A O 1
ATOM 1124 N N . ALA A 1 141 ? 7.191 15.938 -8.539 1 90 141 ALA A N 1
ATOM 1125 C CA . ALA A 1 141 ? 6.418 16.375 -7.379 1 90 141 ALA A CA 1
ATOM 1126 C C . ALA A 1 141 ? 7.25 17.266 -6.465 1 90 141 ALA A C 1
ATOM 1128 O O . ALA A 1 141 ? 6.734 18.219 -5.879 1 90 141 ALA A O 1
ATOM 1129 N N . LEU A 1 142 ? 8.5 16.969 -6.355 1 91.62 142 LEU A N 1
ATOM 1130 C CA . LEU A 1 142 ? 9.406 17.828 -5.594 1 91.62 142 LEU A CA 1
ATOM 1131 C C . LEU A 1 142 ? 9.555 19.188 -6.27 1 91.62 142 LEU A C 1
ATOM 1133 O O . LEU A 1 142 ? 9.516 20.234 -5.602 1 91.62 142 LEU A O 1
ATOM 1137 N N . ASP A 1 143 ? 9.641 19.094 -7.578 1 84.38 143 ASP A N 1
ATOM 1138 C CA . ASP A 1 143 ? 9.844 20.312 -8.359 1 84.38 143 ASP A CA 1
ATOM 1139 C C . ASP A 1 143 ? 8.617 21.219 -8.297 1 84.38 143 ASP A C 1
ATOM 1141 O O . ASP A 1 143 ? 8.75 22.438 -8.172 1 84.38 143 ASP A O 1
ATOM 1145 N N . SER A 1 144 ? 7.508 20.609 -8.344 1 80.88 144 SER A N 1
ATOM 1146 C CA . SER A 1 144 ? 6.266 21.375 -8.367 1 80.88 144 SER A CA 1
ATOM 1147 C C . SER A 1 144 ? 5.848 21.797 -6.969 1 80.88 144 SER A C 1
ATOM 1149 O O . SER A 1 144 ? 4.914 22.578 -6.805 1 80.88 144 SER A O 1
ATOM 1151 N N . GLY A 1 145 ? 6.449 21.219 -5.961 1 81.94 145 GLY A N 1
ATOM 1152 C CA . GLY A 1 145 ? 6.113 21.578 -4.594 1 81.94 145 GLY A CA 1
ATOM 1153 C C . GLY A 1 145 ? 5 20.734 -4.012 1 81.94 145 GLY A C 1
ATOM 1154 O O . GLY A 1 145 ? 4.574 20.953 -2.875 1 81.94 145 GLY A O 1
ATOM 1155 N N . ARG A 1 146 ? 4.59 19.766 -4.754 1 85.31 146 ARG A N 1
ATOM 1156 C CA . ARG A 1 146 ? 3.588 18.828 -4.25 1 85.31 146 ARG A CA 1
ATOM 1157 C C . ARG A 1 146 ? 4.164 17.938 -3.152 1 85.31 146 ARG A C 1
ATOM 1159 O O . ARG A 1 146 ? 3.424 17.375 -2.346 1 85.31 146 ARG A O 1
ATOM 1166 N N . LEU A 1 147 ? 5.457 17.891 -3.191 1 92.62 147 LEU A N 1
ATOM 1167 C CA . LEU A 1 147 ? 6.211 17.188 -2.16 1 92.62 147 LEU A CA 1
ATOM 1168 C C . LEU A 1 147 ? 7.234 18.109 -1.508 1 92.62 147 LEU A C 1
ATOM 1170 O O . LEU A 1 147 ? 7.91 18.875 -2.193 1 92.62 147 LEU A O 1
ATOM 1174 N N . ASP A 1 148 ? 7.219 18.031 -0.194 1 94 148 ASP A N 1
ATOM 1175 C CA . ASP A 1 148 ? 8.273 18.75 0.515 1 94 148 ASP A CA 1
ATOM 1176 C C . ASP A 1 148 ? 9.578 17.953 0.5 1 94 148 ASP A C 1
ATOM 1178 O O . ASP A 1 148 ? 10.648 18.516 0.261 1 94 148 ASP A O 1
ATOM 1182 N N . MET A 1 149 ? 9.484 16.672 0.83 1 97.44 149 MET A N 1
ATOM 1183 C CA . MET A 1 149 ? 10.648 15.797 0.891 1 97.44 149 MET A CA 1
ATOM 1184 C C . MET A 1 149 ? 10.281 14.383 0.461 1 97.44 149 MET A C 1
ATOM 1186 O O . MET A 1 149 ? 9.109 14 0.474 1 97.44 149 MET A O 1
ATOM 1190 N N . ALA A 1 150 ? 11.336 13.656 0.03 1 97.25 150 ALA A N 1
ATOM 1191 C CA . ALA A 1 150 ? 11.148 12.266 -0.358 1 97.25 150 ALA A CA 1
ATOM 1192 C C . ALA A 1 150 ? 12.281 11.391 0.174 1 97.25 150 ALA A C 1
ATOM 1194 O O . ALA A 1 150 ? 13.445 11.789 0.143 1 97.25 150 ALA A O 1
ATOM 1195 N N . VAL A 1 151 ? 11.914 10.281 0.728 1 96.31 151 VAL A N 1
ATOM 1196 C CA . VAL A 1 151 ? 12.906 9.266 1.057 1 96.31 151 VAL A CA 1
ATOM 1197 C C . VAL A 1 151 ? 12.828 8.125 0.045 1 96.31 151 VAL A C 1
ATOM 1199 O O . VAL A 1 151 ? 11.781 7.496 -0.113 1 96.31 151 VAL A O 1
ATOM 1202 N N . CYS A 1 152 ? 13.953 7.805 -0.628 1 93.12 152 CYS A N 1
ATOM 1203 C CA . CYS A 1 152 ? 13.992 6.777 -1.664 1 93.12 152 CYS A CA 1
ATOM 1204 C C . CYS A 1 152 ? 15.312 6.016 -1.628 1 93.12 152 CYS A C 1
ATOM 1206 O O . CYS A 1 152 ? 16.312 6.523 -1.127 1 93.12 152 CYS A O 1
ATOM 1208 N N . ALA A 1 153 ? 15.156 4.707 -2.086 1 90.06 153 ALA A N 1
ATOM 1209 C CA . ALA A 1 153 ? 16.359 3.941 -2.395 1 90.06 153 ALA A CA 1
ATOM 1210 C C . ALA A 1 153 ? 16.875 4.262 -3.795 1 90.06 153 ALA A C 1
ATOM 1212 O O . ALA A 1 153 ? 16.359 3.734 -4.785 1 90.06 153 ALA A O 1
ATOM 1213 N N . GLY A 1 154 ? 17.641 5.211 -3.947 1 79.38 154 GLY A N 1
ATOM 1214 C CA . GLY A 1 154 ? 18.172 5.586 -5.246 1 79.38 154 GLY A CA 1
ATOM 1215 C C . GLY A 1 154 ? 17.188 6.332 -6.113 1 79.38 154 GLY A C 1
ATOM 1216 O O . GLY A 1 154 ? 16.094 5.836 -6.379 1 79.38 154 GLY A O 1
ATOM 1217 N N . LEU A 1 155 ? 17.375 7.559 -6.414 1 84.81 155 LEU A N 1
ATOM 1218 C CA . LEU A 1 155 ? 16.578 8.414 -7.289 1 84.81 155 LEU A CA 1
ATOM 1219 C C . LEU A 1 155 ? 17.484 9.273 -8.172 1 84.81 155 LEU A C 1
ATOM 1221 O O . LEU A 1 155 ? 18.266 10.078 -7.668 1 84.81 155 LEU A O 1
ATOM 1225 N N . ASP A 1 156 ? 17.344 8.898 -9.477 1 87.44 156 ASP A N 1
ATOM 1226 C CA . ASP A 1 156 ? 17.984 9.852 -10.375 1 87.44 156 ASP A CA 1
ATOM 1227 C C . ASP A 1 156 ? 17.297 11.211 -10.32 1 87.44 156 ASP A C 1
ATOM 1229 O O . ASP A 1 156 ? 16.078 11.305 -10.453 1 87.44 156 ASP A O 1
ATOM 1233 N N . HIS A 1 157 ? 18.078 12.242 -10.07 1 90.12 157 HIS A N 1
ATOM 1234 C CA . HIS A 1 157 ? 17.469 13.555 -9.883 1 90.12 157 HIS A CA 1
ATOM 1235 C C . HIS A 1 157 ? 18.344 14.656 -10.477 1 90.12 157 HIS A C 1
ATOM 1237 O O . HIS A 1 157 ? 19.578 14.523 -10.516 1 90.12 157 HIS A O 1
ATOM 1243 N N . PRO A 1 158 ? 17.75 15.734 -11 1 90.19 158 PRO A N 1
ATOM 1244 C CA . PRO A 1 158 ? 18.5 16.891 -11.5 1 90.19 158 PRO A CA 1
ATOM 1245 C C . PRO A 1 158 ? 19.141 17.703 -10.383 1 90.19 158 PRO A C 1
ATOM 1247 O O . PRO A 1 158 ? 18.922 17.438 -9.203 1 90.19 158 PRO A O 1
ATOM 1250 N N . ASP A 1 159 ? 19.906 18.703 -10.766 1 90.31 159 ASP A N 1
ATOM 1251 C CA . ASP A 1 159 ? 20.672 19.531 -9.836 1 90.31 159 ASP A CA 1
ATOM 1252 C C . ASP A 1 159 ? 19.734 20.359 -8.953 1 90.31 159 ASP A C 1
ATOM 1254 O O . ASP A 1 159 ? 20.109 20.766 -7.855 1 90.31 159 ASP A O 1
ATOM 1258 N N . ALA A 1 160 ? 18.609 20.531 -9.461 1 90.12 160 ALA A N 1
ATOM 1259 C CA . ALA A 1 160 ? 17.656 21.344 -8.727 1 90.12 160 ALA A CA 1
ATOM 1260 C C . ALA A 1 160 ? 17.188 20.625 -7.457 1 90.12 160 ALA A C 1
ATOM 1262 O O . ALA A 1 160 ? 16.594 21.234 -6.57 1 90.12 160 ALA A O 1
ATOM 1263 N N . ILE A 1 161 ? 17.469 19.359 -7.418 1 94.94 161 ILE A N 1
ATOM 1264 C CA . ILE A 1 161 ? 17.078 18.562 -6.262 1 94.94 161 ILE A CA 1
ATOM 1265 C C . ILE A 1 161 ? 18.297 18.312 -5.375 1 94.94 161 ILE A C 1
ATOM 1267 O O . ILE A 1 161 ? 19.328 17.828 -5.848 1 94.94 161 ILE A O 1
ATOM 1271 N N . SER A 1 162 ? 18.203 18.719 -4.109 1 96 162 SER A N 1
ATOM 1272 C CA . SER A 1 162 ? 19.203 18.406 -3.098 1 96 162 SER A CA 1
ATOM 1273 C C . SER A 1 162 ? 18.969 17.031 -2.486 1 96 162 SER A C 1
ATOM 1275 O O . SER A 1 162 ? 17.875 16.484 -2.588 1 96 162 SER A O 1
ATOM 1277 N N . SER A 1 163 ? 19.984 16.469 -1.971 1 96.62 163 SER A N 1
ATOM 1278 C CA . SER A 1 163 ? 19.875 15.141 -1.384 1 96.62 163 SER A CA 1
ATOM 1279 C C . SER A 1 163 ? 20.812 14.984 -0.187 1 96.62 163 SER A C 1
ATOM 1281 O O . SER A 1 163 ? 21.797 15.703 -0.064 1 96.62 163 SER A O 1
ATOM 1283 N N . GLN A 1 164 ? 20.422 14.086 0.748 1 96.81 164 GLN A N 1
ATOM 1284 C CA . GLN A 1 164 ? 21.203 13.695 1.92 1 96.81 164 GLN A CA 1
ATOM 1285 C C . GLN A 1 164 ? 21.062 12.211 2.217 1 96.81 164 GLN A C 1
ATOM 1287 O O . GLN A 1 164 ? 19.938 11.719 2.416 1 96.81 164 GLN A O 1
ATOM 1292 N N . VAL A 1 165 ? 22.203 11.531 2.26 1 96.5 165 VAL A N 1
ATOM 1293 C CA . VAL A 1 165 ? 22.156 10.109 2.586 1 96.5 165 VAL A CA 1
ATOM 1294 C C . VAL A 1 165 ? 21.719 9.93 4.035 1 96.5 165 VAL A C 1
ATOM 1296 O O . VAL A 1 165 ? 22.266 10.547 4.945 1 96.5 165 VAL A O 1
ATOM 1299 N N . LEU A 1 166 ? 20.672 9.133 4.176 1 96.12 166 LEU A N 1
ATOM 1300 C CA . LEU A 1 166 ? 20.172 8.844 5.516 1 96.12 166 LEU A CA 1
ATOM 1301 C C . LEU A 1 166 ? 20.859 7.613 6.098 1 96.12 166 LEU A C 1
ATOM 1303 O O . LEU A 1 166 ? 21.359 7.648 7.227 1 96.12 166 LEU A O 1
ATOM 1307 N N . PHE A 1 167 ? 20.891 6.477 5.332 1 93.5 167 PHE A N 1
ATOM 1308 C CA . PHE A 1 167 ? 21.531 5.258 5.797 1 93.5 167 PHE A CA 1
ATOM 1309 C C . PHE A 1 167 ? 21.75 4.285 4.641 1 93.5 167 PHE A C 1
ATOM 1311 O O . PHE A 1 167 ? 21.156 4.441 3.572 1 93.5 167 PHE A O 1
ATOM 1318 N N . GLN A 1 168 ? 22.656 3.416 4.836 1 94.12 168 GLN A N 1
ATOM 1319 C CA . GLN A 1 168 ? 22.875 2.254 3.98 1 94.12 168 GLN A CA 1
ATOM 1320 C C . GLN A 1 168 ? 22.531 0.961 4.715 1 94.12 168 GLN A C 1
ATOM 1322 O O . GLN A 1 168 ? 22.688 0.872 5.934 1 94.12 168 GLN A O 1
ATOM 1327 N N . ASP A 1 169 ? 22.016 0.071 3.9 1 92.75 169 ASP A N 1
ATOM 1328 C CA . ASP A 1 169 ? 21.578 -1.16 4.547 1 92.75 169 ASP A CA 1
ATOM 1329 C C . ASP A 1 169 ? 21.734 -2.359 3.617 1 92.75 169 ASP A C 1
ATOM 1331 O O . ASP A 1 169 ? 21.609 -2.227 2.396 1 92.75 169 ASP A O 1
ATOM 1335 N N . ARG A 1 170 ? 22.062 -3.473 4.203 1 94.75 170 ARG A N 1
ATOM 1336 C CA . ARG A 1 170 ? 22.203 -4.68 3.396 1 94.75 170 ARG A CA 1
ATOM 1337 C C . ARG A 1 170 ? 20.859 -5.348 3.168 1 94.75 170 ARG A C 1
ATOM 1339 O O . ARG A 1 170 ? 19.922 -5.176 3.965 1 94.75 170 ARG A O 1
ATOM 1346 N N . LEU A 1 171 ? 20.844 -6.125 2.086 1 95.38 171 LEU A N 1
ATOM 1347 C CA . LEU A 1 171 ? 19.656 -6.934 1.807 1 95.38 171 LEU A CA 1
ATOM 1348 C C . LEU A 1 171 ? 19.75 -8.289 2.504 1 95.38 171 LEU A C 1
ATOM 1350 O O . LEU A 1 171 ? 20.828 -8.859 2.617 1 95.38 171 LEU A O 1
ATOM 1354 N N . VAL A 1 172 ? 18.625 -8.789 2.947 1 96.69 172 VAL A N 1
ATOM 1355 C CA . VAL A 1 172 ? 18.547 -10.062 3.658 1 96.69 172 VAL A CA 1
ATOM 1356 C C . VAL A 1 172 ? 17.391 -10.883 3.121 1 96.69 172 VAL A C 1
ATOM 1358 O O . VAL A 1 172 ? 16.516 -10.359 2.418 1 96.69 172 VAL A O 1
ATOM 1361 N N . CYS A 1 173 ? 17.469 -12.125 3.367 1 97.75 173 CYS A N 1
ATOM 1362 C CA . CYS A 1 173 ? 16.375 -13.055 3.086 1 97.75 173 CYS A CA 1
ATOM 1363 C C . CYS A 1 173 ? 15.531 -13.289 4.328 1 97.75 173 CYS A C 1
ATOM 1365 O O . CYS A 1 173 ? 16.062 -13.609 5.395 1 97.75 173 CYS A O 1
ATOM 1367 N N . VAL A 1 174 ? 14.242 -13.102 4.195 1 98.06 174 VAL A N 1
ATOM 1368 C CA . VAL A 1 174 ? 13.344 -13.281 5.328 1 98.06 174 VAL A CA 1
ATOM 1369 C C . VAL A 1 174 ? 12.391 -14.445 5.051 1 98.06 174 VAL A C 1
ATOM 1371 O O . VAL A 1 174 ? 11.812 -14.531 3.965 1 98.06 174 VAL A O 1
ATOM 1374 N N . LEU A 1 175 ? 12.289 -15.352 6.02 1 97.88 175 LEU A N 1
ATOM 1375 C CA . LEU A 1 175 ? 11.422 -16.516 5.973 1 97.88 175 LEU A CA 1
ATOM 1376 C C . LEU A 1 175 ? 10.727 -16.734 7.312 1 97.88 175 LEU A C 1
ATOM 1378 O O . LEU A 1 175 ? 11.07 -16.094 8.305 1 97.88 175 LEU A O 1
ATOM 1382 N N . SER A 1 176 ? 9.703 -17.594 7.277 1 97.56 176 SER A N 1
ATOM 1383 C CA . SER A 1 176 ? 9.148 -18.031 8.555 1 97.56 176 SER A CA 1
ATOM 1384 C C . SER A 1 176 ? 10.156 -18.859 9.344 1 97.56 176 SER A C 1
ATOM 1386 O O . SER A 1 176 ? 10.938 -19.609 8.766 1 97.56 176 SER A O 1
ATOM 1388 N N . ARG A 1 177 ? 10.117 -18.75 10.672 1 96.69 177 ARG A N 1
ATOM 1389 C CA . ARG A 1 177 ? 10.953 -19.594 11.516 1 96.69 177 ARG A CA 1
ATOM 1390 C C . ARG A 1 177 ? 10.625 -21.062 11.32 1 96.69 177 ARG A C 1
ATOM 1392 O O . ARG A 1 177 ? 11.453 -21.938 11.609 1 96.69 177 ARG A O 1
ATOM 1399 N N . ARG A 1 178 ? 9.508 -21.328 10.766 1 95.38 178 ARG A N 1
ATOM 1400 C CA . ARG A 1 178 ? 9.062 -22.703 10.539 1 95.38 178 ARG A CA 1
ATOM 1401 C C . ARG A 1 178 ? 9.5 -23.188 9.164 1 95.38 178 ARG A C 1
ATOM 1403 O O . ARG A 1 178 ? 9.297 -24.359 8.828 1 95.38 178 ARG A O 1
ATOM 1410 N N . HIS A 1 179 ? 10.047 -22.328 8.383 1 96.19 179 HIS A N 1
ATOM 1411 C CA . HIS A 1 179 ? 10.539 -22.734 7.074 1 96.19 179 HIS A CA 1
ATOM 1412 C C . HIS A 1 179 ? 11.656 -23.766 7.195 1 96.19 179 HIS A C 1
ATOM 1414 O O . HIS A 1 179 ? 12.531 -23.641 8.055 1 96.19 179 HIS A O 1
ATOM 1420 N N . PRO A 1 180 ? 11.688 -24.688 6.297 1 93.19 180 PRO A N 1
ATOM 1421 C CA . PRO A 1 180 ? 12.727 -25.719 6.359 1 93.19 180 PRO A CA 1
ATOM 1422 C C . PRO A 1 180 ? 14.133 -25.141 6.293 1 93.19 180 PRO A C 1
ATOM 1424 O O . PRO A 1 180 ? 15.07 -25.734 6.844 1 93.19 180 PRO A O 1
ATOM 1427 N N . ASP A 1 181 ? 14.211 -24.047 5.676 1 94.25 181 ASP A N 1
ATOM 1428 C CA . ASP A 1 181 ? 15.539 -23.469 5.465 1 94.25 181 ASP A CA 1
ATOM 1429 C C . ASP A 1 181 ? 15.828 -22.375 6.48 1 94.25 181 ASP A C 1
ATOM 1431 O O . ASP A 1 181 ? 16.828 -21.656 6.367 1 94.25 181 ASP A O 1
ATOM 1435 N N . ALA A 1 182 ? 15.016 -22.281 7.484 1 94.81 182 ALA A N 1
ATOM 1436 C CA . ALA A 1 182 ? 15.117 -21.156 8.414 1 94.81 182 ALA A CA 1
ATOM 1437 C C . ALA A 1 182 ? 16.266 -21.359 9.406 1 94.81 182 ALA A C 1
ATOM 1439 O O . ALA A 1 182 ? 16.797 -20.391 9.945 1 94.81 182 ALA A O 1
ATOM 1440 N N . ASN A 1 183 ? 16.703 -22.578 9.633 1 91.94 183 ASN A N 1
ATOM 1441 C CA . ASN A 1 183 ? 17.578 -22.859 10.758 1 91.94 183 ASN A CA 1
ATOM 1442 C C . ASN A 1 183 ? 19.016 -23.094 10.297 1 91.94 183 ASN A C 1
ATOM 1444 O O . ASN A 1 183 ? 19.859 -23.562 11.07 1 91.94 183 ASN A O 1
ATOM 1448 N N . ARG A 1 184 ? 19.297 -22.812 9.109 1 91.69 184 ARG A N 1
ATOM 1449 C CA . ARG A 1 184 ? 20.656 -22.984 8.578 1 91.69 184 ARG A CA 1
ATOM 1450 C C . ARG A 1 184 ? 21 -21.844 7.621 1 91.69 184 ARG A C 1
ATOM 1452 O O . ARG A 1 184 ? 20.109 -21.234 7.023 1 91.69 184 ARG A O 1
ATOM 1459 N N . PRO A 1 185 ? 22.328 -21.688 7.512 1 93.56 185 PRO A N 1
ATOM 1460 C CA . PRO A 1 185 ? 22.734 -20.672 6.543 1 93.56 185 PRO A CA 1
ATOM 1461 C C . PRO A 1 185 ? 22.328 -21 5.117 1 93.56 185 PRO A C 1
ATOM 1463 O O . PRO A 1 185 ? 22.266 -22.188 4.75 1 93.56 185 PRO A O 1
ATOM 1466 N N . LEU A 1 186 ? 22.062 -19.969 4.344 1 96.06 186 LEU A N 1
ATOM 1467 C CA . LEU A 1 186 ? 21.656 -20.156 2.955 1 96.06 186 LEU A CA 1
ATOM 1468 C C . LEU A 1 186 ? 22.875 -20.281 2.051 1 96.06 186 LEU A C 1
ATOM 1470 O O . LEU A 1 186 ? 23.719 -19.375 1.997 1 96.06 186 LEU A O 1
ATOM 1474 N N . THR A 1 187 ? 22.969 -21.391 1.413 1 96.06 187 THR A N 1
ATOM 1475 C CA . THR A 1 187 ? 23.906 -21.516 0.297 1 96.06 187 THR A CA 1
ATOM 1476 C C . THR A 1 187 ? 23.266 -21.031 -0.999 1 96.06 187 THR A C 1
ATOM 1478 O O . THR A 1 187 ? 22.062 -20.797 -1.052 1 96.06 187 THR A O 1
ATOM 1481 N N . LEU A 1 188 ? 24.109 -20.891 -1.997 1 95.38 188 LEU A N 1
ATOM 1482 C CA . LEU A 1 188 ? 23.578 -20.453 -3.283 1 95.38 188 LEU A CA 1
ATOM 1483 C C . LEU A 1 188 ? 22.562 -21.453 -3.818 1 95.38 188 LEU A C 1
ATOM 1485 O O . LEU A 1 188 ? 21.531 -21.047 -4.371 1 95.38 188 LEU A O 1
ATOM 1489 N N . GLU A 1 189 ? 22.859 -22.672 -3.621 1 94.75 189 GLU A N 1
ATOM 1490 C CA . GLU A 1 189 ? 21.969 -23.734 -4.098 1 94.75 189 GLU A CA 1
ATOM 1491 C C . GLU A 1 189 ? 20.641 -23.703 -3.373 1 94.75 189 GLU A C 1
ATOM 1493 O O . GLU A 1 189 ? 19.578 -23.766 -4.008 1 94.75 189 GLU A O 1
ATOM 1498 N N . ARG A 1 190 ? 20.703 -23.547 -2.057 1 95.38 190 ARG A N 1
ATOM 1499 C CA . ARG A 1 190 ? 19.484 -23.5 -1.264 1 95.38 190 ARG A CA 1
ATOM 1500 C C . ARG A 1 190 ? 18.688 -22.234 -1.574 1 95.38 190 ARG A C 1
ATOM 1502 O O . ARG A 1 190 ? 17.453 -22.281 -1.666 1 95.38 190 ARG A O 1
ATOM 1509 N N . PHE A 1 191 ? 19.422 -21.188 -1.74 1 97.19 191 PHE A N 1
ATOM 1510 C CA . PHE A 1 191 ? 18.812 -19.906 -2.061 1 97.19 191 PHE A CA 1
ATOM 1511 C C . PHE A 1 191 ? 18.109 -19.969 -3.412 1 97.19 191 PHE A C 1
ATOM 1513 O O . PHE A 1 191 ? 16.984 -19.469 -3.555 1 97.19 191 PHE A O 1
ATOM 1520 N N . ALA A 1 192 ? 18.672 -20.594 -4.359 1 94.19 192 ALA A N 1
ATOM 1521 C CA . ALA A 1 192 ? 18.125 -20.703 -5.715 1 94.19 192 ALA A CA 1
ATOM 1522 C C . ALA A 1 192 ? 16.891 -21.594 -5.746 1 94.19 192 ALA A C 1
ATOM 1524 O O . ALA A 1 192 ? 16.078 -21.5 -6.66 1 94.19 192 ALA A O 1
ATOM 1525 N N . ALA A 1 193 ? 16.781 -22.422 -4.773 1 94.88 193 ALA A N 1
ATOM 1526 C CA . ALA A 1 193 ? 15.688 -23.375 -4.738 1 94.88 193 ALA A CA 1
ATOM 1527 C C . ALA A 1 193 ? 14.461 -22.797 -4.047 1 94.88 193 ALA A C 1
ATOM 1529 O O . ALA A 1 193 ? 13.367 -23.359 -4.117 1 94.88 193 ALA A O 1
ATOM 1530 N N . LEU A 1 194 ? 14.617 -21.641 -3.473 1 96 194 LEU A N 1
ATOM 1531 C CA . LEU A 1 194 ? 13.523 -21.031 -2.729 1 96 194 LEU A CA 1
ATOM 1532 C C . LEU A 1 194 ? 12.453 -20.5 -3.676 1 96 194 LEU A C 1
ATOM 1534 O O . LEU A 1 194 ? 12.766 -20.031 -4.773 1 96 194 LEU A O 1
ATOM 1538 N N . ASP A 1 195 ? 11.195 -20.594 -3.207 1 94.69 195 ASP A N 1
ATOM 1539 C CA . ASP A 1 195 ? 10.109 -19.828 -3.801 1 94.69 195 ASP A CA 1
ATOM 1540 C C . ASP A 1 195 ? 9.961 -18.469 -3.115 1 94.69 195 ASP A C 1
ATOM 1542 O O . ASP A 1 195 ? 10.031 -18.375 -1.889 1 94.69 195 ASP A O 1
ATOM 1546 N N . PHE A 1 196 ? 9.734 -17.438 -3.977 1 95.69 196 PHE A N 1
ATOM 1547 C CA . PHE A 1 196 ? 9.766 -16.094 -3.4 1 95.69 196 PHE A CA 1
ATOM 1548 C C . PHE A 1 196 ? 8.391 -15.43 -3.488 1 95.69 196 PHE A C 1
ATOM 1550 O O . PHE A 1 196 ? 7.664 -15.633 -4.461 1 95.69 196 PHE A O 1
ATOM 1557 N N . LEU A 1 197 ? 8.148 -14.727 -2.428 1 96 197 LEU A N 1
ATOM 1558 C CA . LEU A 1 197 ? 7.09 -13.719 -2.432 1 96 197 LEU A CA 1
ATOM 1559 C C . LEU A 1 197 ? 7.621 -12.375 -2.906 1 96 197 LEU A C 1
ATOM 1561 O O . LEU A 1 197 ? 8.594 -11.852 -2.354 1 96 197 LEU A O 1
ATOM 1565 N N . ASN A 1 198 ? 7.031 -11.906 -3.951 1 93.81 198 ASN A N 1
ATOM 1566 C CA . ASN A 1 198 ? 7.375 -10.578 -4.434 1 93.81 198 ASN A CA 1
ATOM 1567 C C . ASN A 1 198 ? 6.387 -9.523 -3.936 1 93.81 198 ASN A C 1
ATOM 1569 O O . ASN A 1 198 ? 5.18 -9.773 -3.896 1 93.81 198 ASN A O 1
ATOM 1573 N N . VAL A 1 199 ? 6.953 -8.375 -3.518 1 94.25 199 VAL A N 1
ATOM 1574 C CA . VAL A 1 199 ? 6.094 -7.277 -3.092 1 94.25 199 VAL A CA 1
ATOM 1575 C C . VAL A 1 199 ? 6.238 -6.105 -4.059 1 94.25 199 VAL A C 1
ATOM 1577 O O . VAL A 1 199 ? 7.273 -5.438 -4.09 1 94.25 199 VAL A O 1
ATOM 1580 N N . SER A 1 200 ? 5.164 -5.922 -4.781 1 87.06 200 SER A N 1
ATOM 1581 C CA . SER A 1 200 ? 5.203 -4.84 -5.758 1 87.06 200 SER A CA 1
ATOM 1582 C C . SER A 1 200 ? 3.811 -4.273 -6.012 1 87.06 200 SER A C 1
ATOM 1584 O O . SER A 1 200 ? 2.871 -5.02 -6.289 1 87.06 200 SER A O 1
ATOM 1586 N N . ILE A 1 201 ? 3.752 -2.904 -5.785 1 72.44 201 ILE A N 1
ATOM 1587 C CA . ILE A 1 201 ? 2.496 -2.24 -6.109 1 72.44 201 ILE A CA 1
ATOM 1588 C C . ILE A 1 201 ? 2.23 -2.348 -7.609 1 72.44 201 ILE A C 1
ATOM 1590 O O . ILE A 1 201 ? 1.09 -2.557 -8.031 1 72.44 201 ILE A O 1
ATOM 1594 N N . ASN A 1 202 ? 3.248 -2.078 -8.336 1 61.84 202 ASN A N 1
ATOM 1595 C CA . ASN A 1 202 ? 3.199 -2.242 -9.789 1 61.84 202 ASN A CA 1
ATOM 1596 C C . ASN A 1 202 ? 4.188 -3.303 -10.266 1 61.84 202 ASN A C 1
ATOM 1598 O O . ASN A 1 202 ? 5.371 -3.016 -10.453 1 61.84 202 ASN A O 1
ATOM 1602 N N . PRO A 1 203 ? 3.641 -4.391 -10.383 1 51.91 203 PRO A N 1
ATOM 1603 C CA . PRO A 1 203 ? 4.547 -5.508 -10.664 1 51.91 203 PRO A CA 1
ATOM 1604 C C . PRO A 1 203 ? 5.41 -5.27 -11.898 1 51.91 203 PRO A C 1
ATOM 1606 O O . PRO A 1 203 ? 6.43 -5.941 -12.086 1 51.91 203 PRO A O 1
ATOM 1609 N N . VAL A 1 204 ? 4.961 -4.266 -12.719 1 47.09 204 VAL A N 1
ATOM 1610 C CA . VAL A 1 204 ? 5.766 -4.012 -13.914 1 47.09 204 VAL A CA 1
ATOM 1611 C C . VAL A 1 204 ? 6.984 -3.172 -13.547 1 47.09 204 VAL A C 1
ATOM 1613 O O . VAL A 1 204 ? 7.973 -3.137 -14.289 1 47.09 204 VAL A O 1
ATOM 1616 N N . ASP A 1 205 ? 6.949 -2.59 -12.406 1 53.25 205 ASP A N 1
ATOM 1617 C CA . ASP A 1 205 ? 8.062 -1.724 -12.031 1 53.25 205 ASP A CA 1
ATOM 1618 C C . ASP A 1 205 ? 9.305 -2.541 -11.68 1 53.25 205 ASP A C 1
ATOM 1620 O O . ASP A 1 205 ? 9.195 -3.607 -11.07 1 53.25 205 ASP A O 1
ATOM 1624 N N . SER A 1 206 ? 10.328 -2.184 -12.375 1 55.12 206 SER A N 1
ATOM 1625 C CA . SER A 1 206 ? 11.609 -2.818 -12.078 1 55.12 206 SER A CA 1
ATOM 1626 C C . SER A 1 206 ? 11.922 -2.754 -10.586 1 55.12 206 SER A C 1
ATOM 1628 O O . SER A 1 206 ? 11.766 -1.702 -9.961 1 55.12 206 SER A O 1
ATOM 1630 N N . SER A 1 207 ? 12.023 -3.91 -10.102 1 76.38 207 SER A N 1
ATOM 1631 C CA . SER A 1 207 ? 12.406 -4.047 -8.695 1 76.38 207 SER A CA 1
ATOM 1632 C C . SER A 1 207 ? 13.906 -3.828 -8.508 1 76.38 207 SER A C 1
ATOM 1634 O O . SER A 1 207 ? 14.719 -4.367 -9.266 1 76.38 207 SER A O 1
ATOM 1636 N N . LEU A 1 208 ? 14.312 -2.779 -7.746 1 78.75 208 LEU A N 1
ATOM 1637 C CA . LEU A 1 208 ? 15.703 -2.568 -7.363 1 78.75 208 LEU A CA 1
ATOM 1638 C C . LEU A 1 208 ? 16.375 -3.887 -6.98 1 78.75 208 LEU A C 1
ATOM 1640 O O . LEU A 1 208 ? 17.5 -4.152 -7.383 1 78.75 208 LEU A O 1
ATOM 1644 N N . ILE A 1 209 ? 15.641 -4.754 -6.359 1 86.56 209 ILE A N 1
ATOM 1645 C CA . ILE A 1 209 ? 16.172 -6.031 -5.895 1 86.56 209 ILE A CA 1
ATOM 1646 C C . ILE A 1 209 ? 16.438 -6.945 -7.09 1 86.56 209 ILE A C 1
ATOM 1648 O O . ILE A 1 209 ? 17.5 -7.578 -7.172 1 86.56 209 ILE A O 1
ATOM 1652 N N . ASP A 1 210 ? 15.555 -6.918 -7.938 1 86.25 210 ASP A N 1
ATOM 1653 C CA . ASP A 1 210 ? 15.727 -7.789 -9.094 1 86.25 210 ASP A CA 1
ATOM 1654 C C . ASP A 1 210 ? 16.891 -7.32 -9.961 1 86.25 210 ASP A C 1
ATOM 1656 O O . ASP A 1 210 ? 17.609 -8.141 -10.539 1 86.25 210 ASP A O 1
ATOM 1660 N N . THR A 1 211 ? 17.016 -6.023 -10.078 1 83.88 211 THR A N 1
ATOM 1661 C CA . THR A 1 211 ? 18.156 -5.477 -10.812 1 83.88 211 THR A CA 1
ATOM 1662 C C . THR A 1 211 ? 19.469 -5.879 -10.148 1 83.88 211 THR A C 1
ATOM 1664 O O . THR A 1 211 ? 20.406 -6.297 -10.828 1 83.88 211 THR A O 1
ATOM 1667 N N . MET A 1 212 ? 19.5 -5.812 -8.93 1 88.44 212 MET A N 1
ATOM 1668 C CA . MET A 1 212 ? 20.703 -6.168 -8.18 1 88.44 212 MET A CA 1
ATOM 1669 C C . MET A 1 212 ? 21 -7.656 -8.312 1 88.44 212 MET A C 1
ATOM 1671 O O . MET A 1 212 ? 22.172 -8.047 -8.469 1 88.44 212 MET A O 1
ATOM 1675 N N . LEU A 1 213 ? 20 -8.461 -8.289 1 90.19 213 LEU A N 1
ATOM 1676 C CA . LEU A 1 213 ? 20.156 -9.898 -8.438 1 90.19 213 LEU A CA 1
ATOM 1677 C C . LEU A 1 213 ? 20.641 -10.25 -9.844 1 90.19 213 LEU A C 1
ATOM 1679 O O . LEU A 1 213 ? 21.484 -11.133 -10.016 1 90.19 213 LEU A O 1
ATOM 1683 N N . ALA A 1 214 ? 20.109 -9.461 -10.711 1 86.44 214 ALA A N 1
ATOM 1684 C CA . ALA A 1 214 ? 20.484 -9.688 -12.109 1 86.44 214 ALA A CA 1
ATOM 1685 C C . ALA A 1 214 ? 21.969 -9.375 -12.328 1 86.44 214 ALA A C 1
ATOM 1687 O O . ALA A 1 214 ? 22.625 -10.047 -13.125 1 86.44 214 ALA A O 1
ATOM 1688 N N . ASP A 1 215 ? 22.438 -8.422 -11.711 1 87.94 215 ASP A N 1
ATOM 1689 C CA . ASP A 1 215 ? 23.859 -8.07 -11.781 1 87.94 215 ASP A CA 1
ATOM 1690 C C . ASP A 1 215 ? 24.734 -9.227 -11.305 1 87.94 215 ASP A C 1
ATOM 1692 O O . ASP A 1 215 ? 25.906 -9.32 -11.68 1 87.94 215 ASP A O 1
ATOM 1696 N N . MET A 1 216 ? 24.172 -10.078 -10.5 1 90 216 MET A N 1
ATOM 1697 C CA . MET A 1 216 ? 24.875 -11.266 -10.016 1 90 216 MET A CA 1
ATOM 1698 C C . MET A 1 216 ? 24.484 -12.492 -10.82 1 90 216 MET A C 1
ATOM 1700 O O . MET A 1 216 ? 24.75 -13.625 -10.406 1 90 216 MET A O 1
ATOM 1704 N N . ARG A 1 217 ? 23.703 -12.289 -11.836 1 90.31 217 ARG A N 1
ATOM 1705 C CA . ARG A 1 217 ? 23.234 -13.344 -12.734 1 90.31 217 ARG A CA 1
ATOM 1706 C C . ARG A 1 217 ? 22.312 -14.312 -12 1 90.31 217 ARG A C 1
ATOM 1708 O O . ARG A 1 217 ? 22.391 -15.523 -12.211 1 90.31 217 ARG A O 1
ATOM 1715 N N . PHE A 1 218 ? 21.609 -13.727 -11.148 1 90.06 218 PHE A N 1
ATOM 1716 C CA . PHE A 1 218 ? 20.656 -14.523 -10.383 1 90.06 218 PHE A CA 1
ATOM 1717 C C . PHE A 1 218 ? 19.219 -14.055 -10.641 1 90.06 218 PHE A C 1
ATOM 1719 O O . PHE A 1 218 ? 18.953 -12.852 -10.703 1 90.06 218 PHE A O 1
ATOM 1726 N N . THR A 1 219 ? 18.359 -15.062 -10.844 1 88.44 219 THR A N 1
ATOM 1727 C CA . THR A 1 219 ? 16.922 -14.805 -10.977 1 88.44 219 THR A CA 1
ATOM 1728 C C . THR A 1 219 ? 16.125 -15.617 -9.969 1 88.44 219 THR A C 1
ATOM 1730 O O . THR A 1 219 ? 16.266 -16.844 -9.906 1 88.44 219 THR A O 1
ATOM 1733 N N . ARG A 1 220 ? 15.367 -14.922 -9.219 1 89.12 220 ARG A N 1
ATOM 1734 C CA . ARG A 1 220 ? 14.602 -15.648 -8.211 1 89.12 220 ARG A CA 1
ATOM 1735 C C . ARG A 1 220 ? 13.297 -16.172 -8.789 1 89.12 220 ARG A C 1
ATOM 1737 O O . ARG A 1 220 ? 12.773 -15.633 -9.766 1 89.12 220 ARG A O 1
ATOM 1744 N N . ARG A 1 221 ? 12.797 -17.219 -8.242 1 88.5 221 ARG A N 1
ATOM 1745 C CA . ARG A 1 221 ? 11.508 -17.797 -8.617 1 88.5 221 ARG A CA 1
ATOM 1746 C C . ARG A 1 221 ? 10.367 -17.156 -7.836 1 88.5 221 ARG A C 1
ATOM 1748 O O . ARG A 1 221 ? 10.211 -17.422 -6.641 1 88.5 221 ARG A O 1
ATOM 1755 N N . ILE A 1 222 ? 9.531 -16.438 -8.562 1 90.06 222 ILE A N 1
ATOM 1756 C CA . ILE A 1 222 ? 8.43 -15.75 -7.902 1 90.06 222 ILE A CA 1
ATOM 1757 C C . ILE A 1 222 ? 7.18 -16.625 -7.926 1 90.06 222 ILE A C 1
ATOM 1759 O O . ILE A 1 222 ? 6.637 -16.922 -8.992 1 90.06 222 ILE A O 1
ATOM 1763 N N . ALA A 1 223 ? 6.73 -17.016 -6.77 1 91 223 ALA A N 1
ATOM 1764 C CA . ALA A 1 223 ? 5.527 -17.828 -6.66 1 91 223 ALA A CA 1
ATOM 1765 C C . ALA A 1 223 ? 4.285 -16.953 -6.488 1 91 223 ALA A C 1
ATOM 1767 O O . ALA A 1 223 ? 3.225 -17.266 -7.043 1 91 223 ALA A O 1
ATOM 1768 N N . PHE A 1 224 ? 4.43 -15.906 -5.707 1 92.69 224 PHE A N 1
ATOM 1769 C CA . PHE A 1 224 ? 3.324 -15 -5.402 1 92.69 224 PHE A CA 1
ATOM 1770 C C . PHE A 1 224 ? 3.777 -13.547 -5.469 1 92.69 224 PHE A C 1
ATOM 1772 O O . PHE A 1 224 ? 4.93 -13.234 -5.16 1 92.69 224 PHE A O 1
ATOM 1779 N N . ASN A 1 225 ? 2.857 -12.719 -5.895 1 93.44 225 ASN A N 1
ATOM 1780 C CA . ASN A 1 225 ? 3.043 -11.273 -5.809 1 93.44 225 ASN A CA 1
ATOM 1781 C C . ASN A 1 225 ? 1.936 -10.617 -4.988 1 93.44 225 ASN A C 1
ATOM 1783 O O . ASN A 1 225 ? 0.76 -10.945 -5.148 1 93.44 225 ASN A O 1
ATOM 1787 N N . VAL A 1 226 ? 2.338 -9.805 -4.09 1 94.94 226 VAL A N 1
ATOM 1788 C CA . VAL A 1 226 ? 1.383 -8.969 -3.367 1 94.94 226 VAL A CA 1
ATOM 1789 C C . VAL A 1 226 ? 1.809 -7.508 -3.445 1 94.94 226 VAL A C 1
ATOM 1791 O O . VAL A 1 226 ? 3 -7.203 -3.537 1 94.94 226 VAL A O 1
ATOM 1794 N N . PRO A 1 227 ? 0.841 -6.648 -3.322 1 93.31 227 PRO A N 1
ATOM 1795 C CA . PRO A 1 227 ? 1.183 -5.23 -3.455 1 93.31 227 PRO A CA 1
ATOM 1796 C C . PRO A 1 227 ? 1.582 -4.59 -2.129 1 93.31 227 PRO A C 1
ATOM 1798 O O . PRO A 1 227 ? 2.098 -3.471 -2.109 1 93.31 227 PRO A O 1
ATOM 1801 N N . HIS A 1 228 ? 1.37 -5.328 -1.014 1 94.81 228 HIS A N 1
ATOM 1802 C CA . HIS A 1 228 ? 1.568 -4.688 0.282 1 94.81 228 HIS A CA 1
ATOM 1803 C C . HIS A 1 228 ? 2.414 -5.559 1.204 1 94.81 228 HIS A C 1
ATOM 1805 O O . HIS A 1 228 ? 2.289 -6.785 1.189 1 94.81 228 HIS A O 1
ATOM 1811 N N . TRP A 1 229 ? 3.152 -4.867 2.061 1 96.19 229 TRP A N 1
ATOM 1812 C CA . TRP A 1 229 ? 4.047 -5.559 2.982 1 96.19 229 TRP A CA 1
ATOM 1813 C C . TRP A 1 229 ? 3.293 -6.031 4.223 1 96.19 229 TRP A C 1
ATOM 1815 O O . TRP A 1 229 ? 3.752 -6.934 4.93 1 96.19 229 TRP A O 1
ATOM 1825 N N . LEU A 1 230 ? 2.146 -5.492 4.473 1 97 230 LEU A N 1
ATOM 1826 C CA . LEU A 1 230 ? 1.38 -5.805 5.676 1 97 230 LEU A CA 1
ATOM 1827 C C . LEU A 1 230 ? 1.118 -7.305 5.781 1 97 230 LEU A C 1
ATOM 1829 O O . LEU A 1 230 ? 1.174 -7.871 6.875 1 97 230 LEU A O 1
ATOM 1833 N N . VAL A 1 231 ? 0.872 -7.953 4.688 1 97.38 231 VAL A N 1
ATOM 1834 C CA . VAL A 1 231 ? 0.401 -9.336 4.691 1 97.38 231 VAL A CA 1
ATOM 1835 C C . VAL A 1 231 ? 1.594 -10.289 4.699 1 97.38 231 VAL A C 1
ATOM 1837 O O . VAL A 1 231 ? 1.438 -11.484 4.957 1 97.38 231 VAL A O 1
ATOM 1840 N N . VAL A 1 232 ? 2.76 -9.828 4.539 1 97.31 232 VAL 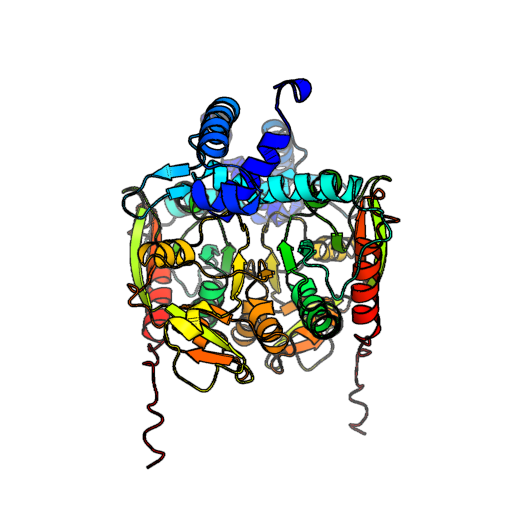A N 1
ATOM 1841 C CA . VAL A 1 232 ? 3.932 -10.625 4.211 1 97.31 232 VAL A CA 1
ATOM 1842 C C . VAL A 1 232 ? 4.234 -11.594 5.355 1 97.31 232 VAL A C 1
ATOM 1844 O O . VAL A 1 232 ? 4.395 -12.797 5.133 1 97.31 232 VAL A O 1
ATOM 1847 N N . PRO A 1 233 ? 4.266 -11.156 6.656 1 97.31 233 PRO A N 1
ATOM 1848 C CA . PRO A 1 233 ? 4.562 -12.125 7.719 1 97.31 233 PRO A CA 1
ATOM 1849 C C . PRO A 1 233 ? 3.557 -13.273 7.766 1 97.31 233 PRO A C 1
ATOM 1851 O O . PRO A 1 233 ? 3.943 -14.43 7.961 1 97.31 233 PRO A O 1
ATOM 1854 N N . SER A 1 234 ? 2.307 -12.938 7.531 1 96.75 234 SER A N 1
ATOM 1855 C CA . SER A 1 234 ? 1.269 -13.969 7.57 1 96.75 234 SER A CA 1
ATOM 1856 C C . SER A 1 234 ? 1.382 -14.914 6.383 1 96.75 234 SER A C 1
ATOM 1858 O O . SER A 1 234 ? 1.108 -16.109 6.504 1 96.75 234 SER A O 1
ATOM 1860 N N . MET A 1 235 ? 1.775 -14.367 5.227 1 96.69 235 MET A N 1
ATOM 1861 C CA . MET A 1 235 ? 1.983 -15.203 4.043 1 96.69 235 MET A CA 1
ATOM 1862 C C . MET A 1 235 ? 3.141 -16.172 4.258 1 96.69 235 MET A C 1
ATOM 1864 O O . MET A 1 235 ? 3.041 -17.344 3.91 1 96.69 235 MET A O 1
ATOM 1868 N N . LEU A 1 236 ? 4.223 -15.656 4.859 1 96.88 236 LEU A N 1
ATOM 1869 C CA . LEU A 1 236 ? 5.398 -16.484 5.102 1 96.88 236 LEU A CA 1
ATOM 1870 C C . LEU A 1 236 ? 5.098 -17.578 6.117 1 96.88 236 LEU A C 1
ATOM 1872 O O . LEU A 1 236 ? 5.707 -18.656 6.086 1 96.88 236 LEU A O 1
ATOM 1876 N N . ASP A 1 237 ? 4.16 -17.281 6.945 1 94.38 237 ASP A N 1
ATOM 1877 C CA . ASP A 1 237 ? 3.746 -18.266 7.938 1 94.38 237 ASP A CA 1
ATOM 1878 C C . ASP A 1 237 ? 2.848 -19.328 7.309 1 94.38 237 ASP A C 1
ATOM 1880 O O . ASP A 1 237 ? 2.812 -20.469 7.77 1 94.38 237 ASP A O 1
ATOM 1884 N N . ALA A 1 238 ? 2.182 -18.969 6.297 1 92.81 238 ALA A N 1
ATOM 1885 C CA . ALA A 1 238 ? 1.194 -19.844 5.676 1 92.81 238 ALA A CA 1
ATOM 1886 C C . ALA A 1 238 ? 1.851 -20.781 4.66 1 92.81 238 ALA A C 1
ATOM 1888 O O . ALA A 1 238 ? 1.384 -21.891 4.445 1 92.81 238 ALA A O 1
ATOM 1889 N N . LEU A 1 239 ? 2.869 -20.328 3.949 1 93.25 239 LEU A N 1
ATOM 1890 C CA . LEU A 1 239 ? 3.547 -21.078 2.898 1 93.25 239 LEU A CA 1
ATOM 1891 C C . LEU A 1 239 ? 5.062 -20.984 3.049 1 93.25 239 LEU A C 1
ATOM 1893 O O . LEU A 1 239 ? 5.566 -20.047 3.684 1 93.25 239 LEU A O 1
ATOM 1897 N N . PRO A 1 240 ? 5.715 -22 2.512 1 94.06 240 PRO A N 1
ATOM 1898 C CA . PRO A 1 240 ? 7.176 -21.953 2.568 1 94.06 240 PRO A CA 1
ATOM 1899 C C . PRO A 1 240 ? 7.777 -21 1.54 1 94.06 240 PRO A C 1
ATOM 1901 O O . PRO A 1 240 ? 8.383 -21.438 0.559 1 94.06 240 PRO A O 1
ATOM 1904 N N . LEU A 1 241 ? 7.648 -19.734 1.76 1 96.44 241 LEU A N 1
ATOM 1905 C CA . LEU A 1 241 ? 8.125 -18.672 0.89 1 96.44 241 LEU A CA 1
ATOM 1906 C C . LEU A 1 241 ? 9.211 -17.844 1.58 1 96.44 241 LEU A C 1
ATOM 1908 O O . LEU A 1 241 ? 9.367 -17.922 2.801 1 96.44 241 LEU A O 1
ATOM 1912 N N . ALA A 1 242 ? 9.938 -17.203 0.722 1 97.75 242 ALA A N 1
ATOM 1913 C CA . ALA A 1 242 ? 10.93 -16.234 1.196 1 97.75 242 ALA A CA 1
ATOM 1914 C C . ALA A 1 242 ? 10.711 -14.867 0.556 1 97.75 242 ALA A C 1
ATOM 1916 O O . ALA A 1 242 ? 10.055 -14.758 -0.483 1 97.75 242 ALA A O 1
ATOM 1917 N N . VAL A 1 243 ? 11.195 -13.859 1.234 1 97.38 243 VAL A N 1
ATOM 1918 C CA . VAL A 1 243 ? 11.18 -12.516 0.662 1 97.38 243 VAL A CA 1
ATOM 1919 C C . VAL A 1 243 ? 12.531 -11.844 0.894 1 97.38 243 VAL A C 1
ATOM 1921 O O . VAL A 1 243 ? 13.25 -12.188 1.842 1 97.38 243 VAL A O 1
ATOM 1924 N N . ILE A 1 244 ? 12.906 -10.984 -0.049 1 96.31 244 ILE A N 1
ATOM 1925 C CA . ILE A 1 244 ? 14.125 -10.203 0.095 1 96.31 244 ILE A CA 1
ATOM 1926 C C . ILE A 1 244 ? 13.781 -8.758 0.45 1 96.31 244 ILE A C 1
ATOM 1928 O O . ILE A 1 244 ? 12.891 -8.156 -0.16 1 96.31 244 ILE A O 1
ATOM 1932 N N . MET A 1 245 ? 14.461 -8.242 1.493 1 95.06 245 MET A N 1
ATOM 1933 C CA . MET A 1 245 ? 14.305 -6.852 1.903 1 95.06 245 MET A CA 1
ATOM 1934 C C . MET A 1 245 ? 15.547 -6.359 2.645 1 95.06 245 MET A C 1
ATOM 1936 O O . MET A 1 245 ? 16.484 -7.125 2.871 1 95.06 245 MET A O 1
ATOM 1940 N N . SER A 1 246 ? 15.57 -5.051 2.965 1 94.44 246 SER A N 1
ATOM 1941 C CA . SER A 1 246 ? 16.688 -4.547 3.748 1 94.44 246 SER A CA 1
ATOM 1942 C C . SER A 1 246 ? 16.609 -5.004 5.199 1 94.44 246 SER A C 1
ATOM 1944 O O . SER A 1 246 ? 15.508 -5.188 5.734 1 94.44 246 SER A O 1
ATOM 1946 N N . GLU A 1 247 ? 17.688 -5.129 5.836 1 95.19 247 GLU A N 1
ATOM 1947 C CA . GLU A 1 247 ? 17.75 -5.68 7.188 1 95.19 247 GLU A CA 1
ATOM 1948 C C . GLU A 1 247 ? 17.016 -4.773 8.18 1 95.19 247 GLU A C 1
ATOM 1950 O O . GLU A 1 247 ? 16.25 -5.254 9.023 1 95.19 247 GLU A O 1
ATOM 1955 N N . ARG A 1 248 ? 17.219 -3.484 8.117 1 94.44 248 ARG A N 1
ATOM 1956 C CA . ARG A 1 248 ? 16.562 -2.561 9.031 1 94.44 248 ARG A CA 1
ATOM 1957 C C . ARG A 1 248 ? 15.047 -2.639 8.891 1 94.44 248 ARG A C 1
ATOM 1959 O O . ARG A 1 248 ? 14.328 -2.549 9.883 1 94.44 248 ARG A O 1
ATOM 1966 N N . HIS A 1 249 ? 14.633 -2.822 7.66 1 94.69 249 HIS A N 1
ATOM 1967 C CA . HIS A 1 249 ? 13.203 -2.957 7.426 1 94.69 249 HIS A CA 1
ATOM 1968 C C . HIS A 1 249 ? 12.664 -4.258 8.008 1 94.69 249 HIS A C 1
ATOM 1970 O O . HIS A 1 249 ? 11.609 -4.27 8.641 1 94.69 249 HIS A O 1
ATOM 1976 N N . ALA A 1 250 ? 13.391 -5.301 7.828 1 95.62 250 ALA A N 1
ATOM 1977 C CA . ALA A 1 250 ? 12.992 -6.59 8.391 1 95.62 250 ALA A CA 1
ATOM 1978 C C . ALA A 1 250 ? 12.867 -6.512 9.906 1 95.62 250 ALA A C 1
ATOM 1980 O O . ALA A 1 250 ? 11.883 -6.988 10.484 1 95.62 250 ALA A O 1
ATOM 1981 N N . LEU A 1 251 ? 13.805 -5.867 10.508 1 93.81 251 LEU A N 1
ATOM 1982 C CA . LEU A 1 251 ? 13.836 -5.746 11.961 1 93.81 251 LEU A CA 1
ATOM 1983 C C . LEU A 1 251 ? 12.703 -4.855 12.461 1 93.81 251 LEU A C 1
ATOM 1985 O O . LEU A 1 251 ? 12.125 -5.105 13.523 1 93.81 251 LEU A O 1
ATOM 1989 N N . SER A 1 252 ? 12.367 -3.908 11.656 1 93.31 252 SER A N 1
ATOM 1990 C CA . SER A 1 252 ? 11.328 -2.971 12.062 1 93.31 252 SER A CA 1
ATOM 1991 C C . SER A 1 252 ? 9.953 -3.639 12.062 1 93.31 252 SER A C 1
ATOM 1993 O O . SER A 1 252 ? 9.031 -3.17 12.734 1 93.31 252 SER A O 1
ATOM 1995 N N . LEU A 1 253 ? 9.773 -4.688 11.289 1 94.38 253 LEU A N 1
ATOM 1996 C CA . LEU A 1 253 ? 8.508 -5.422 11.312 1 94.38 253 LEU A CA 1
ATOM 1997 C C . LEU A 1 253 ? 8.25 -6 12.703 1 94.38 253 LEU A C 1
ATOM 1999 O O . LEU A 1 253 ? 7.094 -6.148 13.109 1 94.38 253 LEU A O 1
ATOM 2003 N N . GLY A 1 254 ? 9.273 -6.387 13.383 1 90.5 254 GLY A N 1
ATOM 2004 C CA . GLY A 1 254 ? 9.172 -6.855 14.758 1 90.5 254 GLY A CA 1
ATOM 2005 C C . GLY A 1 254 ? 8.344 -8.117 14.898 1 90.5 254 GLY A C 1
ATOM 2006 O O . GLY A 1 254 ? 7.656 -8.297 15.906 1 90.5 254 GLY A O 1
ATOM 2007 N N . ASP A 1 255 ? 8.219 -8.922 13.906 1 93.75 255 ASP A N 1
ATOM 2008 C CA . ASP A 1 255 ? 7.41 -10.133 13.938 1 93.75 255 ASP A CA 1
ATOM 2009 C C . ASP A 1 255 ? 8.25 -11.344 14.344 1 93.75 255 ASP A C 1
ATOM 2011 O O . ASP A 1 255 ? 9.148 -11.758 13.602 1 93.75 255 ASP A O 1
ATOM 2015 N N . SER A 1 256 ? 7.922 -11.938 15.477 1 92.88 256 SER A N 1
ATOM 2016 C CA . SER A 1 256 ? 8.719 -13.016 16.062 1 92.88 256 SER A CA 1
ATOM 2017 C C . SER A 1 256 ? 8.617 -14.289 15.227 1 92.88 256 SER A C 1
ATOM 2019 O O . SER A 1 256 ? 9.406 -15.219 15.414 1 92.88 256 SER A O 1
ATOM 2021 N N . ARG A 1 257 ? 7.727 -14.414 14.297 1 95.06 257 ARG A N 1
ATOM 2022 C CA . ARG A 1 257 ? 7.562 -15.594 13.453 1 95.06 257 ARG A CA 1
ATOM 2023 C C . ARG A 1 257 ? 8.633 -15.648 12.367 1 95.06 257 ARG A C 1
ATOM 2025 O O . ARG A 1 257 ? 8.828 -16.688 11.727 1 95.06 257 ARG A O 1
ATOM 2032 N N . LEU A 1 258 ? 9.352 -14.516 12.219 1 97.19 258 LEU A N 1
ATOM 2033 C CA . LEU A 1 258 ? 10.219 -14.383 11.047 1 97.19 258 LEU A CA 1
ATOM 2034 C C . LEU A 1 258 ? 11.664 -14.711 11.398 1 97.19 258 LEU A C 1
ATOM 2036 O O . LEU A 1 258 ? 12.125 -14.391 12.5 1 97.19 258 LEU A O 1
ATOM 2040 N N . ALA A 1 259 ? 12.328 -15.352 10.516 1 97.56 259 ALA A N 1
ATOM 2041 C CA . ALA A 1 259 ? 13.773 -15.57 10.547 1 97.56 259 ALA A CA 1
ATOM 2042 C C . ALA A 1 259 ? 14.477 -14.719 9.492 1 97.56 259 ALA A C 1
ATOM 2044 O O . ALA A 1 259 ? 14.016 -14.633 8.352 1 97.56 259 ALA A O 1
ATOM 2045 N N . ILE A 1 260 ? 15.539 -14.102 9.914 1 97 260 ILE A N 1
ATOM 2046 C CA . ILE A 1 260 ? 16.344 -13.273 9.023 1 97 260 ILE A CA 1
ATOM 2047 C C . ILE A 1 260 ? 17.656 -13.969 8.711 1 97 260 ILE A C 1
ATOM 2049 O O . ILE A 1 260 ? 18.406 -14.32 9.625 1 97 260 ILE A O 1
ATOM 2053 N N . ARG A 1 261 ? 17.922 -14.156 7.414 1 97.44 261 ARG A N 1
ATOM 2054 C CA . ARG A 1 261 ? 19.125 -14.859 6.984 1 97.44 261 ARG A CA 1
ATOM 2055 C C . ARG A 1 261 ? 19.938 -14.008 6.004 1 97.44 261 ARG A C 1
ATOM 2057 O O . ARG A 1 261 ? 19.359 -13.273 5.195 1 97.44 261 ARG A O 1
ATOM 2064 N N . GLU A 1 262 ? 21.203 -14.211 6.074 1 96.56 262 GLU A N 1
ATOM 2065 C CA . GLU A 1 262 ? 22.078 -13.547 5.125 1 96.56 262 GLU A CA 1
ATOM 2066 C C . GLU A 1 262 ? 21.922 -14.117 3.721 1 96.56 262 GLU A C 1
ATOM 2068 O O . GLU A 1 262 ? 21.734 -15.328 3.557 1 96.56 262 GLU A O 1
ATOM 2073 N N . LEU A 1 263 ? 22.016 -13.188 2.73 1 96.75 263 LEU A N 1
ATOM 2074 C CA . LEU A 1 263 ? 22.016 -13.664 1.35 1 96.75 263 LEU A CA 1
ATOM 2075 C C . LEU A 1 263 ? 23.344 -14.312 1 1 96.75 263 LEU A C 1
ATOM 2077 O O . LEU A 1 263 ? 24.406 -13.844 1.44 1 96.75 263 LEU A O 1
ATOM 2081 N N . PRO A 1 264 ? 23.312 -15.336 0.215 1 96.38 264 PRO A N 1
ATOM 2082 C CA . PRO A 1 264 ? 24.562 -15.953 -0.237 1 96.38 264 PRO A CA 1
ATOM 2083 C C . PRO A 1 264 ? 25.172 -15.242 -1.442 1 96.38 264 PRO A C 1
ATOM 2085 O O . PRO A 1 264 ? 25.766 -15.883 -2.318 1 96.38 264 PRO A O 1
ATOM 2088 N N . LEU A 1 265 ? 24.844 -14.047 -1.621 1 95.56 265 LEU A N 1
ATOM 2089 C CA . LEU A 1 265 ? 25.328 -13.18 -2.686 1 95.56 265 LEU A CA 1
ATOM 2090 C C . LEU A 1 265 ? 25.984 -11.93 -2.109 1 95.56 265 LEU A C 1
ATOM 2092 O O . LEU A 1 265 ? 25.5 -11.375 -1.117 1 95.56 265 LEU A O 1
ATOM 2096 N N . ASP A 1 266 ? 27 -11.531 -2.727 1 92.12 266 ASP A N 1
ATOM 2097 C CA . ASP A 1 266 ? 27.688 -10.312 -2.297 1 92.12 266 ASP A CA 1
ATOM 2098 C C . ASP A 1 266 ? 27.094 -9.078 -2.961 1 92.12 266 ASP A C 1
ATOM 2100 O O . ASP A 1 266 ? 27.672 -8.531 -3.904 1 92.12 266 ASP A O 1
ATOM 2104 N N . LEU A 1 267 ? 26.047 -8.617 -2.434 1 94.19 267 LEU A N 1
ATOM 2105 C CA . LEU A 1 267 ? 25.359 -7.449 -2.982 1 94.19 267 LEU A CA 1
ATOM 2106 C C . LEU A 1 267 ? 25.797 -6.176 -2.27 1 94.19 267 LEU A C 1
ATOM 2108 O O . LEU A 1 267 ? 26 -6.18 -1.055 1 94.19 267 LEU A O 1
ATOM 2112 N N . GLU A 1 268 ? 25.938 -5.129 -3.059 1 92.31 268 GLU A N 1
ATOM 2113 C CA . GLU A 1 268 ? 26.172 -3.824 -2.443 1 92.31 268 GLU A CA 1
ATOM 2114 C C . GLU A 1 268 ? 24.969 -3.396 -1.592 1 92.31 268 GLU A C 1
ATOM 2116 O O . GLU A 1 268 ? 23.828 -3.709 -1.919 1 92.31 268 GLU A O 1
ATOM 2121 N N . PRO A 1 269 ? 25.344 -2.715 -0.516 1 94.12 269 PRO A N 1
ATOM 2122 C CA . PRO A 1 269 ? 24.219 -2.199 0.275 1 94.12 269 PRO A CA 1
ATOM 2123 C C . PRO A 1 269 ? 23.359 -1.197 -0.498 1 94.12 269 PRO A C 1
ATOM 2125 O O . PRO A 1 269 ? 23.844 -0.561 -1.437 1 94.12 269 PRO A O 1
ATOM 2128 N N . VAL A 1 270 ? 22.125 -1.157 -0.071 1 93.19 270 VAL A N 1
ATOM 2129 C CA . VAL A 1 270 ? 21.219 -0.171 -0.642 1 93.19 270 VAL A CA 1
ATOM 2130 C C . VAL A 1 270 ? 21.328 1.142 0.131 1 93.19 270 VAL A C 1
ATOM 2132 O O . VAL A 1 270 ? 21.391 1.141 1.362 1 93.19 270 VAL A O 1
ATOM 2135 N N . THR A 1 271 ? 21.344 2.227 -0.59 1 93.88 271 THR A N 1
ATOM 2136 C CA . THR A 1 271 ? 21.438 3.543 0.028 1 93.88 271 THR A CA 1
ATOM 2137 C C . THR A 1 271 ? 20.094 4.242 0.021 1 93.88 271 THR A C 1
ATOM 2139 O O . THR A 1 271 ? 19.469 4.402 -1.035 1 93.88 271 THR A O 1
ATOM 2142 N N . TRP A 1 272 ? 19.641 4.605 1.199 1 94.94 272 TRP A N 1
ATOM 2143 C CA . TRP A 1 272 ? 18.438 5.418 1.336 1 94.94 272 TRP A CA 1
ATOM 2144 C C . TRP A 1 272 ? 18.797 6.887 1.539 1 94.94 272 TRP A C 1
ATOM 2146 O O . TRP A 1 272 ? 19.609 7.223 2.406 1 94.94 272 TRP A O 1
ATOM 2156 N N . THR A 1 273 ? 18.094 7.672 0.736 1 96.25 273 THR A N 1
ATOM 2157 C CA . THR A 1 273 ? 18.469 9.078 0.662 1 96.25 273 THR A CA 1
ATOM 2158 C C . THR A 1 273 ? 17.234 9.977 0.804 1 96.25 273 THR A C 1
ATOM 2160 O O . THR A 1 273 ? 16.156 9.625 0.343 1 96.25 273 THR A O 1
ATOM 2163 N N . LEU A 1 274 ? 17.438 11.078 1.523 1 97.75 274 LEU A N 1
ATOM 2164 C CA . LEU A 1 274 ? 16.438 12.141 1.623 1 97.75 274 LEU A CA 1
ATOM 2165 C C . LEU A 1 274 ? 16.625 13.156 0.503 1 97.75 274 LEU A C 1
ATOM 2167 O O . LEU A 1 274 ? 17.75 13.617 0.248 1 97.75 274 LEU A O 1
ATOM 2171 N N . TYR A 1 275 ? 15.5 13.492 -0.21 1 97.62 275 TYR A N 1
ATOM 2172 C CA . TYR A 1 275 ? 15.531 14.43 -1.322 1 97.62 275 TYR A CA 1
ATOM 2173 C C . TYR A 1 275 ? 14.586 15.602 -1.073 1 97.62 275 TYR A C 1
ATOM 2175 O O . TYR A 1 275 ? 13.5 15.422 -0.528 1 97.62 275 TYR A O 1
ATOM 2183 N N . TRP A 1 276 ? 14.984 16.797 -1.46 1 96.38 276 TRP A N 1
ATOM 2184 C CA . TRP A 1 276 ? 14.125 17.969 -1.451 1 96.38 276 TRP A CA 1
ATOM 2185 C C . TRP A 1 276 ? 14.562 18.969 -2.527 1 96.38 276 TRP A C 1
ATOM 2187 O O . TRP A 1 276 ? 15.641 18.828 -3.105 1 96.38 276 TRP A O 1
ATOM 2197 N N . HIS A 1 277 ? 13.664 19.844 -2.877 1 90.5 277 HIS A N 1
ATOM 2198 C CA . HIS A 1 277 ? 14.039 20.875 -3.842 1 90.5 277 HIS A CA 1
ATOM 2199 C C . HIS A 1 277 ? 15 21.891 -3.227 1 90.5 277 HIS A C 1
ATOM 2201 O O . HIS A 1 277 ? 14.812 22.328 -2.09 1 90.5 277 HIS A O 1
ATOM 2207 N N . ARG A 1 278 ? 15.977 22.375 -3.965 1 89.25 278 ARG A N 1
ATOM 2208 C CA . ARG A 1 278 ? 17.047 23.25 -3.488 1 89.25 278 ARG A CA 1
ATOM 2209 C C . ARG A 1 278 ? 16.5 24.578 -2.979 1 89.25 278 ARG A C 1
ATOM 2211 O O . ARG A 1 278 ? 17.109 25.234 -2.141 1 89.25 278 ARG A O 1
ATOM 2218 N N . ARG A 1 279 ? 15.383 24.938 -3.51 1 84.88 279 ARG A N 1
ATOM 2219 C CA . ARG A 1 279 ? 14.758 26.172 -3.072 1 84.88 279 ARG A CA 1
ATOM 2220 C C . ARG A 1 279 ? 14.5 26.156 -1.569 1 84.88 279 ARG A C 1
ATOM 2222 O O . ARG A 1 279 ? 14.359 27.219 -0.947 1 84.88 279 ARG A O 1
ATOM 2229 N N . TYR A 1 280 ? 14.5 24.953 -0.98 1 88.31 280 TYR A N 1
ATOM 2230 C CA . TYR A 1 280 ? 14.203 24.844 0.444 1 88.31 280 TYR A CA 1
ATOM 2231 C C . TYR A 1 280 ? 15.477 24.578 1.242 1 88.31 280 TYR A C 1
ATOM 2233 O O . TYR A 1 280 ? 15.414 24.219 2.42 1 88.31 280 TYR A O 1
ATOM 2241 N N . ASP A 1 281 ? 16.625 24.766 0.652 1 87.81 281 ASP A N 1
ATOM 2242 C CA . ASP A 1 281 ? 17.906 24.562 1.342 1 87.81 281 ASP A CA 1
ATOM 2243 C C . ASP A 1 281 ? 17.984 25.422 2.604 1 87.81 281 ASP A C 1
ATOM 2245 O O . ASP A 1 281 ? 18.469 24.953 3.639 1 87.81 281 ASP A O 1
ATOM 2249 N N . ASN A 1 282 ? 17.422 26.594 2.551 1 83.31 282 ASN A N 1
ATOM 2250 C CA . ASN A 1 282 ? 17.562 27.531 3.662 1 83.31 282 ASN A CA 1
ATOM 2251 C C . ASN A 1 282 ? 16.25 27.734 4.398 1 83.31 282 ASN A C 1
ATOM 2253 O O . ASN A 1 282 ? 16.094 28.703 5.145 1 83.31 282 ASN A O 1
ATOM 2257 N N . SER A 1 283 ? 15.289 26.906 4.027 1 86.12 283 SER A N 1
ATOM 2258 C CA . SER A 1 283 ? 14.023 26.953 4.754 1 86.12 283 SER A CA 1
ATOM 2259 C C . SER A 1 283 ? 14.172 26.406 6.164 1 86.12 283 SER A C 1
ATOM 2261 O O . SER A 1 283 ? 14.523 25.234 6.34 1 86.12 283 SER A O 1
ATOM 2263 N N . VAL A 1 284 ? 13.883 27.203 7.176 1 89.25 284 VAL A N 1
ATOM 2264 C CA . VAL A 1 284 ? 14.031 26.797 8.57 1 89.25 284 VAL A CA 1
ATOM 2265 C C . VAL A 1 284 ? 13.117 25.609 8.875 1 89.25 284 VAL A C 1
ATOM 2267 O O . VAL A 1 284 ? 13.516 24.672 9.555 1 89.25 284 VAL A O 1
ATOM 2270 N N . ALA A 1 285 ? 11.906 25.672 8.328 1 91.69 285 ALA A N 1
ATOM 2271 C CA . ALA A 1 285 ? 10.945 24.594 8.539 1 91.69 285 ALA A CA 1
ATOM 2272 C C . ALA A 1 285 ? 11.445 23.281 7.938 1 91.69 285 ALA A C 1
ATOM 2274 O O . ALA A 1 285 ? 11.352 22.234 8.57 1 91.69 285 ALA A O 1
ATOM 2275 N N . HIS A 1 286 ? 11.984 23.375 6.738 1 93.69 286 HIS A N 1
ATOM 2276 C CA . HIS A 1 286 ? 12.508 22.188 6.078 1 93.69 286 HIS A CA 1
ATOM 2277 C C . HIS A 1 286 ? 13.734 21.641 6.812 1 93.69 286 HIS A C 1
ATOM 2279 O O . HIS A 1 286 ? 13.859 20.438 7.016 1 93.69 286 HIS A O 1
ATOM 2285 N N . GLU A 1 287 ? 14.586 22.547 7.148 1 94 287 GLU A N 1
ATOM 2286 C CA . GLU A 1 287 ? 15.781 22.141 7.887 1 94 287 GLU A CA 1
ATOM 2287 C C . GLU A 1 287 ? 15.406 21.469 9.203 1 94 287 GLU A C 1
ATOM 2289 O O . GLU A 1 287 ? 16 20.453 9.586 1 94 287 GLU A O 1
ATOM 2294 N N . TRP A 1 288 ? 14.469 22.047 9.852 1 95.81 288 TRP A N 1
ATOM 2295 C CA . TRP A 1 288 ? 13.984 21.469 11.094 1 95.81 288 TRP A CA 1
ATOM 2296 C C . TRP A 1 288 ? 13.539 20.016 10.875 1 95.81 288 TRP A C 1
ATOM 2298 O O . TRP A 1 288 ? 13.961 19.109 11.602 1 95.81 288 TRP A O 1
ATOM 2308 N N . LEU A 1 289 ? 12.742 19.75 9.875 1 96.81 289 LEU A N 1
ATOM 2309 C CA . LEU A 1 289 ? 12.234 18.406 9.633 1 96.81 289 LEU A CA 1
ATOM 2310 C C . LEU A 1 289 ? 13.352 17.469 9.18 1 96.81 289 LEU A C 1
ATOM 2312 O O . LEU A 1 289 ? 13.398 16.297 9.594 1 96.81 289 LEU A O 1
ATOM 2316 N N . ARG A 1 290 ? 14.219 17.953 8.336 1 97.69 290 ARG A N 1
ATOM 2317 C CA . ARG A 1 290 ? 15.359 17.141 7.926 1 97.69 290 ARG A CA 1
ATOM 2318 C C . ARG A 1 290 ? 16.172 16.688 9.133 1 97.69 290 ARG A C 1
ATOM 2320 O O . ARG A 1 290 ? 16.578 15.531 9.219 1 97.69 290 ARG A O 1
ATOM 2327 N N . ASN A 1 291 ? 16.391 17.578 10.047 1 97.19 291 ASN A N 1
ATOM 2328 C CA . ASN A 1 291 ? 17.125 17.234 11.258 1 97.19 291 ASN A CA 1
ATOM 2329 C C . ASN A 1 291 ? 16.391 16.219 12.109 1 97.19 291 ASN A C 1
ATOM 2331 O O . ASN A 1 291 ? 17 15.289 12.648 1 97.19 291 ASN A O 1
ATOM 2335 N N . CYS A 1 292 ? 15.094 16.391 12.219 1 97.25 292 CYS A N 1
ATOM 2336 C CA . CYS A 1 292 ? 14.297 15.43 12.969 1 97.25 292 CYS A CA 1
ATOM 2337 C C . CYS A 1 292 ? 14.406 14.039 12.359 1 97.25 292 CYS A C 1
ATOM 2339 O O . CYS A 1 292 ? 14.539 13.047 13.078 1 97.25 292 CYS A O 1
ATOM 2341 N N . ILE A 1 293 ? 14.367 13.938 11.047 1 97.56 293 ILE A N 1
ATOM 2342 C CA . ILE A 1 293 ? 14.453 12.656 10.352 1 97.56 293 ILE A CA 1
ATOM 2343 C C . ILE A 1 293 ? 15.836 12.047 10.562 1 97.56 293 ILE A C 1
ATOM 2345 O O . ILE A 1 293 ? 15.961 10.859 10.844 1 97.56 293 ILE A O 1
ATOM 2349 N N . THR A 1 294 ? 16.828 12.859 10.445 1 96.44 294 THR A N 1
ATOM 2350 C CA . THR A 1 294 ? 18.203 12.398 10.641 1 96.44 294 THR A CA 1
ATOM 2351 C C . THR A 1 294 ? 18.406 11.875 12.062 1 96.44 294 THR A C 1
ATOM 2353 O O . THR A 1 294 ? 19.062 10.852 12.266 1 96.44 294 THR A O 1
ATOM 2356 N N . ASP A 1 295 ? 17.844 12.562 13.023 1 95.81 295 ASP A N 1
ATOM 2357 C CA . ASP A 1 295 ? 17.938 12.141 14.414 1 95.81 295 ASP A CA 1
ATOM 2358 C C . ASP A 1 295 ? 17.344 10.75 14.609 1 95.81 295 ASP A C 1
ATOM 2360 O O . ASP A 1 295 ? 17.875 9.93 15.352 1 95.81 295 ASP A O 1
ATOM 2364 N N . VAL A 1 296 ? 16.234 10.484 13.945 1 96.12 296 VAL A N 1
ATOM 2365 C CA . VAL A 1 296 ? 15.555 9.195 14.047 1 96.12 296 VAL A CA 1
ATOM 2366 C C . VAL A 1 296 ? 16.438 8.094 13.461 1 96.12 296 VAL A C 1
ATOM 2368 O O . VAL A 1 296 ? 16.609 7.035 14.07 1 96.12 296 VAL A O 1
ATOM 2371 N N . VAL A 1 297 ? 16.969 8.359 12.336 1 95.06 297 VAL A N 1
ATOM 2372 C CA . VAL A 1 297 ? 17.812 7.375 11.664 1 95.06 297 VAL A CA 1
ATOM 2373 C C . VAL A 1 297 ? 19.031 7.066 12.531 1 95.06 297 VAL A C 1
ATOM 2375 O O . VAL A 1 297 ? 19.422 5.906 12.672 1 95.06 297 VAL A O 1
ATOM 2378 N N . ASP A 1 298 ? 19.609 8.047 13.125 1 92.31 298 ASP A N 1
ATOM 2379 C CA . ASP A 1 298 ? 20.797 7.891 13.961 1 92.31 298 ASP A CA 1
ATOM 2380 C C . ASP A 1 298 ? 20.484 7.062 15.211 1 92.31 298 ASP A C 1
ATOM 2382 O O . ASP A 1 298 ? 21.344 6.34 15.719 1 92.31 298 ASP A O 1
ATOM 2386 N N . ALA A 1 299 ? 19.328 7.16 15.609 1 91.06 299 ALA A N 1
ATOM 2387 C CA . ALA A 1 299 ? 18.922 6.441 16.812 1 91.06 299 ALA A CA 1
ATOM 2388 C C . ALA A 1 299 ? 18.641 4.973 16.516 1 91.06 299 ALA A C 1
ATOM 2390 O O . ALA A 1 299 ? 18.688 4.125 17.406 1 91.06 299 ALA A O 1
ATOM 2391 N N . ILE A 1 300 ? 18.172 4.746 15.25 1 85.69 300 ILE A N 1
ATOM 2392 C CA . ILE A 1 300 ? 17.844 3.381 14.859 1 85.69 300 ILE A CA 1
ATOM 2393 C C . ILE A 1 300 ? 19.125 2.58 14.648 1 85.69 300 ILE A C 1
ATOM 2395 O O . ILE A 1 300 ? 19.984 2.969 13.852 1 85.69 300 ILE A O 1
ATOM 2399 N N . GLN A 1 301 ? 19.938 2.145 15.688 1 64.75 301 GLN A N 1
ATOM 2400 C CA . GLN A 1 301 ? 21.172 1.371 15.641 1 64.75 301 GLN A CA 1
ATOM 2401 C C . GLN A 1 301 ? 21.047 0.213 14.648 1 64.75 301 GLN A C 1
ATOM 2403 O O . GLN A 1 301 ? 20 -0.441 14.57 1 64.75 301 GLN A O 1
ATOM 2408 N N . PRO A 1 302 ? 21.984 0.21 13.656 1 57.81 302 PRO A N 1
ATOM 2409 C CA . PRO A 1 302 ? 21.969 -1.049 12.906 1 57.81 302 PRO A CA 1
ATOM 2410 C C . PRO A 1 302 ? 22.078 -2.275 13.812 1 57.81 302 PRO A C 1
ATOM 2412 O O . PRO A 1 302 ? 22.719 -2.215 14.867 1 57.81 302 PRO A O 1
ATOM 2415 N N . ARG A 1 303 ? 21.047 -2.902 14.305 1 51.59 303 ARG A N 1
ATOM 2416 C CA . ARG A 1 303 ? 21.438 -4.078 15.07 1 51.59 303 ARG A CA 1
ATOM 2417 C C . ARG A 1 303 ? 22.375 -4.973 14.266 1 51.59 303 ARG A C 1
ATOM 2419 O O . ARG A 1 303 ? 22.094 -5.27 13.102 1 51.59 303 ARG A O 1
ATOM 2426 N N . GLY A 1 304 ? 23.609 -4.711 14.312 1 42.94 304 GLY A N 1
ATOM 2427 C CA . GLY A 1 304 ? 24.531 -5.684 13.742 1 42.94 304 GLY A CA 1
ATOM 2428 C C . GLY A 1 304 ? 23.922 -7.066 13.602 1 42.94 304 GLY A C 1
ATOM 2429 O O . GLY A 1 304 ? 22.969 -7.402 14.305 1 42.94 304 GLY A O 1
ATOM 2430 N N . VAL A 1 305 ? 24.109 -7.699 12.461 1 39.66 305 VAL A N 1
ATOM 2431 C CA . VAL A 1 305 ? 23.703 -9.047 12.078 1 39.66 305 VAL A CA 1
ATOM 2432 C C . VAL A 1 305 ? 23.516 -9.906 13.32 1 39.66 305 VAL A C 1
ATOM 2434 O O . VAL A 1 305 ? 22.391 -10.219 13.711 1 39.66 305 VAL A O 1
ATOM 2437 N N . PHE A 1 306 ? 24.375 -11.148 13.266 1 34.66 306 PHE A N 1
ATOM 2438 C CA . PHE A 1 306 ? 24.391 -12.555 13.68 1 34.66 306 PHE A CA 1
ATOM 2439 C C . PHE A 1 306 ? 24.688 -12.68 15.172 1 34.66 306 PHE A C 1
ATOM 2441 O O . PHE A 1 306 ? 25.781 -12.336 15.625 1 34.66 306 PHE A O 1
ATOM 2448 N N . GLU A 1 307 ? 23.906 -12.312 15.984 1 36.12 307 GLU A N 1
ATOM 2449 C CA . GLU A 1 307 ? 24.25 -13.07 17.172 1 36.12 307 GLU A CA 1
ATOM 2450 C C . GLU A 1 307 ? 24.719 -14.477 16.812 1 36.12 307 GLU A C 1
ATOM 2452 O O . GLU A 1 307 ? 23.984 -15.234 16.172 1 36.12 307 GLU A O 1
ATOM 2457 N N . GLU A 1 308 ? 25.969 -14.75 16.531 1 32.53 308 GLU A N 1
ATOM 2458 C CA . GLU A 1 308 ? 26.656 -16.031 16.438 1 32.53 308 GLU A CA 1
ATOM 2459 C C . GLU A 1 308 ? 26.078 -17.031 17.438 1 32.53 308 GLU A C 1
ATOM 2461 O O . GLU A 1 308 ? 25.938 -16.734 18.625 1 32.53 308 GLU A O 1
ATOM 2466 N N . ALA A 1 309 ? 25.219 -17.969 17.047 1 33 309 ALA A N 1
ATOM 2467 C CA . ALA A 1 309 ? 25.062 -19.219 17.781 1 33 309 ALA A CA 1
ATOM 2468 C C . ALA A 1 309 ? 26.406 -19.719 18.312 1 33 309 ALA A C 1
ATOM 2470 O O . ALA A 1 309 ? 26.984 -20.641 17.766 1 33 309 ALA A O 1
ATOM 2471 N N . SER A 1 310 ? 27.359 -18.906 18.625 1 29.8 310 SER A N 1
ATOM 2472 C CA . SER A 1 310 ? 28.531 -19.5 19.25 1 29.8 310 SER A CA 1
ATOM 2473 C C . SER A 1 310 ? 28.172 -20.234 20.531 1 29.8 310 SER A C 1
ATOM 2475 O O . SER A 1 310 ? 29.047 -20.781 21.219 1 29.8 310 SER A O 1
ATOM 2477 N N . ALA A 1 311 ? 27.203 -19.812 21.281 1 28.2 311 ALA A N 1
ATOM 2478 C CA . ALA A 1 311 ? 27.406 -20.359 22.609 1 28.2 311 ALA A CA 1
ATOM 2479 C C . ALA A 1 311 ? 27.172 -21.859 22.625 1 28.2 311 ALA A C 1
ATOM 2481 O O . ALA A 1 311 ? 26.906 -22.453 23.688 1 28.2 311 ALA A O 1
ATOM 2482 N N . VAL A 1 312 ? 26.734 -22.469 21.516 1 25.2 312 VAL A N 1
ATOM 2483 C CA . VAL A 1 312 ? 26.688 -23.906 21.75 1 25.2 312 VAL A CA 1
ATOM 2484 C C . VAL A 1 312 ? 28.109 -24.469 21.797 1 25.2 312 VAL A C 1
ATOM 2486 O O . VAL A 1 312 ? 28.75 -24.656 20.766 1 25.2 312 VAL A O 1
ATOM 2489 N N . GLY A 1 313 ? 29.047 -23.625 22.406 1 20.2 313 GLY A N 1
ATOM 2490 C CA . GLY A 1 313 ? 29.969 -24.531 23.094 1 20.2 313 GLY A CA 1
ATOM 2491 C C . GLY A 1 313 ? 29.375 -25.188 24.312 1 20.2 313 GLY A C 1
ATOM 2492 O O . GLY A 1 313 ? 28.453 -24.625 24.938 1 20.2 313 GLY A O 1
ATOM 2493 N N . MET B 1 1 ? -3.404 -1.891 -36.406 1 31.86 1 MET B N 1
ATOM 2494 C CA . MET B 1 1 ? -2.697 -3.164 -36.531 1 31.86 1 MET B CA 1
ATOM 2495 C C . MET B 1 1 ? -3.682 -4.324 -36.656 1 31.86 1 MET B C 1
ATOM 2497 O O . MET B 1 1 ? -4.66 -4.387 -35.906 1 31.86 1 MET B O 1
ATOM 2501 N N . ASN B 1 2 ? -3.854 -4.895 -37.781 1 33.91 2 ASN B N 1
ATOM 2502 C CA . ASN B 1 2 ? -4.766 -5.988 -38.094 1 33.91 2 ASN B CA 1
ATOM 2503 C C . ASN B 1 2 ? -4.348 -7.289 -37.438 1 33.91 2 ASN B C 1
ATOM 2505 O O . ASN B 1 2 ? -3.26 -7.809 -37.688 1 33.91 2 ASN B O 1
ATOM 2509 N N . LEU B 1 3 ? -4.934 -7.664 -36.5 1 45.97 3 LEU B N 1
ATOM 2510 C CA . LEU B 1 3 ? -4.703 -8.93 -35.812 1 45.97 3 LEU B CA 1
ATOM 2511 C C . LEU B 1 3 ? -4.602 -10.086 -36.781 1 45.97 3 LEU B C 1
ATOM 2513 O O . LEU B 1 3 ? -3.91 -11.07 -36.531 1 45.97 3 LEU B O 1
ATOM 2517 N N . ARG B 1 4 ? -5.316 -9.977 -37.875 1 44.09 4 ARG B N 1
ATOM 2518 C CA . ARG B 1 4 ? -5.289 -11.016 -38.906 1 44.09 4 ARG B CA 1
ATOM 2519 C C . ARG B 1 4 ? -3.875 -11.227 -39.438 1 44.09 4 ARG B C 1
ATOM 2521 O O . ARG B 1 4 ? -3.541 -12.32 -39.906 1 44.09 4 ARG B O 1
ATOM 2528 N N . SER B 1 5 ? -3.154 -10.195 -39.406 1 46.56 5 SER B N 1
ATOM 2529 C CA . SER B 1 5 ? -1.823 -10.281 -40 1 46.56 5 SER B CA 1
ATOM 2530 C C . SER B 1 5 ? -0.789 -10.734 -39 1 46.56 5 SER B C 1
ATOM 2532 O O . SER B 1 5 ? 0.33 -11.102 -39.344 1 46.56 5 SER B O 1
ATOM 2534 N N . ILE B 1 6 ? -1.14 -10.562 -37.75 1 48.97 6 ILE B N 1
ATOM 2535 C CA . ILE B 1 6 ? -0.178 -10.977 -36.719 1 48.97 6 ILE B CA 1
ATOM 2536 C C . ILE B 1 6 ? -0.373 -12.461 -36.406 1 48.97 6 ILE B C 1
ATOM 2538 O O . ILE B 1 6 ? -1.488 -12.898 -36.125 1 48.97 6 ILE B O 1
ATOM 2542 N N . ASP B 1 7 ? 0.558 -13.344 -36.906 1 58.81 7 ASP B N 1
ATOM 2543 C CA . ASP B 1 7 ? 0.634 -14.734 -36.469 1 58.81 7 ASP B CA 1
ATOM 2544 C C . ASP B 1 7 ? 0.563 -14.836 -34.938 1 58.81 7 ASP B C 1
ATOM 2546 O O . ASP B 1 7 ? 1.52 -14.492 -34.25 1 58.81 7 ASP B O 1
ATOM 2550 N N . LEU B 1 8 ? -0.6 -15.125 -34.438 1 63.31 8 LEU B N 1
ATOM 2551 C CA . LEU B 1 8 ? -0.864 -15.227 -33 1 63.31 8 LEU B CA 1
ATOM 2552 C C . LEU B 1 8 ? 0.152 -16.141 -32.312 1 63.31 8 LEU B C 1
ATOM 2554 O O . LEU B 1 8 ? 0.364 -16.047 -31.109 1 63.31 8 LEU B O 1
ATOM 2558 N N . ASN B 1 9 ? 0.707 -16.906 -33.219 1 70.94 9 ASN B N 1
ATOM 2559 C CA . ASN B 1 9 ? 1.744 -17.766 -32.656 1 70.94 9 ASN B CA 1
ATOM 2560 C C . ASN B 1 9 ? 2.938 -16.969 -32.156 1 70.94 9 ASN B C 1
ATOM 2562 O O . ASN B 1 9 ? 3.693 -17.438 -31.312 1 70.94 9 ASN B O 1
ATOM 2566 N N . LEU B 1 10 ? 2.92 -15.789 -32.688 1 77.62 10 LEU B N 1
ATOM 2567 C CA . LEU B 1 10 ? 3.986 -14.906 -32.219 1 77.62 10 LEU B CA 1
ATOM 2568 C C . LEU B 1 10 ? 3.82 -14.586 -30.75 1 77.62 10 LEU B C 1
ATOM 2570 O O . LEU B 1 10 ? 4.809 -14.375 -30.031 1 77.62 10 LEU B O 1
ATOM 2574 N N . LEU B 1 11 ? 2.586 -14.641 -30.328 1 77.69 11 LEU B N 1
ATOM 2575 C CA . LEU B 1 11 ? 2.332 -14.344 -28.922 1 77.69 11 LEU B CA 1
ATOM 2576 C C . LEU B 1 11 ? 2.861 -15.461 -28.031 1 77.69 11 LEU B C 1
ATOM 2578 O O . LEU B 1 11 ? 3.375 -15.203 -26.938 1 77.69 11 LEU B O 1
ATOM 2582 N N . VAL B 1 12 ? 2.742 -16.641 -28.547 1 78.81 12 VAL B N 1
ATOM 2583 C CA . VAL B 1 12 ? 3.26 -17.781 -27.812 1 78.81 12 VAL B CA 1
ATOM 2584 C C . VAL B 1 12 ? 4.781 -17.688 -27.719 1 78.81 12 VAL B C 1
ATOM 2586 O O . VAL B 1 12 ? 5.352 -17.922 -26.641 1 78.81 12 VAL B O 1
ATOM 2589 N N . ILE B 1 13 ? 5.332 -17.312 -28.797 1 81.56 13 ILE B N 1
ATOM 2590 C CA . ILE B 1 13 ? 6.785 -17.188 -28.859 1 81.56 13 ILE B CA 1
ATOM 2591 C C . ILE B 1 13 ? 7.234 -16.031 -27.984 1 81.56 13 ILE B C 1
ATOM 2593 O O . ILE B 1 13 ? 8.211 -16.141 -27.234 1 81.56 13 ILE B O 1
ATOM 2597 N N . LEU B 1 14 ? 6.492 -14.969 -28 1 85.5 14 LEU B N 1
ATOM 2598 C CA . LEU B 1 14 ? 6.793 -13.805 -27.172 1 85.5 14 LEU B CA 1
ATOM 2599 C C . LEU B 1 14 ? 6.738 -14.164 -25.688 1 85.5 14 LEU B C 1
ATOM 2601 O O . LEU B 1 14 ? 7.641 -13.812 -24.938 1 85.5 14 LEU B O 1
ATOM 2605 N N . ASP B 1 15 ? 5.742 -14.852 -25.375 1 81.81 15 ASP B N 1
ATOM 2606 C CA . ASP B 1 15 ? 5.586 -15.273 -24 1 81.81 15 ASP B CA 1
ATOM 2607 C C . ASP B 1 15 ? 6.781 -16.109 -23.531 1 81.81 15 ASP B C 1
ATOM 2609 O O . ASP B 1 15 ? 7.289 -15.922 -22.438 1 81.81 15 ASP B O 1
ATOM 2613 N N . ALA B 1 16 ? 7.219 -17 -24.328 1 82.31 16 ALA B N 1
ATOM 2614 C CA . ALA B 1 16 ? 8.367 -17.844 -24.031 1 82.31 16 ALA B CA 1
ATOM 2615 C C . ALA B 1 16 ? 9.641 -17.016 -23.891 1 82.31 16 ALA B C 1
ATOM 2617 O O . ALA B 1 16 ? 10.453 -17.25 -23 1 82.31 16 ALA B O 1
ATOM 2618 N N . LEU B 1 17 ? 9.781 -16.047 -24.75 1 87.69 17 LEU B N 1
ATOM 2619 C CA . LEU B 1 17 ? 10.945 -15.172 -24.719 1 87.69 17 LEU B CA 1
ATOM 2620 C C . LEU B 1 17 ? 10.953 -14.32 -23.453 1 87.69 17 LEU B C 1
ATOM 2622 O O . LEU B 1 17 ? 12 -14.109 -22.859 1 87.69 17 LEU B O 1
ATOM 2626 N N . LEU B 1 18 ? 9.789 -13.875 -23.125 1 84.19 18 LEU B N 1
ATOM 2627 C CA . LEU B 1 18 ? 9.656 -13.031 -21.938 1 84.19 18 LEU B CA 1
ATOM 2628 C C . LEU B 1 18 ? 9.977 -13.828 -20.672 1 84.19 18 LEU B C 1
ATOM 2630 O O . LEU B 1 18 ? 10.539 -13.289 -19.719 1 84.19 18 LEU B O 1
ATOM 2634 N N . ALA B 1 19 ? 9.695 -15.039 -20.688 1 79.56 19 ALA B N 1
ATOM 2635 C CA . ALA B 1 19 ? 9.883 -15.906 -19.531 1 79.56 19 ALA B CA 1
ATOM 2636 C C . ALA B 1 19 ? 11.32 -16.391 -19.438 1 79.56 19 ALA B C 1
ATOM 2638 O O . ALA B 1 19 ? 11.922 -16.375 -18.359 1 79.56 19 ALA B O 1
ATOM 2639 N N . GLU B 1 20 ? 11.938 -16.75 -20.547 1 79.81 20 GLU B N 1
ATOM 2640 C CA . GLU B 1 20 ? 13.234 -17.422 -20.562 1 79.81 20 GLU B CA 1
ATOM 2641 C C . GLU B 1 20 ? 14.375 -16.438 -20.781 1 79.81 20 GLU B C 1
ATOM 2643 O O . GLU B 1 20 ? 15.523 -16.719 -20.422 1 79.81 20 GLU B O 1
ATOM 2648 N N . ARG B 1 21 ? 14.078 -15.32 -21.422 1 82.88 21 ARG B N 1
ATOM 2649 C CA . ARG B 1 21 ? 15.023 -14.258 -21.75 1 82.88 21 ARG B CA 1
ATOM 2650 C C . ARG B 1 21 ? 16.188 -14.805 -22.562 1 82.88 21 ARG B C 1
ATOM 2652 O O . ARG B 1 21 ? 17.328 -14.328 -22.438 1 82.88 21 ARG B O 1
ATOM 2659 N N . GLN B 1 22 ? 16.016 -15.914 -23.125 1 85.56 22 GLN B N 1
ATOM 2660 C CA . GLN B 1 22 ? 16.984 -16.547 -24.031 1 85.56 22 GLN B CA 1
ATOM 2661 C C . GLN B 1 22 ? 16.266 -17.203 -25.203 1 85.56 22 GLN B C 1
ATOM 2663 O O . GLN B 1 22 ? 15.266 -17.906 -25.031 1 85.56 22 GLN B O 1
ATOM 2668 N N . VAL B 1 23 ? 16.828 -17 -26.391 1 87.75 23 VAL B N 1
ATOM 2669 C CA . VAL B 1 23 ? 16.203 -17.469 -27.625 1 87.75 23 VAL B CA 1
ATOM 2670 C C . VAL B 1 23 ? 16.203 -18.984 -27.656 1 87.75 23 VAL B C 1
ATOM 2672 O O . VAL B 1 23 ? 15.172 -19.594 -27.969 1 87.75 23 VAL B O 1
ATOM 2675 N N . THR B 1 24 ? 17.312 -19.562 -27.25 1 86.56 24 THR B N 1
ATOM 2676 C CA . THR B 1 24 ? 17.438 -21 -27.312 1 86.56 24 THR B CA 1
ATOM 2677 C C . THR B 1 24 ? 16.484 -21.672 -26.312 1 86.56 24 THR B C 1
ATOM 2679 O O . THR B 1 24 ? 15.758 -22.594 -26.656 1 86.56 24 THR B O 1
ATOM 2682 N N . ARG B 1 25 ? 16.469 -21.141 -25.188 1 86.44 25 ARG B N 1
ATOM 2683 C CA . ARG B 1 25 ? 15.625 -21.703 -24.141 1 86.44 25 ARG B CA 1
ATOM 2684 C C . ARG B 1 25 ? 14.141 -21.484 -24.438 1 86.44 25 ARG B C 1
ATOM 2686 O O . ARG B 1 25 ? 13.312 -22.359 -24.156 1 86.44 25 ARG B O 1
ATOM 2693 N N . ALA B 1 26 ? 13.898 -20.406 -24.969 1 88.12 26 ALA B N 1
ATOM 2694 C CA . ALA B 1 26 ? 12.523 -20.109 -25.359 1 88.12 26 ALA B CA 1
ATOM 2695 C C . ALA B 1 26 ? 12.039 -21.109 -26.406 1 88.12 26 ALA B C 1
ATOM 2697 O O . ALA B 1 26 ? 10.914 -21.594 -26.328 1 88.12 26 ALA B O 1
ATOM 2698 N N . GLY B 1 27 ? 12.906 -21.406 -27.344 1 85.5 27 GLY B N 1
ATOM 2699 C CA . GLY B 1 27 ? 12.57 -22.406 -28.359 1 85.5 27 GLY B CA 1
ATOM 2700 C C . GLY B 1 27 ? 12.32 -23.781 -27.781 1 85.5 27 GLY B C 1
ATOM 2701 O O . GLY B 1 27 ? 11.336 -24.438 -28.125 1 85.5 27 GLY B O 1
ATOM 2702 N N . GLN B 1 28 ? 13.156 -24.172 -26.906 1 82.62 28 GLN B N 1
ATOM 2703 C CA . GLN B 1 28 ? 13.023 -25.469 -26.25 1 82.62 28 GLN B CA 1
ATOM 2704 C C . GLN B 1 28 ? 11.703 -25.578 -25.5 1 82.62 28 GLN B C 1
ATOM 2706 O O . GLN B 1 28 ? 11.047 -26.609 -25.531 1 82.62 28 GLN B O 1
ATOM 2711 N N . ARG B 1 29 ? 11.297 -24.5 -24.969 1 80.19 29 ARG B N 1
ATOM 2712 C CA . ARG B 1 29 ? 10.094 -24.469 -24.141 1 80.19 29 ARG B CA 1
ATOM 2713 C C . ARG B 1 29 ? 8.836 -24.672 -24.984 1 80.19 29 ARG B C 1
ATOM 2715 O O . ARG B 1 29 ? 7.871 -25.297 -24.547 1 80.19 29 ARG B O 1
ATOM 2722 N N . ILE B 1 30 ? 8.938 -24.156 -26.188 1 79.38 30 ILE B N 1
ATOM 2723 C CA . ILE B 1 30 ? 7.695 -24.172 -26.953 1 79.38 30 ILE B CA 1
ATOM 2724 C C . ILE B 1 30 ? 7.852 -25.078 -28.172 1 79.38 30 ILE B C 1
ATOM 2726 O O . ILE B 1 30 ? 7 -25.078 -29.062 1 79.38 30 ILE B O 1
ATOM 2730 N N . GLY B 1 31 ? 8.922 -25.781 -28.234 1 80.69 31 GLY B N 1
ATOM 2731 C CA . GLY B 1 31 ? 9.109 -26.797 -29.266 1 80.69 31 GLY B CA 1
ATOM 2732 C C . GLY B 1 31 ? 9.461 -26.188 -30.625 1 80.69 31 GLY B C 1
ATOM 2733 O O . GLY B 1 31 ? 8.984 -26.656 -31.656 1 80.69 31 GLY B O 1
ATOM 2734 N N . LEU B 1 32 ? 10.156 -25.141 -30.562 1 82.12 32 LEU B N 1
ATOM 2735 C CA . LEU B 1 32 ? 10.602 -24.516 -31.797 1 82.12 32 LEU B CA 1
ATOM 2736 C C . LEU B 1 32 ? 12.125 -24.5 -31.891 1 82.12 32 LEU B C 1
ATOM 2738 O O . LEU B 1 32 ? 12.805 -24.562 -30.859 1 82.12 32 LEU B O 1
ATOM 2742 N N . THR B 1 33 ? 12.641 -24.547 -33.031 1 83.88 33 THR B N 1
ATOM 2743 C CA . THR B 1 33 ? 14.078 -24.438 -33.25 1 83.88 33 THR B CA 1
ATOM 2744 C C . THR B 1 33 ? 14.562 -23.016 -33 1 83.88 33 THR B C 1
ATOM 2746 O O . THR B 1 33 ? 13.766 -22.078 -33.031 1 83.88 33 THR B O 1
ATOM 2749 N N . GLN B 1 34 ? 15.789 -22.922 -32.688 1 87 34 GLN B N 1
ATOM 2750 C CA . GLN B 1 34 ? 16.406 -21.625 -32.406 1 87 34 GLN B CA 1
ATOM 2751 C C . GLN B 1 34 ? 16.25 -20.672 -33.594 1 87 34 GLN B C 1
ATOM 2753 O O . GLN B 1 34 ? 15.883 -19.5 -33.406 1 87 34 GLN B O 1
ATOM 2758 N N . PRO B 1 35 ? 16.5 -21.078 -34.875 1 88.56 35 PRO B N 1
ATOM 2759 C CA . PRO B 1 35 ? 16.297 -20.156 -36 1 88.56 35 PRO B CA 1
ATOM 2760 C C . PRO B 1 35 ? 14.844 -19.688 -36.094 1 88.56 35 PRO B C 1
ATOM 2762 O O . PRO B 1 35 ? 14.594 -18.516 -36.438 1 88.56 35 PRO B O 1
ATOM 2765 N N . ALA B 1 36 ? 13.977 -20.578 -35.812 1 84.19 36 ALA B N 1
ATOM 2766 C CA . ALA B 1 36 ? 12.555 -20.234 -35.875 1 84.19 36 ALA B CA 1
ATOM 2767 C C . ALA B 1 36 ? 12.227 -19.156 -34.844 1 84.19 36 ALA B C 1
ATOM 2769 O O . ALA B 1 36 ? 11.508 -18.188 -35.156 1 84.19 36 ALA B O 1
ATOM 2770 N N . VAL B 1 37 ? 12.781 -19.344 -33.656 1 89.12 37 VAL B N 1
ATOM 2771 C CA . VAL B 1 37 ? 12.547 -18.375 -32.594 1 89.12 37 VAL B CA 1
ATOM 2772 C C . VAL B 1 37 ? 13.242 -17.062 -32.938 1 89.12 37 VAL B C 1
ATOM 2774 O O . VAL B 1 37 ? 12.695 -15.984 -32.688 1 89.12 37 VAL B O 1
ATOM 2777 N N . SER B 1 38 ? 14.367 -17.125 -33.469 1 90 38 SER B N 1
ATOM 2778 C CA . SER B 1 38 ? 15.109 -15.93 -33.875 1 90 38 SER B CA 1
ATOM 2779 C C . SER B 1 38 ? 14.359 -15.133 -34.938 1 90 38 SER B C 1
ATOM 2781 O O . SER B 1 38 ? 14.281 -13.906 -34.844 1 90 38 SER B O 1
ATOM 2783 N N . ASN B 1 39 ? 13.859 -15.867 -35.844 1 87 39 ASN B N 1
ATOM 2784 C CA . ASN B 1 39 ? 13.047 -15.227 -36.906 1 87 39 ASN B CA 1
ATOM 2785 C C . ASN B 1 39 ? 11.812 -14.555 -36.312 1 87 39 ASN B C 1
ATOM 2787 O O . ASN B 1 39 ? 11.469 -13.43 -36.688 1 87 39 ASN B O 1
ATOM 2791 N N . ALA B 1 40 ? 11.195 -15.312 -35.469 1 86.5 40 ALA B N 1
ATOM 2792 C CA . ALA B 1 40 ? 10.008 -14.781 -34.812 1 86.5 40 ALA B CA 1
ATOM 2793 C C . ALA B 1 40 ? 10.352 -13.523 -34 1 86.5 40 ALA B C 1
ATOM 2795 O O . ALA B 1 40 ? 9.578 -12.562 -33.969 1 86.5 40 ALA B O 1
ATOM 2796 N N . LEU B 1 41 ? 11.484 -13.531 -33.312 1 90.19 41 LEU B N 1
ATOM 2797 C CA . LEU B 1 41 ? 11.938 -12.367 -32.562 1 90.19 41 LEU B CA 1
ATOM 2798 C C . LEU B 1 41 ? 12.117 -11.164 -33.469 1 90.19 41 LEU B C 1
ATOM 2800 O O . LEU B 1 41 ? 11.758 -10.039 -33.094 1 90.19 41 LEU B O 1
ATOM 2804 N N . GLY B 1 42 ? 12.656 -11.406 -34.656 1 87.94 42 GLY B N 1
ATOM 2805 C CA . GLY B 1 42 ? 12.758 -10.344 -35.656 1 87.94 42 GLY B CA 1
ATOM 2806 C C . GLY B 1 42 ? 11.414 -9.742 -36 1 87.94 42 GLY B C 1
ATOM 2807 O O . GLY B 1 42 ? 11.281 -8.516 -36.094 1 87.94 42 GLY B O 1
ATOM 2808 N N . ARG B 1 43 ? 10.461 -10.578 -36.188 1 82.62 43 ARG B N 1
ATOM 2809 C CA . ARG B 1 43 ? 9.117 -10.117 -36.5 1 82.62 43 ARG B CA 1
ATOM 2810 C C . ARG B 1 43 ? 8.508 -9.352 -35.344 1 82.62 43 ARG B C 1
ATOM 2812 O O . ARG B 1 43 ? 7.84 -8.336 -35.531 1 82.62 43 ARG B O 1
ATOM 2819 N N . LEU B 1 44 ? 8.68 -9.891 -34.156 1 86.62 44 LEU B N 1
ATOM 2820 C CA . LEU B 1 44 ? 8.172 -9.25 -32.938 1 86.62 44 LEU B CA 1
ATOM 2821 C C . LEU B 1 44 ? 8.766 -7.859 -32.781 1 86.62 44 LEU B C 1
ATOM 2823 O O . LEU B 1 44 ? 8.062 -6.914 -32.438 1 86.62 44 LEU B O 1
ATOM 2827 N N . ARG B 1 45 ? 10.039 -7.777 -33 1 87.25 45 ARG B N 1
ATOM 2828 C CA . ARG B 1 45 ? 10.711 -6.484 -32.938 1 87.25 45 ARG B CA 1
ATOM 2829 C C . ARG B 1 45 ? 10.086 -5.484 -33.906 1 87.25 45 ARG B C 1
ATOM 2831 O O . ARG B 1 45 ? 9.906 -4.312 -33.562 1 87.25 45 ARG B O 1
ATOM 2838 N N . TYR B 1 46 ? 9.781 -6.023 -35.031 1 81.19 46 TYR B N 1
ATOM 2839 C CA . TYR B 1 46 ? 9.18 -5.18 -36.062 1 81.19 46 TYR B CA 1
ATOM 2840 C C . TYR B 1 46 ? 7.781 -4.73 -35.625 1 81.19 46 TYR B C 1
ATOM 2842 O O . TYR B 1 46 ? 7.449 -3.547 -35.75 1 81.19 46 TYR B O 1
ATOM 2850 N N . VAL B 1 47 ? 7.016 -5.617 -35.156 1 77.19 47 VAL B N 1
ATOM 2851 C CA . VAL B 1 47 ? 5.625 -5.355 -34.812 1 77.19 47 VAL B CA 1
ATOM 2852 C C . VAL B 1 47 ? 5.555 -4.406 -33.625 1 77.19 47 VAL B C 1
ATOM 2854 O O . VAL B 1 47 ? 4.734 -3.488 -33.594 1 77.19 47 VAL B O 1
ATOM 2857 N N . PHE B 1 48 ? 6.398 -4.676 -32.625 1 81.69 48 PHE B N 1
ATOM 2858 C CA . PHE B 1 48 ? 6.332 -3.908 -31.391 1 81.69 48 PHE B CA 1
ATOM 2859 C C . PHE B 1 48 ? 7.23 -2.68 -31.453 1 81.69 48 PHE B C 1
ATOM 2861 O O . PHE B 1 48 ? 7.211 -1.836 -30.562 1 81.69 48 PHE B O 1
ATOM 2868 N N . LYS B 1 49 ? 7.934 -2.578 -32.531 1 83.12 49 LYS B N 1
ATOM 2869 C CA . LYS B 1 49 ? 8.906 -1.494 -32.656 1 83.12 49 LYS B CA 1
ATOM 2870 C C . LYS B 1 49 ? 9.766 -1.376 -31.406 1 83.12 49 LYS B C 1
ATOM 2872 O O . LYS B 1 49 ? 9.945 -0.28 -30.875 1 83.12 49 LYS B O 1
ATOM 2877 N N . ASP B 1 50 ? 10.148 -2.492 -30.953 1 84.94 50 ASP B N 1
ATOM 2878 C CA . ASP B 1 50 ? 10.961 -2.672 -29.75 1 84.94 50 ASP B CA 1
ATOM 2879 C C . ASP B 1 50 ? 11.883 -3.881 -29.891 1 84.94 50 ASP B C 1
ATOM 2881 O O . ASP B 1 50 ? 11.5 -4.902 -30.469 1 84.94 50 ASP B O 1
ATOM 2885 N N . GLU B 1 51 ? 13.031 -3.816 -29.344 1 89.19 51 GLU B N 1
ATOM 2886 C CA . GLU B 1 51 ? 14 -4.906 -29.438 1 89.19 51 GLU B CA 1
ATOM 2887 C C . GLU B 1 51 ? 13.547 -6.117 -28.625 1 89.19 51 GLU B C 1
ATOM 2889 O O . GLU B 1 51 ? 13.977 -7.242 -28.875 1 89.19 51 GLU B O 1
ATOM 2894 N N . ILE B 1 52 ? 12.648 -5.973 -27.672 1 87.44 52 ILE B N 1
ATOM 2895 C CA . ILE B 1 52 ? 12.07 -6.984 -26.797 1 87.44 52 ILE B CA 1
ATOM 2896 C C . ILE B 1 52 ? 13.164 -7.602 -25.922 1 87.44 52 ILE B C 1
ATOM 2898 O O . ILE B 1 52 ? 13.094 -7.535 -24.703 1 87.44 52 ILE B O 1
ATOM 2902 N N . LEU B 1 53 ? 14.234 -8.125 -26.547 1 87.94 53 LEU B N 1
ATOM 2903 C CA . LEU B 1 53 ? 15.422 -8.688 -25.906 1 87.94 53 LEU B CA 1
ATOM 2904 C C . LEU B 1 53 ? 16.688 -8.039 -26.453 1 87.94 53 LEU B C 1
ATOM 2906 O O . LEU B 1 53 ? 16.891 -7.992 -27.656 1 87.94 53 LEU B O 1
ATOM 2910 N N . MET B 1 54 ? 17.375 -7.508 -25.469 1 82.19 54 MET B N 1
ATOM 2911 C CA . MET B 1 54 ? 18.625 -6.883 -25.875 1 82.19 54 MET B CA 1
ATOM 2912 C C . MET B 1 54 ? 19.812 -7.617 -25.266 1 82.19 54 MET B C 1
ATOM 2914 O O . MET B 1 54 ? 19.734 -8.125 -24.141 1 82.19 54 MET B O 1
ATOM 2918 N N . ARG B 1 55 ? 20.859 -7.676 -26.062 1 76.81 55 ARG B N 1
ATOM 2919 C CA . ARG B 1 55 ? 22.109 -8.266 -25.578 1 76.81 55 ARG B CA 1
ATOM 2920 C C . ARG B 1 55 ? 22.875 -7.281 -24.703 1 76.81 55 ARG B C 1
ATOM 2922 O O . ARG B 1 55 ? 23.047 -6.117 -25.078 1 76.81 55 ARG B O 1
ATOM 2929 N N . THR B 1 56 ? 23.016 -7.668 -23.578 1 69.31 56 THR B N 1
ATOM 2930 C CA . THR B 1 56 ? 23.859 -6.93 -22.641 1 69.31 56 THR B CA 1
ATOM 2931 C C . THR B 1 56 ? 25.062 -7.773 -22.219 1 69.31 56 THR B C 1
ATOM 2933 O O . THR B 1 56 ? 25.125 -8.969 -22.5 1 69.31 56 THR B O 1
ATOM 2936 N N . PRO B 1 57 ? 26.078 -7.168 -21.719 1 65.56 57 PRO B N 1
ATOM 2937 C CA . PRO B 1 57 ? 27.219 -7.953 -21.25 1 65.56 57 PRO B CA 1
ATOM 2938 C C . PRO B 1 57 ? 26.828 -9.07 -20.281 1 65.56 57 PRO B C 1
ATOM 2940 O O . PRO B 1 57 ? 27.516 -10.078 -20.172 1 65.56 57 PRO B O 1
ATOM 2943 N N . LEU B 1 58 ? 25.734 -8.961 -19.766 1 60.5 58 LEU B N 1
ATOM 2944 C CA . LEU B 1 58 ? 25.297 -9.922 -18.766 1 60.5 58 LEU B CA 1
ATOM 2945 C C . LEU B 1 58 ? 24.359 -10.969 -19.375 1 60.5 58 LEU B C 1
ATOM 2947 O O . LEU B 1 58 ? 23.938 -11.898 -18.688 1 60.5 58 LEU B O 1
ATOM 2951 N N . GLY B 1 59 ? 24.156 -10.805 -20.625 1 70.69 59 GLY B N 1
ATOM 2952 C CA . GLY B 1 59 ? 23.234 -11.703 -21.328 1 70.69 59 GLY B CA 1
ATOM 2953 C C . GLY B 1 59 ? 22.078 -10.977 -21.984 1 70.69 59 GLY B C 1
ATOM 2954 O O . GLY B 1 59 ? 22.156 -9.773 -22.234 1 70.69 59 GLY B O 1
ATOM 2955 N N . MET B 1 60 ? 21.078 -11.773 -22.281 1 78.06 60 MET B N 1
ATOM 2956 C CA . MET B 1 60 ? 19.906 -11.172 -22.906 1 78.06 60 MET B CA 1
ATOM 2957 C C . MET B 1 60 ? 18.969 -10.586 -21.859 1 78.06 60 MET B C 1
ATOM 2959 O O . MET B 1 60 ? 18.672 -11.234 -20.844 1 78.06 60 MET B O 1
ATOM 2963 N N . GLU B 1 61 ? 18.625 -9.352 -22.078 1 82.19 61 GLU B N 1
ATOM 2964 C CA . GLU B 1 61 ? 17.703 -8.68 -21.156 1 82.19 61 GLU B CA 1
ATOM 2965 C C . GLU B 1 61 ? 16.484 -8.133 -21.891 1 82.19 61 GLU B C 1
ATOM 2967 O O . GLU B 1 61 ? 16.594 -7.668 -23.031 1 82.19 61 GLU B O 1
ATOM 2972 N N . LEU B 1 62 ? 15.414 -8.227 -21.141 1 85 62 LEU B N 1
ATOM 2973 C CA . LEU B 1 62 ? 14.188 -7.66 -21.703 1 85 62 LEU B CA 1
ATOM 2974 C C . LEU B 1 62 ? 14.258 -6.137 -21.719 1 85 62 LEU B C 1
ATOM 2976 O O . LEU B 1 62 ? 14.828 -5.523 -20.812 1 85 62 LEU B O 1
ATOM 2980 N N . THR B 1 63 ? 13.656 -5.551 -22.781 1 82.5 63 THR B N 1
ATOM 2981 C CA . THR B 1 63 ? 13.453 -4.105 -22.766 1 82.5 63 THR B CA 1
ATOM 2982 C C . THR B 1 63 ? 12.383 -3.719 -21.75 1 82.5 63 THR B C 1
ATOM 2984 O O . THR B 1 63 ? 11.578 -4.559 -21.328 1 82.5 63 THR B O 1
ATOM 2987 N N . PRO B 1 64 ? 12.438 -2.506 -21.391 1 73.31 64 PRO B N 1
ATOM 2988 C CA . PRO B 1 64 ? 11.391 -2.037 -20.484 1 73.31 64 PRO B CA 1
ATOM 2989 C C . PRO B 1 64 ? 9.984 -2.287 -21.031 1 73.31 64 PRO B C 1
ATOM 2991 O O . PRO B 1 64 ? 9.086 -2.688 -20.281 1 73.31 64 PRO B O 1
ATOM 2994 N N . ARG B 1 65 ? 9.82 -2.09 -22.25 1 75.75 65 ARG B N 1
ATOM 2995 C CA . ARG B 1 65 ? 8.523 -2.336 -22.875 1 75.75 65 ARG B CA 1
ATOM 2996 C C . ARG B 1 65 ? 8.156 -3.812 -22.812 1 75.75 65 ARG B C 1
ATOM 2998 O O . ARG B 1 65 ? 7.004 -4.156 -22.531 1 75.75 65 ARG B O 1
ATOM 3005 N N . ALA B 1 66 ? 9.117 -4.637 -23.031 1 81.38 66 ALA B N 1
ATOM 3006 C CA . ALA B 1 66 ? 8.875 -6.078 -23 1 81.38 66 ALA B CA 1
ATOM 3007 C C . ALA B 1 66 ? 8.477 -6.531 -21.609 1 81.38 66 ALA B C 1
ATOM 3009 O O . ALA B 1 66 ? 7.602 -7.391 -21.453 1 81.38 66 ALA B O 1
ATOM 3010 N N . LYS B 1 67 ? 9.055 -5.926 -20.688 1 74.62 67 LYS B N 1
ATOM 3011 C CA . LYS B 1 67 ? 8.75 -6.281 -19.312 1 74.62 67 LYS B CA 1
ATOM 3012 C C . LYS B 1 67 ? 7.289 -5.992 -18.969 1 74.62 67 LYS B C 1
ATOM 3014 O O . LYS B 1 67 ? 6.633 -6.789 -18.297 1 74.62 67 LYS B O 1
ATOM 3019 N N . VAL B 1 68 ? 6.844 -4.949 -19.531 1 69.94 68 VAL B N 1
ATOM 3020 C CA . VAL B 1 68 ? 5.469 -4.539 -19.25 1 69.94 68 VAL B CA 1
ATOM 3021 C C . VAL B 1 68 ? 4.496 -5.445 -20 1 69.94 68 VAL B C 1
ATOM 3023 O O . VAL B 1 68 ? 3.352 -5.621 -19.578 1 69.94 68 VAL B O 1
ATOM 3026 N N . LEU B 1 69 ? 4.926 -6.094 -20.969 1 74.69 69 LEU B N 1
ATOM 3027 C CA . LEU B 1 69 ? 4.062 -6.902 -21.828 1 74.69 69 LEU B CA 1
ATOM 3028 C C . LEU B 1 69 ? 3.873 -8.297 -21.234 1 74.69 69 LEU B C 1
ATOM 3030 O O . LEU B 1 69 ? 2.939 -9.008 -21.625 1 74.69 69 LEU B O 1
ATOM 3034 N N . ALA B 1 70 ? 4.754 -8.625 -20.344 1 74.12 70 ALA B N 1
ATOM 3035 C CA . ALA B 1 70 ? 4.773 -10.008 -19.875 1 74.12 70 ALA B CA 1
ATOM 3036 C C . ALA B 1 70 ? 3.424 -10.414 -19.297 1 74.12 70 ALA B C 1
ATOM 3038 O O . ALA B 1 70 ? 2.844 -11.43 -19.688 1 74.12 70 ALA B O 1
ATOM 3039 N N . CYS B 1 71 ? 2.959 -9.617 -18.5 1 65.19 71 CYS B N 1
ATOM 3040 C CA . CYS B 1 71 ? 1.726 -9.977 -17.797 1 65.19 71 CYS B CA 1
ATOM 3041 C C . CYS B 1 71 ? 0.539 -9.953 -18.766 1 65.19 71 CYS B C 1
ATOM 3043 O O . CYS B 1 71 ? -0.19 -10.945 -18.875 1 65.19 71 CYS B O 1
ATOM 3045 N N . PRO B 1 72 ? 0.389 -8.914 -19.484 1 67.94 72 PRO B N 1
ATOM 3046 C CA . PRO B 1 72 ? -0.744 -8.906 -20.422 1 67.94 72 PRO B CA 1
ATOM 3047 C C . PRO B 1 72 ? -0.697 -10.062 -21.406 1 67.94 72 PRO B C 1
ATOM 3049 O O . PRO B 1 72 ? -1.735 -10.641 -21.734 1 67.94 72 PRO B O 1
ATOM 3052 N N . ILE B 1 73 ? 0.458 -10.406 -21.844 1 73.56 73 ILE B N 1
ATOM 3053 C CA . ILE B 1 73 ? 0.585 -11.469 -22.828 1 73.56 73 ILE B CA 1
ATOM 3054 C C . ILE B 1 73 ? 0.202 -12.812 -22.203 1 73.56 73 ILE B C 1
ATOM 3056 O O . ILE B 1 73 ? -0.543 -13.594 -22.797 1 73.56 73 ILE B O 1
ATOM 3060 N N . ARG B 1 74 ? 0.719 -12.992 -21.031 1 71.12 74 ARG B N 1
ATOM 3061 C CA . ARG B 1 74 ? 0.382 -14.234 -20.359 1 71.12 74 ARG B CA 1
ATOM 3062 C C . ARG B 1 74 ? -1.122 -14.344 -20.125 1 71.12 74 ARG B C 1
ATOM 3064 O O . ARG B 1 74 ? -1.703 -15.414 -20.281 1 71.12 74 ARG B O 1
ATOM 3071 N N . GLN B 1 75 ? -1.653 -13.312 -19.875 1 64 75 GLN B N 1
ATOM 3072 C CA . GLN B 1 75 ? -3.094 -13.297 -19.641 1 64 75 GLN B CA 1
ATOM 3073 C C . GLN B 1 75 ? -3.857 -13.648 -20.922 1 64 75 GLN B C 1
ATOM 3075 O O . GLN B 1 75 ? -4.82 -14.422 -20.875 1 64 75 GLN B O 1
ATOM 3080 N N . ILE B 1 76 ? -3.412 -13.062 -21.938 1 65.19 76 ILE B N 1
ATOM 3081 C CA . ILE B 1 76 ? -4.055 -13.32 -23.234 1 65.19 76 ILE B CA 1
ATOM 3082 C C . ILE B 1 76 ? -3.9 -14.789 -23.594 1 65.19 76 ILE B C 1
ATOM 3084 O O . ILE B 1 76 ? -4.863 -15.43 -24.016 1 65.19 76 ILE B O 1
ATOM 3088 N N . LEU B 1 77 ? -2.758 -15.25 -23.391 1 68.38 77 LEU B N 1
ATOM 3089 C CA . LEU B 1 77 ? -2.51 -16.641 -23.734 1 68.38 77 LEU B CA 1
ATOM 3090 C C . LEU B 1 77 ? -3.32 -17.578 -22.844 1 68.38 77 LEU B C 1
ATOM 3092 O O . LEU B 1 77 ? -3.832 -18.594 -23.312 1 68.38 77 LEU B O 1
ATOM 3096 N N . GLN B 1 78 ? -3.387 -17.203 -21.641 1 64.69 78 GLN B N 1
ATOM 3097 C CA . GLN B 1 78 ? -4.215 -17.984 -20.734 1 64.69 78 GLN B CA 1
ATOM 3098 C C . GLN B 1 78 ? -5.676 -17.969 -21.172 1 64.69 78 GLN B C 1
ATOM 3100 O O . GLN B 1 78 ? -6.352 -19 -21.125 1 64.69 78 GLN B O 1
ATOM 3105 N N . GLN B 1 79 ? -6.051 -16.875 -21.609 1 61.06 79 GLN B N 1
ATOM 3106 C CA . GLN B 1 79 ? -7.418 -16.766 -22.094 1 61.06 79 GLN B CA 1
ATOM 3107 C C . GLN B 1 79 ? -7.633 -17.641 -23.328 1 61.06 79 GLN B C 1
ATOM 3109 O O . GLN B 1 79 ? -8.68 -18.266 -23.469 1 61.06 79 GLN B O 1
ATOM 3114 N N . ILE B 1 80 ? -6.648 -17.609 -24.125 1 59.72 80 ILE B N 1
ATOM 3115 C CA . ILE B 1 80 ? -6.711 -18.438 -25.328 1 59.72 80 ILE B CA 1
ATOM 3116 C C . ILE B 1 80 ? -6.711 -19.906 -24.938 1 59.72 80 ILE B C 1
ATOM 3118 O O . ILE B 1 80 ? -7.488 -20.703 -25.484 1 59.72 80 ILE B O 1
ATOM 3122 N N . GLU B 1 81 ? -5.777 -20.25 -24.078 1 62.03 81 GLU B N 1
ATOM 3123 C CA . GLU B 1 81 ? -5.715 -21.625 -23.609 1 62.03 81 GLU B CA 1
ATOM 3124 C C . GLU B 1 81 ? -7.055 -22.078 -23.016 1 62.03 81 GLU B C 1
ATOM 3126 O O . GLU B 1 81 ? -7.48 -23.203 -23.234 1 62.03 81 GLU B O 1
ATOM 3131 N N . GLU B 1 82 ? -7.582 -21.203 -22.391 1 58.56 82 GLU B N 1
ATOM 3132 C CA . GLU B 1 82 ? -8.867 -21.5 -21.766 1 58.56 82 GLU B CA 1
ATOM 3133 C C . GLU B 1 82 ? -9.93 -21.828 -22.812 1 58.56 82 GLU B C 1
ATOM 3135 O O . GLU B 1 82 ? -10.883 -22.562 -22.531 1 58.56 82 GLU B O 1
ATOM 3140 N N . LEU B 1 83 ? -9.648 -21.188 -23.922 1 51.91 83 LEU B N 1
ATOM 3141 C CA . LEU B 1 83 ? -10.578 -21.484 -25.016 1 51.91 83 LEU B CA 1
ATOM 3142 C C . LEU B 1 83 ? -10.477 -22.938 -25.453 1 51.91 83 LEU B C 1
ATOM 3144 O O . LEU B 1 83 ? -11.438 -23.5 -25.969 1 51.91 83 LEU B O 1
ATOM 3148 N N . PHE B 1 84 ? -9.25 -23.422 -25.391 1 51.03 84 PHE B N 1
ATOM 3149 C CA . PHE B 1 84 ? -9.016 -24.766 -25.891 1 51.03 84 PHE B CA 1
ATOM 3150 C C . PHE B 1 84 ? -9.094 -25.781 -24.766 1 51.03 84 PHE B C 1
ATOM 3152 O O . PHE B 1 84 ? -9.039 -26.984 -25.016 1 51.03 84 PHE B O 1
ATOM 3159 N N . VAL B 1 85 ? -8.773 -25.438 -23.594 1 50.22 85 VAL B N 1
ATOM 3160 C CA . VAL B 1 85 ? -8.914 -26.375 -22.484 1 50.22 85 VAL B CA 1
ATOM 3161 C C . VAL B 1 85 ? -10.391 -26.688 -22.25 1 50.22 85 VAL B C 1
ATOM 3163 O O . VAL B 1 85 ? -11.203 -25.781 -22.062 1 50.22 85 VAL B O 1
ATOM 3166 N N . PRO B 1 86 ? -10.734 -27.812 -22.641 1 48.81 86 PRO B N 1
ATOM 3167 C CA . PRO B 1 86 ? -12.102 -28.141 -22.234 1 48.81 86 PRO B CA 1
ATOM 3168 C C . PRO B 1 86 ? -12.406 -27.719 -20.797 1 48.81 86 PRO B C 1
ATOM 3170 O O . PRO B 1 86 ? -11.516 -27.75 -19.938 1 48.81 86 PRO B O 1
ATOM 3173 N N . GLU B 1 87 ? -13.336 -26.719 -20.531 1 51.28 87 GLU B N 1
ATOM 3174 C CA . GLU B 1 87 ? -13.82 -26.188 -19.25 1 51.28 87 GLU B CA 1
ATOM 3175 C C . GLU B 1 87 ? -13.594 -27.188 -18.125 1 51.28 87 GLU B C 1
ATOM 3177 O O . GLU B 1 87 ? -13.297 -26.781 -16.984 1 51.28 87 GLU B O 1
ATOM 3182 N N . ASN B 1 88 ? -13.695 -28.562 -18.438 1 56 88 ASN B N 1
ATOM 3183 C CA . A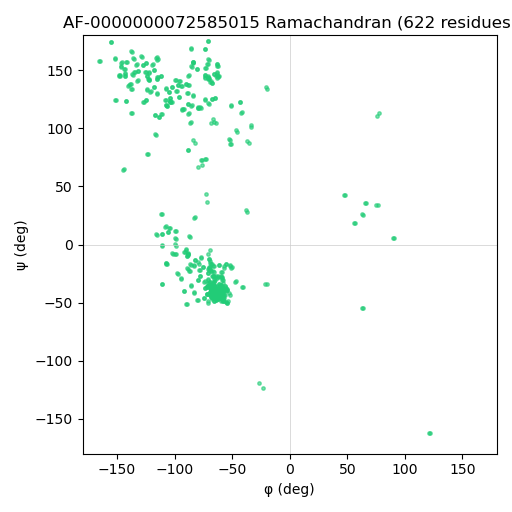SN B 1 88 ? -13.773 -29.641 -17.469 1 56 88 ASN B CA 1
ATOM 3184 C C . ASN B 1 88 ? -12.391 -30.109 -17.031 1 56 88 ASN B C 1
ATOM 3186 O O . ASN B 1 88 ? -12.266 -31 -16.188 1 56 88 ASN B O 1
ATOM 3190 N N . GLN B 1 89 ? -11.375 -29.438 -17.438 1 71.06 89 GLN B N 1
ATOM 3191 C CA . GLN B 1 89 ? -10.102 -30.109 -17.188 1 71.06 89 GLN B CA 1
ATOM 3192 C C . GLN B 1 89 ? -9.328 -29.406 -16.062 1 71.06 89 GLN B C 1
ATOM 3194 O O . GLN B 1 89 ? -8.18 -29.75 -15.789 1 71.06 89 GLN B O 1
ATOM 3199 N N . PHE B 1 90 ? -9.938 -28.625 -15.359 1 84.56 90 PHE B N 1
ATOM 3200 C CA . PHE B 1 90 ? -9.195 -28.016 -14.258 1 84.56 90 PHE B CA 1
ATOM 3201 C C . PHE B 1 90 ? -9.109 -28.984 -13.078 1 84.56 90 PHE B C 1
ATOM 3203 O O . PHE B 1 90 ? -10.133 -29.453 -12.578 1 84.56 90 PHE B O 1
ATOM 3210 N N . ASP B 1 91 ? -7.875 -29.328 -12.805 1 88.69 91 ASP B N 1
ATOM 3211 C CA . ASP B 1 91 ? -7.543 -30.062 -11.586 1 88.69 91 ASP B CA 1
ATOM 3212 C C . ASP B 1 91 ? -6.629 -29.25 -10.68 1 88.69 91 ASP B C 1
ATOM 3214 O O . ASP B 1 91 ? -5.465 -29.016 -11.008 1 88.69 91 ASP B O 1
ATOM 3218 N N . SER B 1 92 ? -7.207 -28.844 -9.539 1 90.62 92 SER B N 1
ATOM 3219 C CA . SER B 1 92 ? -6.48 -27.938 -8.656 1 90.62 92 SER B CA 1
ATOM 3220 C C . SER B 1 92 ? -5.156 -28.547 -8.211 1 90.62 92 SER B C 1
ATOM 3222 O O . SER B 1 92 ? -4.195 -27.812 -7.938 1 90.62 92 SER B O 1
ATOM 3224 N N . PHE B 1 93 ? -5.109 -29.844 -8.141 1 91.31 93 PHE B N 1
ATOM 3225 C CA . PHE B 1 93 ? -3.916 -30.5 -7.625 1 91.31 93 PHE B CA 1
ATOM 3226 C C . PHE B 1 93 ? -2.781 -30.438 -8.641 1 91.31 93 PHE B C 1
ATOM 3228 O O . PHE B 1 93 ? -1.609 -30.344 -8.266 1 91.31 93 PHE B O 1
ATOM 3235 N N . THR B 1 94 ? -3.129 -30.453 -9.867 1 90.69 94 THR B N 1
ATOM 3236 C CA . THR B 1 94 ? -2.074 -30.531 -10.867 1 90.69 94 THR B CA 1
ATOM 3237 C C . THR B 1 94 ? -1.914 -29.203 -11.594 1 90.69 94 THR B C 1
ATOM 3239 O O . THR B 1 94 ? -0.896 -28.969 -12.25 1 90.69 94 THR B O 1
ATOM 3242 N N . SER B 1 95 ? -2.863 -28.359 -11.492 1 88.88 95 SER B N 1
ATOM 3243 C CA . SER B 1 95 ? -2.844 -27.109 -12.242 1 88.88 95 SER B CA 1
ATOM 3244 C C . SER B 1 95 ? -1.75 -26.172 -11.727 1 88.88 95 SER B C 1
ATOM 3246 O O . SER B 1 95 ? -1.537 -26.062 -10.516 1 88.88 95 SER B O 1
ATOM 3248 N N . ASP B 1 96 ? -1.118 -25.531 -12.648 1 86.31 96 ASP B N 1
ATOM 3249 C CA . ASP B 1 96 ? -0.149 -24.5 -12.312 1 86.31 96 ASP B CA 1
ATOM 3250 C C . ASP B 1 96 ? -0.663 -23.109 -12.711 1 86.31 96 ASP B C 1
ATOM 3252 O O . ASP B 1 96 ? 0.124 -22.188 -12.906 1 86.31 96 ASP B O 1
ATOM 3256 N N . ARG B 1 97 ? -1.91 -22.984 -12.758 1 86.12 97 ARG B N 1
ATOM 3257 C CA . ARG B 1 97 ? -2.559 -21.75 -13.172 1 86.12 97 ARG B CA 1
ATOM 3258 C C . ARG B 1 97 ? -2.203 -20.609 -12.234 1 86.12 97 ARG B C 1
ATOM 3260 O O . ARG B 1 97 ? -2.111 -20.797 -11.023 1 86.12 97 ARG B O 1
ATOM 3267 N N . ARG B 1 98 ? -2.09 -19.438 -12.875 1 89.5 98 ARG B N 1
ATOM 3268 C CA . ARG B 1 98 ? -1.882 -18.203 -12.125 1 89.5 98 ARG B CA 1
ATOM 3269 C C . ARG B 1 98 ? -3.146 -17.344 -12.109 1 89.5 98 ARG B C 1
ATOM 3271 O O . ARG B 1 98 ? -3.672 -16.984 -13.164 1 89.5 98 ARG B O 1
ATOM 3278 N N . PHE B 1 99 ? -3.643 -17.109 -10.938 1 93.62 99 PHE B N 1
ATOM 3279 C CA . PHE B 1 99 ? -4.797 -16.234 -10.789 1 93.62 99 PHE B CA 1
ATOM 3280 C C . PHE B 1 99 ? -4.352 -14.812 -10.477 1 93.62 99 PHE B C 1
ATOM 3282 O O . PHE B 1 99 ? -3.418 -14.602 -9.695 1 93.62 99 PHE B O 1
ATOM 3289 N N . THR B 1 100 ? -4.98 -13.828 -11.125 1 94 100 THR B N 1
ATOM 3290 C CA . THR B 1 100 ? -4.773 -12.422 -10.82 1 94 100 THR B CA 1
ATOM 3291 C C . THR B 1 100 ? -5.988 -11.836 -10.102 1 94 100 THR B C 1
ATOM 3293 O O . THR B 1 100 ? -7.094 -11.836 -10.648 1 94 100 THR B O 1
ATOM 3296 N N . LEU B 1 101 ? -5.727 -11.352 -8.891 1 96.44 101 LEU B N 1
ATOM 3297 C CA . LEU B 1 101 ? -6.809 -10.875 -8.031 1 96.44 101 LEU B CA 1
ATOM 3298 C C . LEU B 1 101 ? -6.586 -9.422 -7.637 1 96.44 101 LEU B C 1
ATOM 3300 O O . LEU B 1 101 ? -5.445 -8.969 -7.543 1 96.44 101 LEU B O 1
ATOM 3304 N N . ARG B 1 102 ? -7.711 -8.727 -7.465 1 95.88 102 ARG B N 1
ATOM 3305 C CA . ARG B 1 102 ? -7.652 -7.402 -6.852 1 95.88 102 ARG B CA 1
ATOM 3306 C C . ARG B 1 102 ? -8.133 -7.445 -5.402 1 95.88 102 ARG B C 1
ATOM 3308 O O . ARG B 1 102 ? -9.211 -7.961 -5.117 1 95.88 102 ARG B O 1
ATOM 3315 N N . MET B 1 103 ? -7.309 -6.949 -4.48 1 94.56 103 MET B N 1
ATOM 3316 C CA . MET B 1 103 ? -7.668 -6.781 -3.076 1 94.56 103 MET B CA 1
ATOM 3317 C C . MET B 1 103 ? -7.055 -5.508 -2.504 1 94.56 103 MET B C 1
ATOM 3319 O O . MET B 1 103 ? -5.941 -5.125 -2.879 1 94.56 103 MET B O 1
ATOM 3323 N N . SER B 1 104 ? -7.848 -4.906 -1.604 1 92.44 104 SER B N 1
ATOM 3324 C CA . SER B 1 104 ? -7.246 -3.852 -0.796 1 92.44 104 SER B CA 1
ATOM 3325 C C . SER B 1 104 ? -6.305 -4.434 0.257 1 92.44 104 SER B C 1
ATOM 3327 O O . SER B 1 104 ? -6.281 -5.645 0.474 1 92.44 104 SER B O 1
ATOM 3329 N N . GLU B 1 105 ? -5.555 -3.564 0.859 1 94.12 105 GLU B N 1
ATOM 3330 C CA . GLU B 1 105 ? -4.523 -3.98 1.806 1 94.12 105 GLU B CA 1
ATOM 3331 C C . GLU B 1 105 ? -5.125 -4.789 2.953 1 94.12 105 GLU B C 1
ATOM 3333 O O . GLU B 1 105 ? -4.668 -5.895 3.246 1 94.12 105 GLU B O 1
ATOM 3338 N N . LEU B 1 106 ? -6.16 -4.332 3.549 1 95.31 106 LEU B N 1
ATOM 3339 C CA . LEU B 1 106 ? -6.77 -5 4.699 1 95.31 106 LEU B CA 1
ATOM 3340 C C . LEU B 1 106 ? -7.484 -6.277 4.27 1 95.31 106 LEU B C 1
ATOM 3342 O O . LEU B 1 106 ? -7.484 -7.266 5.004 1 95.31 106 LEU B O 1
ATOM 3346 N N . THR B 1 107 ? -8.094 -6.23 3.111 1 95.25 107 THR B N 1
ATOM 3347 C CA . THR B 1 107 ? -8.742 -7.43 2.602 1 95.25 107 THR B CA 1
ATOM 3348 C C . THR B 1 107 ? -7.715 -8.516 2.287 1 95.25 107 THR B C 1
ATOM 3350 O O . THR B 1 107 ? -7.969 -9.703 2.51 1 95.25 107 THR B O 1
ATOM 3353 N N . GLU B 1 108 ? -6.625 -8.07 1.762 1 96.12 108 GLU B N 1
ATOM 3354 C CA . GLU B 1 108 ? -5.508 -8.984 1.54 1 96.12 108 GLU B CA 1
ATOM 3355 C C . GLU B 1 108 ? -5.125 -9.711 2.826 1 96.12 108 GLU B C 1
ATOM 3357 O O . GLU B 1 108 ? -4.98 -10.938 2.834 1 96.12 108 GLU B O 1
ATOM 3362 N N . LEU B 1 109 ? -4.938 -8.961 3.859 1 96.94 109 LEU B N 1
ATOM 3363 C CA . LEU B 1 109 ? -4.562 -9.531 5.148 1 96.94 109 LEU B CA 1
ATOM 3364 C C . LEU B 1 109 ? -5.637 -10.484 5.66 1 96.94 109 LEU B C 1
ATOM 3366 O O . LEU B 1 109 ? -5.324 -11.547 6.191 1 96.94 109 LEU B O 1
ATOM 3370 N N . LEU B 1 110 ? -6.836 -10.133 5.434 1 96.5 110 LEU B N 1
ATOM 3371 C CA . LEU B 1 110 ? -7.965 -10.891 5.969 1 96.5 110 LEU B CA 1
ATOM 3372 C C . LEU B 1 110 ? -8.141 -12.203 5.223 1 96.5 110 LEU B C 1
ATOM 3374 O O . LEU B 1 110 ? -8.43 -13.234 5.832 1 96.5 110 LEU B O 1
ATOM 3378 N N . LEU B 1 111 ? -7.918 -12.203 3.934 1 97.31 111 LEU B N 1
ATOM 3379 C CA . LEU B 1 111 ? -8.398 -13.328 3.135 1 97.31 111 LEU B CA 1
ATOM 3380 C C . LEU B 1 111 ? -7.23 -14.164 2.625 1 97.31 111 LEU B C 1
ATOM 3382 O O . LEU B 1 111 ? -7.332 -15.391 2.541 1 97.31 111 LEU B O 1
ATOM 3386 N N . LEU B 1 112 ? -6.133 -13.57 2.328 1 97.31 112 LEU B N 1
ATOM 3387 C CA . LEU B 1 112 ? -5.129 -14.25 1.515 1 97.31 112 LEU B CA 1
ATOM 3388 C C . LEU B 1 112 ? -4.402 -15.32 2.324 1 97.31 112 LEU B C 1
ATOM 3390 O O . LEU B 1 112 ? -4.246 -16.453 1.866 1 97.31 112 LEU B O 1
ATOM 3394 N N . PRO B 1 113 ? -3.951 -15.016 3.586 1 96.44 113 PRO B N 1
ATOM 3395 C CA . PRO B 1 113 ? -3.227 -16.047 4.336 1 96.44 113 PRO B CA 1
ATOM 3396 C C . PRO B 1 113 ? -4.074 -17.281 4.609 1 96.44 113 PRO B C 1
ATOM 3398 O O . PRO B 1 113 ? -3.643 -18.406 4.336 1 96.44 113 PRO B O 1
ATOM 3401 N N . PRO B 1 114 ? -5.289 -17.109 5.07 1 96.12 114 PRO B N 1
ATOM 3402 C CA . PRO B 1 114 ? -6.082 -18.312 5.262 1 96.12 114 PRO B CA 1
ATOM 3403 C C . PRO B 1 114 ? -6.418 -19.016 3.945 1 96.12 114 PRO B C 1
ATOM 3405 O O . PRO B 1 114 ? -6.527 -20.25 3.906 1 96.12 114 PRO B O 1
ATOM 3408 N N . LEU B 1 115 ? -6.605 -18.281 2.898 1 96.75 115 LEU B N 1
ATOM 3409 C CA . LEU B 1 115 ? -6.84 -18.875 1.589 1 96.75 115 LEU B CA 1
ATOM 3410 C C . LEU B 1 115 ? -5.68 -19.781 1.187 1 96.75 115 LEU B C 1
ATOM 3412 O O . LEU B 1 115 ? -5.895 -20.922 0.771 1 96.75 115 LEU B O 1
ATOM 3416 N N . LEU B 1 116 ? -4.512 -19.281 1.372 1 94.06 116 LEU B N 1
ATOM 3417 C CA . LEU B 1 116 ? -3.32 -20.031 0.973 1 94.06 116 LEU B CA 1
ATOM 3418 C C . LEU B 1 116 ? -3.115 -21.25 1.862 1 94.06 116 LEU B C 1
ATOM 3420 O O . LEU B 1 116 ? -2.686 -22.297 1.388 1 94.06 116 LEU B O 1
ATOM 3424 N N . ARG B 1 117 ? -3.412 -21.109 3.133 1 93.06 117 ARG B N 1
ATOM 3425 C CA . ARG B 1 117 ? -3.359 -22.266 4.027 1 93.06 117 ARG B CA 1
ATOM 3426 C C . ARG B 1 117 ? -4.312 -23.359 3.564 1 93.06 117 ARG B C 1
ATOM 3428 O O . ARG B 1 117 ? -3.969 -24.531 3.59 1 93.06 117 ARG B O 1
ATOM 3435 N N . ASN B 1 118 ? -5.422 -22.906 3.125 1 92.88 118 ASN B N 1
ATOM 3436 C CA . ASN B 1 118 ? -6.461 -23.859 2.727 1 92.88 118 ASN B CA 1
ATOM 3437 C C . ASN B 1 118 ? -6.094 -24.578 1.431 1 92.88 118 ASN B C 1
ATOM 3439 O O . ASN B 1 118 ? -6.41 -25.75 1.259 1 92.88 118 ASN B O 1
ATOM 3443 N N . ILE B 1 119 ? -5.34 -23.906 0.572 1 92.38 119 ILE B N 1
ATOM 3444 C CA . ILE B 1 119 ? -5.16 -24.516 -0.741 1 92.38 119 ILE B CA 1
ATOM 3445 C C . ILE B 1 119 ? -3.785 -25.188 -0.822 1 92.38 119 ILE B C 1
ATOM 3447 O O . ILE B 1 119 ? -3.467 -25.844 -1.811 1 92.38 119 ILE B O 1
ATOM 3451 N N . ARG B 1 120 ? -2.939 -25.062 0.05 1 86.94 120 ARG B N 1
ATOM 3452 C CA . ARG B 1 120 ? -1.57 -25.578 0.054 1 86.94 120 ARG B CA 1
ATOM 3453 C C . ARG B 1 120 ? -1.539 -27.062 -0.257 1 86.94 120 ARG B C 1
ATOM 3455 O O . ARG B 1 120 ? -0.734 -27.516 -1.073 1 86.94 120 ARG B O 1
ATOM 3462 N N . GLY B 1 121 ? -2.381 -27.875 0.271 1 87.94 121 GLY B N 1
ATOM 3463 C CA . GLY B 1 121 ? -2.385 -29.312 0.08 1 87.94 121 GLY B CA 1
ATOM 3464 C C . GLY B 1 121 ? -3.164 -29.75 -1.146 1 87.94 121 GLY B C 1
ATOM 3465 O O . GLY B 1 121 ? -2.855 -30.781 -1.75 1 87.94 121 GLY B O 1
ATOM 3466 N N . THR B 1 122 ? -4.016 -28.969 -1.551 1 91.31 122 THR B N 1
ATOM 3467 C CA . THR B 1 122 ? -4.922 -29.391 -2.611 1 91.31 122 THR B CA 1
ATOM 3468 C C . THR B 1 122 ? -4.566 -28.719 -3.932 1 91.31 122 THR B C 1
ATOM 3470 O O . THR B 1 122 ? -4.988 -29.172 -5 1 91.31 122 THR B O 1
ATOM 3473 N N . ALA B 1 123 ? -3.811 -27.688 -3.904 1 93.81 123 ALA B N 1
ATOM 3474 C CA . ALA B 1 123 ? -3.412 -26.938 -5.094 1 93.81 123 ALA B CA 1
ATOM 3475 C C . ALA B 1 123 ? -1.981 -26.422 -4.965 1 93.81 123 ALA B C 1
ATOM 3477 O O . ALA B 1 123 ? -1.739 -25.219 -5.027 1 93.81 123 ALA B O 1
ATOM 3478 N N . PRO B 1 124 ? -1.076 -27.328 -4.91 1 90.12 124 PRO B N 1
ATOM 3479 C CA . PRO B 1 124 ? 0.296 -26.984 -4.539 1 90.12 124 PRO B CA 1
ATOM 3480 C C . PRO B 1 124 ? 1.003 -26.156 -5.613 1 90.12 124 PRO B C 1
ATOM 3482 O O . PRO B 1 124 ? 2.008 -25.5 -5.328 1 90.12 124 PRO B O 1
ATOM 3485 N N . HIS B 1 125 ? 0.455 -26.141 -6.816 1 89.62 125 HIS B N 1
ATOM 3486 C CA . HIS B 1 125 ? 1.199 -25.5 -7.891 1 89.62 125 HIS B CA 1
ATOM 3487 C C . HIS B 1 125 ? 0.521 -24.203 -8.336 1 89.62 125 HIS B C 1
ATOM 3489 O O . HIS B 1 125 ? 1.033 -23.5 -9.211 1 89.62 125 HIS B O 1
ATOM 3495 N N . ILE B 1 126 ? -0.548 -23.906 -7.746 1 91.38 126 ILE B N 1
ATOM 3496 C CA . ILE B 1 126 ? -1.275 -22.688 -8.086 1 91.38 126 ILE B CA 1
ATOM 3497 C C . ILE B 1 126 ? -0.466 -21.469 -7.66 1 91.38 126 ILE B C 1
ATOM 3499 O O . ILE B 1 126 ? 0.165 -21.469 -6.602 1 91.38 126 ILE B O 1
ATOM 3503 N N . ARG B 1 127 ? -0.48 -20.469 -8.539 1 90.88 127 ARG B N 1
ATOM 3504 C CA . ARG B 1 127 ? 0.183 -19.188 -8.281 1 90.88 127 ARG B CA 1
ATOM 3505 C C . ARG B 1 127 ? -0.817 -18.031 -8.297 1 90.88 127 ARG B C 1
ATOM 3507 O O . ARG B 1 127 ? -1.899 -18.156 -8.875 1 90.88 127 ARG B O 1
ATOM 3514 N N . MET B 1 128 ? -0.458 -16.969 -7.586 1 93.12 128 MET B N 1
ATOM 3515 C CA . MET B 1 128 ? -1.369 -15.828 -7.543 1 93.12 128 MET B CA 1
ATOM 3516 C C . MET B 1 128 ? -0.604 -14.516 -7.668 1 93.12 128 MET B C 1
ATOM 3518 O O . MET B 1 128 ? 0.484 -14.367 -7.109 1 93.12 128 MET B O 1
ATOM 3522 N N . ASN B 1 129 ? -1.175 -13.641 -8.453 1 92.69 129 ASN B N 1
ATOM 3523 C CA . ASN B 1 129 ? -0.796 -12.234 -8.516 1 92.69 129 ASN B CA 1
ATOM 3524 C C . ASN B 1 129 ? -1.889 -11.336 -7.945 1 92.69 129 ASN B C 1
ATOM 3526 O O . ASN B 1 129 ? -2.963 -11.211 -8.531 1 92.69 129 ASN B O 1
ATOM 3530 N N . VAL B 1 130 ? -1.55 -10.742 -6.836 1 95.12 130 VAL B N 1
ATOM 3531 C CA . VAL B 1 130 ? -2.523 -9.844 -6.227 1 95.12 130 VAL B CA 1
ATOM 3532 C C . VAL B 1 130 ? -2.137 -8.391 -6.512 1 95.12 130 VAL B C 1
ATOM 3534 O O . VAL B 1 130 ? -0.968 -8.016 -6.391 1 95.12 130 VAL B O 1
ATOM 3537 N N . MET B 1 131 ? -3.154 -7.637 -6.887 1 92.44 131 MET B N 1
ATOM 3538 C CA . MET B 1 131 ? -2.969 -6.215 -7.18 1 92.44 131 MET B CA 1
ATOM 3539 C C . MET B 1 131 ? -3.975 -5.367 -6.41 1 92.44 131 MET B C 1
ATOM 3541 O O . MET B 1 131 ? -4.988 -5.879 -5.93 1 92.44 131 MET B O 1
ATOM 3545 N N . HIS B 1 132 ? -3.627 -4.09 -6.316 1 91.62 132 HIS B N 1
ATOM 3546 C CA . HIS B 1 132 ? -4.531 -3.127 -5.703 1 91.62 132 HIS B CA 1
ATOM 3547 C C . HIS B 1 132 ? -4.844 -1.979 -6.66 1 91.62 132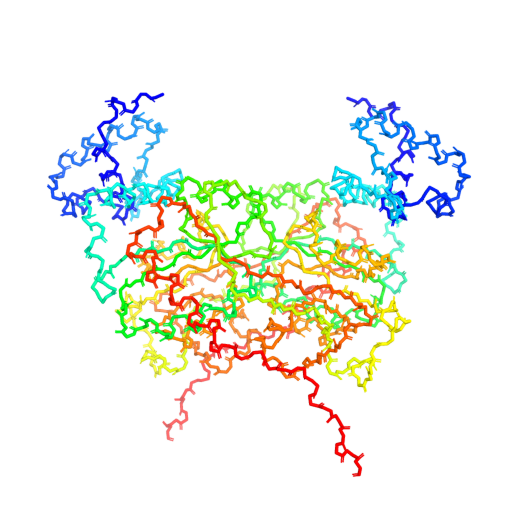 HIS B C 1
ATOM 3549 O O . HIS B 1 132 ? -4.387 -0.852 -6.449 1 91.62 132 HIS B O 1
ATOM 3555 N N . LEU B 1 133 ? -5.715 -2.266 -7.566 1 87.5 133 LEU B N 1
ATOM 3556 C CA . LEU B 1 133 ? -6.137 -1.263 -8.539 1 87.5 133 LEU B CA 1
ATOM 3557 C C . LEU B 1 133 ? -7.184 -0.332 -7.938 1 87.5 133 LEU B C 1
ATOM 3559 O O . LEU B 1 133 ? -7.98 -0.748 -7.09 1 87.5 133 LEU B O 1
ATOM 3563 N N . ASN B 1 134 ? -7.184 0.854 -8.445 1 83.06 134 ASN B N 1
ATOM 3564 C CA . ASN B 1 134 ? -8.289 1.745 -8.094 1 83.06 134 ASN B CA 1
ATOM 3565 C C . ASN B 1 134 ? -9.625 1.201 -8.586 1 83.06 134 ASN B C 1
ATOM 3567 O O . ASN B 1 134 ? -9.672 0.461 -9.57 1 83.06 134 ASN B O 1
ATOM 3571 N N . ALA B 1 135 ? -10.633 1.619 -7.918 1 78.75 135 ALA B N 1
ATOM 3572 C CA . ALA B 1 135 ? -11.969 1.124 -8.234 1 78.75 135 ALA B CA 1
ATOM 3573 C C . ALA B 1 135 ? -12.32 1.4 -9.695 1 78.75 135 ALA B C 1
ATOM 3575 O O . ALA B 1 135 ? -12.914 0.553 -10.367 1 78.75 135 ALA B O 1
ATOM 3576 N N . ASP B 1 136 ? -11.953 2.531 -10.234 1 77.12 136 ASP B N 1
ATOM 3577 C CA . ASP B 1 136 ? -12.32 2.957 -11.586 1 77.12 136 ASP B CA 1
ATOM 3578 C C . ASP B 1 136 ? -11.633 2.088 -12.633 1 77.12 136 ASP B C 1
ATOM 3580 O O . ASP B 1 136 ? -12.109 1.992 -13.773 1 77.12 136 ASP B O 1
ATOM 3584 N N . LYS B 1 137 ? -10.562 1.484 -12.242 1 87.19 137 LYS B N 1
ATOM 3585 C CA . LYS B 1 137 ? -9.812 0.669 -13.195 1 87.19 137 LYS B CA 1
ATOM 3586 C C . LYS B 1 137 ? -10.148 -0.811 -13.031 1 87.19 137 LYS B C 1
ATOM 3588 O O . LYS B 1 137 ? -9.75 -1.636 -13.859 1 87.19 137 LYS B O 1
ATOM 3593 N N . THR B 1 138 ? -10.859 -1.123 -12.047 1 92.31 138 THR B N 1
ATOM 3594 C CA . THR B 1 138 ? -11.102 -2.516 -11.688 1 92.31 138 THR B CA 1
ATOM 3595 C C . THR B 1 138 ? -12.039 -3.176 -12.695 1 92.31 138 THR B C 1
ATOM 3597 O O . THR B 1 138 ? -11.766 -4.273 -13.18 1 92.31 138 THR B O 1
ATOM 3600 N N . VAL B 1 139 ? -13.07 -2.48 -13.086 1 90.56 139 VAL B N 1
ATOM 3601 C CA . VAL B 1 139 ? -14.047 -3.039 -14.016 1 90.56 139 VAL B CA 1
ATOM 3602 C C . VAL B 1 139 ? -13.383 -3.275 -15.375 1 90.56 139 VAL B C 1
ATOM 3604 O O . VAL B 1 139 ? -13.555 -4.336 -15.977 1 90.56 139 VAL B O 1
ATOM 3607 N N . GLU B 1 140 ? -12.68 -2.307 -15.773 1 87.38 140 GLU B N 1
ATOM 3608 C CA . GLU B 1 140 ? -11.969 -2.434 -17.047 1 87.38 140 GLU B CA 1
ATOM 3609 C C . GLU B 1 140 ? -11.008 -3.617 -17.016 1 87.38 140 GLU B C 1
ATOM 3611 O O . GLU B 1 140 ? -10.891 -4.348 -18 1 87.38 140 GLU B O 1
ATOM 3616 N N . ALA B 1 141 ? -10.344 -3.809 -15.938 1 90.12 141 ALA B N 1
ATOM 3617 C CA . ALA B 1 141 ? -9.375 -4.895 -15.805 1 90.12 141 ALA B CA 1
ATOM 3618 C C . ALA B 1 141 ? -10.07 -6.254 -15.812 1 90.12 141 ALA B C 1
ATOM 3620 O O . ALA B 1 141 ? -9.547 -7.227 -16.359 1 90.12 141 ALA B O 1
ATOM 3621 N N . LEU B 1 142 ? -11.227 -6.316 -15.234 1 91.56 142 LEU B N 1
ATOM 3622 C CA . LEU B 1 142 ? -12.016 -7.539 -15.281 1 91.56 142 LEU B CA 1
ATOM 3623 C C . LEU B 1 142 ? -12.477 -7.836 -16.703 1 91.56 142 LEU B C 1
ATOM 3625 O O . LEU B 1 142 ? -12.398 -8.977 -17.156 1 91.56 142 LEU B O 1
ATOM 3629 N N . ASP B 1 143 ? -12.859 -6.75 -17.328 1 84.44 143 ASP B N 1
ATOM 3630 C CA . ASP B 1 143 ? -13.383 -6.879 -18.688 1 84.44 143 ASP B CA 1
ATOM 3631 C C . ASP B 1 143 ? -12.289 -7.328 -19.656 1 84.44 143 ASP B C 1
ATOM 3633 O O . ASP B 1 143 ? -12.531 -8.172 -20.531 1 84.44 143 ASP B O 1
ATOM 3637 N N . SER B 1 144 ? -11.156 -6.793 -19.469 1 81 144 SER B N 1
ATOM 3638 C CA . SER B 1 144 ? -10.055 -7.082 -20.375 1 81 144 SER B CA 1
ATOM 3639 C C . SER B 1 144 ? -9.367 -8.398 -20.016 1 81 144 SER B C 1
ATOM 3641 O O . SER B 1 144 ? -8.516 -8.883 -20.766 1 81 144 SER B O 1
ATOM 3643 N N . GLY B 1 145 ? -9.648 -8.922 -18.859 1 82.06 145 GLY B N 1
ATOM 3644 C CA . GLY B 1 145 ? -9.039 -10.18 -18.453 1 82.06 145 GLY B CA 1
ATOM 3645 C C . GLY B 1 145 ? -7.73 -10 -17.719 1 82.06 145 GLY B C 1
ATOM 3646 O O . GLY B 1 145 ? -7.082 -10.984 -17.344 1 82.06 145 GLY B O 1
ATOM 3647 N N . ARG B 1 146 ? -7.387 -8.797 -17.453 1 85.31 146 ARG B N 1
ATOM 3648 C CA . ARG B 1 146 ? -6.195 -8.516 -16.656 1 85.31 146 ARG B CA 1
ATOM 3649 C C . ARG B 1 146 ? -6.395 -8.93 -15.211 1 85.31 146 ARG B C 1
ATOM 3651 O O . ARG B 1 146 ? -5.426 -9.141 -14.477 1 85.31 146 ARG B O 1
ATOM 3658 N N . LEU B 1 147 ? -7.648 -9.023 -14.891 1 92.62 147 LEU B N 1
ATOM 3659 C CA . LEU B 1 147 ? -8.055 -9.508 -13.578 1 92.62 147 LEU B CA 1
ATOM 3660 C C . LEU B 1 147 ? -9 -10.695 -13.703 1 92.62 147 LEU B C 1
ATOM 3662 O O . LEU B 1 147 ? -9.906 -10.688 -14.547 1 92.62 147 LEU B O 1
ATOM 3666 N N . ASP B 1 148 ? -8.68 -11.68 -12.898 1 94.12 148 ASP B N 1
ATOM 3667 C CA . ASP B 1 148 ? -9.617 -12.797 -12.82 1 94.12 148 ASP B CA 1
ATOM 3668 C C . ASP B 1 148 ? -10.789 -12.461 -11.891 1 94.12 148 ASP B C 1
ATOM 3670 O O . ASP B 1 148 ? -11.945 -12.742 -12.219 1 94.12 148 ASP B O 1
ATOM 3674 N N . MET B 1 149 ? -10.469 -11.945 -10.727 1 97.44 149 MET B N 1
ATOM 3675 C CA . MET B 1 149 ? -11.477 -11.617 -9.719 1 97.44 149 MET B CA 1
ATOM 3676 C C . MET B 1 149 ? -11.055 -10.383 -8.922 1 97.44 149 MET B C 1
ATOM 3678 O O . MET B 1 149 ? -9.875 -10.031 -8.891 1 97.44 149 MET B O 1
ATOM 3682 N N . ALA B 1 150 ? -12.086 -9.734 -8.359 1 97.19 150 ALA B N 1
ATOM 3683 C CA . ALA B 1 150 ? -11.836 -8.57 -7.512 1 97.19 150 ALA B CA 1
ATOM 3684 C C . ALA B 1 150 ? -12.703 -8.602 -6.258 1 97.19 150 ALA B C 1
ATOM 3686 O O . ALA B 1 150 ? -13.883 -8.953 -6.32 1 97.19 150 ALA B O 1
ATOM 3687 N N . VAL B 1 151 ? -12.102 -8.344 -5.148 1 96.38 151 VAL B N 1
ATOM 3688 C CA . VAL B 1 151 ? -12.859 -8.109 -3.926 1 96.38 151 VAL B CA 1
ATOM 3689 C C . VAL B 1 151 ? -12.883 -6.613 -3.611 1 96.38 151 VAL B C 1
ATOM 3691 O O . VAL B 1 151 ? -11.836 -5.988 -3.451 1 96.38 151 VAL B O 1
ATOM 3694 N N . CYS B 1 152 ? -14.086 -6.016 -3.484 1 93.06 152 CYS B N 1
ATOM 3695 C CA . CYS B 1 152 ? -14.242 -4.586 -3.248 1 93.06 152 CYS B CA 1
ATOM 3696 C C . CYS B 1 152 ? -15.414 -4.312 -2.312 1 93.06 152 CYS B C 1
ATOM 3698 O O . CYS B 1 152 ? -16.328 -5.133 -2.199 1 93.06 152 CYS B O 1
ATOM 3700 N N . ALA B 1 153 ? -15.227 -3.156 -1.575 1 90.06 153 ALA B N 1
ATOM 3701 C CA . ALA B 1 153 ? -16.375 -2.6 -0.865 1 90.06 153 ALA B CA 1
ATOM 3702 C C . ALA B 1 153 ? -17.219 -1.729 -1.789 1 90.06 153 ALA B C 1
ATOM 3704 O O . ALA B 1 153 ? -16.891 -0.567 -2.037 1 90.06 153 ALA B O 1
ATOM 3705 N N . GLY B 1 154 ? -18.141 -2.24 -2.424 1 79.31 154 GLY B N 1
ATOM 3706 C CA . GLY B 1 154 ? -19 -1.483 -3.316 1 79.31 154 GLY B CA 1
ATOM 3707 C C . GLY B 1 154 ? -18.328 -1.133 -4.633 1 79.31 154 GLY B C 1
ATOM 3708 O O . GLY B 1 154 ? -17.281 -0.494 -4.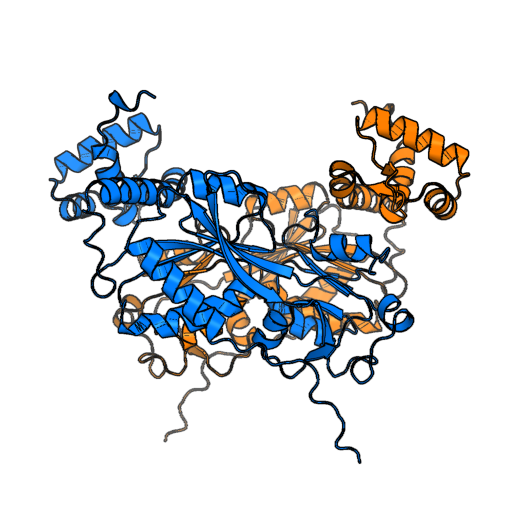652 1 79.31 154 GLY B O 1
ATOM 3709 N N . LEU B 1 155 ? -18.719 -1.683 -5.734 1 84.62 155 LEU B N 1
ATOM 3710 C CA . LEU B 1 155 ? -18.25 -1.411 -7.094 1 84.62 155 LEU B CA 1
ATOM 3711 C C . LEU B 1 155 ? -19.422 -1.333 -8.062 1 84.62 155 LEU B C 1
ATOM 3713 O O . LEU B 1 155 ? -20.156 -2.309 -8.234 1 84.62 155 LEU B O 1
ATOM 3717 N N . ASP B 1 156 ? -19.547 -0.065 -8.539 1 87.38 156 ASP B N 1
ATOM 3718 C CA . ASP B 1 156 ? -20.484 0.001 -9.648 1 87.38 156 ASP B CA 1
ATOM 3719 C C . ASP B 1 156 ? -19.969 -0.779 -10.859 1 87.38 156 ASP B C 1
ATOM 3721 O O . ASP B 1 156 ? -18.844 -0.587 -11.289 1 87.38 156 ASP B O 1
ATOM 3725 N N . HIS B 1 157 ? -20.797 -1.686 -11.344 1 90.06 157 HIS B N 1
ATOM 3726 C CA . HIS B 1 157 ? -20.312 -2.543 -12.422 1 90.06 157 HIS B CA 1
ATOM 3727 C C . HIS B 1 157 ? -21.422 -2.836 -13.43 1 90.06 157 HIS B C 1
ATOM 3729 O O . HIS B 1 157 ? -22.594 -2.873 -13.062 1 90.06 157 HIS B O 1
ATOM 3735 N N . PRO B 1 158 ? -21.094 -3 -14.703 1 90.31 158 PRO B N 1
ATOM 3736 C CA . PRO B 1 158 ? -22.062 -3.375 -15.734 1 90.31 158 PRO B CA 1
ATOM 3737 C C . PRO B 1 158 ? -22.531 -4.824 -15.609 1 90.31 158 PRO B C 1
ATOM 3739 O O . PRO B 1 158 ? -22 -5.574 -14.781 1 90.31 158 PRO B O 1
ATOM 3742 N N . ASP B 1 159 ? -23.484 -5.211 -16.438 1 90.5 159 ASP B N 1
ATOM 3743 C CA . ASP B 1 159 ? -24.094 -6.535 -16.406 1 90.5 159 ASP B CA 1
ATOM 3744 C C . ASP B 1 159 ? -23.078 -7.617 -16.781 1 90.5 159 ASP B C 1
ATOM 3746 O O . ASP B 1 159 ? -23.234 -8.781 -16.406 1 90.5 159 ASP B O 1
ATOM 3750 N N . ALA B 1 160 ? -22.141 -7.18 -17.469 1 90.19 160 ALA B N 1
ATOM 3751 C CA . ALA B 1 160 ? -21.125 -8.133 -17.922 1 90.19 160 ALA B CA 1
ATOM 3752 C C . ALA B 1 160 ? -20.312 -8.664 -16.734 1 90.19 160 ALA B C 1
ATOM 3754 O O . ALA B 1 160 ? -19.594 -9.656 -16.875 1 90.19 160 ALA B O 1
ATOM 3755 N N . ILE B 1 161 ? -20.406 -7.977 -15.656 1 94.94 161 ILE B N 1
ATOM 3756 C CA . ILE B 1 161 ? -19.672 -8.367 -14.461 1 94.94 161 ILE B CA 1
ATOM 3757 C C . ILE B 1 161 ? -20.609 -9.062 -13.477 1 94.94 161 ILE B C 1
ATOM 3759 O O . ILE B 1 161 ? -21.656 -8.523 -13.125 1 94.94 161 ILE B O 1
ATOM 3763 N N . SER B 1 162 ? -20.266 -10.289 -13.109 1 95.94 162 SER B N 1
ATOM 3764 C CA . SER B 1 162 ? -20.969 -11.023 -12.062 1 95.94 162 SER B CA 1
ATOM 3765 C C . SER B 1 162 ? -20.438 -10.656 -10.68 1 95.94 162 SER B C 1
ATOM 3767 O O . SER B 1 162 ? -19.344 -10.117 -10.555 1 95.94 162 SER B O 1
ATOM 3769 N N . SER B 1 163 ? -21.25 -10.859 -9.711 1 96.69 163 SER B N 1
ATOM 3770 C CA . SER B 1 163 ? -20.844 -10.516 -8.352 1 96.69 163 SER B CA 1
ATOM 3771 C C . SER B 1 163 ? -21.438 -11.477 -7.336 1 96.69 163 SER B C 1
ATOM 3773 O O . SER B 1 163 ? -22.453 -12.125 -7.613 1 96.69 163 SER B O 1
ATOM 3775 N N . GLN B 1 164 ? -20.766 -11.633 -6.18 1 96.88 164 GLN B N 1
ATOM 3776 C CA . GLN B 1 164 ? -21.188 -12.422 -5.031 1 96.88 164 GLN B CA 1
ATOM 3777 C C . GLN B 1 164 ? -20.812 -11.75 -3.719 1 96.88 164 GLN B C 1
ATOM 3779 O O . GLN B 1 164 ? -19.625 -11.484 -3.48 1 96.88 164 GLN B O 1
ATOM 3784 N N . VAL B 1 165 ? -21.828 -11.523 -2.893 1 96.5 165 VAL B N 1
ATOM 3785 C CA . VAL B 1 165 ? -21.547 -10.922 -1.593 1 96.5 165 VAL B CA 1
ATOM 3786 C C . VAL B 1 165 ? -20.75 -11.906 -0.737 1 96.5 165 VAL B C 1
ATOM 3788 O O . VAL B 1 165 ? -21.141 -13.062 -0.584 1 96.5 165 VAL B O 1
ATOM 3791 N N . LEU B 1 166 ? -19.609 -11.422 -0.27 1 96.25 166 LEU B N 1
ATOM 3792 C CA . LEU B 1 166 ? -18.781 -12.25 0.602 1 96.25 166 LEU B CA 1
ATOM 3793 C C . LEU B 1 166 ? -19.172 -12.055 2.064 1 96.25 166 LEU B C 1
ATOM 3795 O O . LEU B 1 166 ? -19.391 -13.031 2.787 1 96.25 166 LEU B O 1
ATOM 3799 N N . PHE B 1 167 ? -19.25 -10.766 2.541 1 93.69 167 PHE B N 1
ATOM 3800 C CA . PHE B 1 167 ? -19.625 -10.477 3.92 1 93.69 167 PHE B CA 1
ATOM 3801 C C . PHE B 1 167 ? -19.984 -9.008 4.09 1 93.69 167 PHE B C 1
ATOM 3803 O O . PHE B 1 167 ? -19.688 -8.188 3.221 1 93.69 167 PHE B O 1
ATOM 3810 N N . GLN B 1 168 ? -20.719 -8.75 5.098 1 94.19 168 GLN B N 1
ATOM 3811 C CA . GLN B 1 168 ? -21 -7.402 5.59 1 94.19 168 GLN B CA 1
ATOM 3812 C C . GLN B 1 168 ? -20.344 -7.172 6.953 1 94.19 168 GLN B C 1
ATOM 3814 O O . GLN B 1 168 ? -20.203 -8.109 7.742 1 94.19 168 GLN B O 1
ATOM 3819 N N . ASP B 1 169 ? -19.938 -5.941 7.082 1 93 169 ASP B N 1
ATOM 3820 C CA . ASP B 1 169 ? -19.219 -5.664 8.328 1 93 169 ASP B CA 1
ATOM 3821 C C . ASP B 1 169 ? -19.453 -4.227 8.781 1 93 169 ASP B C 1
ATOM 3823 O O . ASP B 1 169 ? -19.641 -3.33 7.957 1 93 169 ASP B O 1
ATOM 3827 N N . ARG B 1 170 ? -19.5 -4.051 10.07 1 94.88 170 ARG B N 1
ATOM 3828 C CA . ARG B 1 170 ? -19.672 -2.703 10.602 1 94.88 170 ARG B CA 1
ATOM 3829 C C . ARG B 1 170 ? -18.344 -1.967 10.695 1 94.88 170 ARG B C 1
ATOM 3831 O O . ARG B 1 170 ? -17.281 -2.594 10.789 1 94.88 170 ARG B O 1
ATOM 3838 N N . LEU B 1 171 ? -18.484 -0.648 10.695 1 95.5 171 LEU B N 1
ATOM 3839 C CA . LEU B 1 171 ? -17.312 0.194 10.906 1 95.5 171 LEU B CA 1
ATOM 3840 C C . LEU B 1 171 ? -17.078 0.441 12.391 1 95.5 171 LEU B C 1
ATOM 3842 O O . LEU B 1 171 ? -18.031 0.563 13.164 1 95.5 171 LEU B O 1
ATOM 3846 N N . VAL B 1 172 ? -15.836 0.533 12.781 1 96.75 172 VAL B N 1
ATOM 3847 C CA . VAL B 1 172 ? -15.453 0.738 14.172 1 96.75 172 VAL B CA 1
ATOM 3848 C C . VAL B 1 172 ? -14.352 1.795 14.25 1 96.75 172 VAL B C 1
ATOM 3850 O O . VAL B 1 172 ? -13.734 2.141 13.242 1 96.75 172 VAL B O 1
ATOM 3853 N N . CYS B 1 173 ? -14.227 2.328 15.398 1 97.75 173 CYS B N 1
ATOM 3854 C CA . CYS B 1 173 ? -13.125 3.232 15.727 1 97.75 173 CYS B CA 1
ATOM 3855 C C . CYS B 1 173 ? -11.992 2.486 16.422 1 97.75 173 CYS B C 1
ATOM 3857 O O . CYS B 1 173 ? -12.219 1.772 17.391 1 97.75 173 CYS B O 1
ATOM 3859 N N . VAL B 1 174 ? -10.805 2.637 15.891 1 98.06 174 VAL B N 1
ATOM 3860 C CA . VAL B 1 174 ? -9.648 1.952 16.453 1 98.06 174 VAL B CA 1
ATOM 3861 C C . VAL B 1 174 ? -8.656 2.979 17 1 98.06 174 VAL B C 1
ATOM 3863 O O . VAL B 1 174 ? -8.328 3.957 16.328 1 98.06 174 VAL B O 1
ATOM 3866 N N . 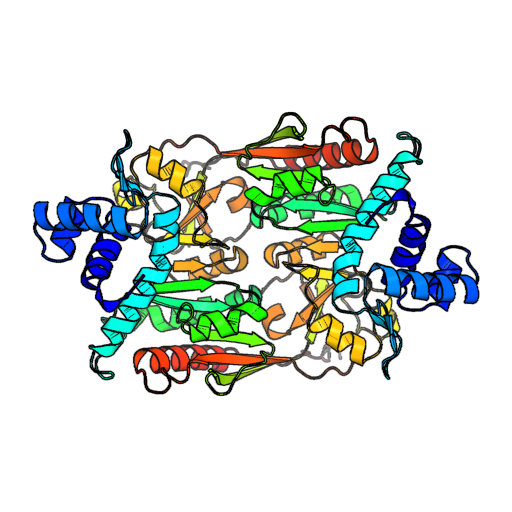LEU B 1 175 ? -8.234 2.758 18.25 1 97.88 175 LEU B N 1
ATOM 3867 C CA . LEU B 1 175 ? -7.273 3.598 18.953 1 97.88 175 LEU B CA 1
ATOM 3868 C C . LEU B 1 175 ? -6.258 2.744 19.703 1 97.88 175 LEU B C 1
ATOM 3870 O O . LEU B 1 175 ? -6.438 1.531 19.844 1 97.88 175 LEU B O 1
ATOM 3874 N N . SER B 1 176 ? -5.168 3.416 20.125 1 97.56 176 SER B N 1
ATOM 3875 C CA . SER B 1 176 ? -4.281 2.727 21.062 1 97.56 176 SER B CA 1
ATOM 3876 C C . SER B 1 176 ? -4.973 2.475 22.391 1 97.56 176 SER B C 1
ATOM 3878 O O . SER B 1 176 ? -5.777 3.291 22.844 1 97.56 176 SER B O 1
ATOM 3880 N N . ARG B 1 177 ? -4.633 1.354 23.047 1 96.75 177 ARG B N 1
ATOM 3881 C CA . ARG B 1 177 ? -5.152 1.09 24.391 1 96.75 177 ARG B CA 1
ATOM 3882 C C . ARG B 1 177 ? -4.707 2.17 25.375 1 96.75 177 ARG B C 1
ATOM 3884 O O . ARG B 1 177 ? -5.332 2.361 26.422 1 96.75 177 ARG B O 1
ATOM 3891 N N . ARG B 1 178 ? -3.729 2.896 25.016 1 95.44 178 ARG B N 1
ATOM 3892 C CA . ARG B 1 178 ? -3.189 3.951 25.859 1 95.44 178 ARG B CA 1
ATOM 3893 C C . ARG B 1 178 ? -3.873 5.285 25.578 1 95.44 178 ARG B C 1
ATOM 3895 O O . ARG B 1 178 ? -3.621 6.273 26.281 1 95.44 178 ARG B O 1
ATOM 3902 N N . HIS B 1 179 ? -4.688 5.32 24.594 1 96.19 179 HIS B N 1
ATOM 3903 C CA . HIS B 1 179 ? -5.418 6.547 24.281 1 96.19 179 HIS B CA 1
ATOM 3904 C C . HIS B 1 179 ? -6.348 6.93 25.422 1 96.19 179 HIS B C 1
ATOM 3906 O O . HIS B 1 179 ? -7.004 6.07 26.016 1 96.19 179 HIS B O 1
ATOM 3912 N N . PRO B 1 180 ? -6.469 8.195 25.656 1 93.12 180 PRO B N 1
ATOM 3913 C CA . PRO B 1 180 ? -7.328 8.641 26.75 1 93.12 180 PRO B CA 1
ATOM 3914 C C . PRO B 1 180 ? -8.773 8.18 26.594 1 93.12 180 PRO B C 1
ATOM 3916 O O . PRO B 1 180 ? -9.477 7.988 27.578 1 93.12 180 PRO B O 1
ATOM 3919 N N . ASP B 1 181 ? -9.133 8.008 25.391 1 94.12 181 ASP B N 1
ATOM 3920 C CA . ASP B 1 181 ? -10.531 7.672 25.125 1 94.12 181 ASP B CA 1
ATOM 3921 C C . ASP B 1 181 ? -10.703 6.172 24.906 1 94.12 181 ASP B C 1
ATOM 3923 O O . ASP B 1 181 ? -11.781 5.719 24.5 1 94.12 181 ASP B O 1
ATOM 3927 N N . ALA B 1 182 ? -9.695 5.414 25.203 1 94.81 182 ALA B N 1
ATOM 3928 C CA . ALA B 1 182 ? -9.711 3.996 24.859 1 94.81 182 ALA B CA 1
ATOM 3929 C C . ALA B 1 182 ? -10.562 3.203 25.844 1 94.81 182 ALA B C 1
ATOM 3931 O O . ALA B 1 182 ? -11.07 2.133 25.516 1 94.81 182 ALA B O 1
ATOM 3932 N N . ASN B 1 183 ? -10.797 3.695 27.031 1 91.88 183 ASN B N 1
ATOM 3933 C CA . ASN B 1 183 ? -11.359 2.877 28.094 1 91.88 183 ASN B CA 1
ATOM 3934 C C . ASN B 1 183 ? -12.82 3.217 28.359 1 91.88 183 ASN B C 1
ATOM 3936 O O . ASN B 1 183 ? -13.398 2.783 29.344 1 91.88 183 ASN B O 1
ATOM 3940 N N . ARG B 1 184 ? -13.398 3.961 27.531 1 91.5 184 ARG B N 1
ATOM 3941 C CA . ARG B 1 184 ? -14.805 4.324 27.672 1 91.5 184 ARG B CA 1
ATOM 3942 C C . ARG B 1 184 ? -15.5 4.355 26.312 1 91.5 184 ARG B C 1
ATOM 3944 O O . ARG B 1 184 ? -14.859 4.559 25.297 1 91.5 184 ARG B O 1
ATOM 3951 N N . PRO B 1 185 ? -16.828 4.191 26.438 1 93.5 185 PRO B N 1
ATOM 3952 C CA . PRO B 1 185 ? -17.578 4.297 25.188 1 93.5 185 PRO B CA 1
ATOM 3953 C C . PRO B 1 185 ? -17.469 5.684 24.547 1 93.5 185 PRO B C 1
ATOM 3955 O O . PRO B 1 185 ? -17.359 6.684 25.266 1 93.5 185 PRO B O 1
ATOM 3958 N N . LEU B 1 186 ? -17.5 5.695 23.234 1 96 186 LEU B N 1
ATOM 3959 C CA . LEU B 1 186 ? -17.422 6.961 22.516 1 96 186 LEU B CA 1
ATOM 3960 C C . LEU B 1 186 ? -18.797 7.609 22.391 1 96 186 LEU B C 1
ATOM 3962 O O . LEU B 1 186 ? -19.719 7.008 21.844 1 96 186 LEU B O 1
ATOM 3966 N N . THR B 1 187 ? -18.891 8.773 22.938 1 96 187 THR B N 1
ATOM 3967 C CA . THR B 1 187 ? -20.047 9.625 22.625 1 96 187 THR B CA 1
ATOM 3968 C C . THR B 1 187 ? -19.781 10.438 21.359 1 96 187 THR B C 1
ATOM 3970 O O . THR B 1 187 ? -18.656 10.477 20.859 1 96 187 THR B O 1
ATOM 3973 N N . LEU B 1 188 ? -20.844 11.039 20.859 1 95.31 188 LEU B N 1
ATOM 3974 C CA . LEU B 1 188 ? -20.688 11.859 19.672 1 95.31 188 LEU B CA 1
ATOM 3975 C C . LEU B 1 188 ? -19.703 13 19.922 1 95.31 188 LEU B C 1
ATOM 3977 O O . LEU B 1 188 ? -18.891 13.328 19.062 1 95.31 188 LEU B O 1
ATOM 3981 N N . GLU B 1 189 ? -19.797 13.539 21.078 1 94.62 189 GLU B N 1
ATOM 3982 C CA . GLU B 1 189 ? -18.938 14.648 21.453 1 94.62 189 GLU B CA 1
ATOM 3983 C C . GLU B 1 189 ? -17.469 14.211 21.516 1 94.62 189 GLU B C 1
ATOM 3985 O O . GLU B 1 189 ? -16.594 14.883 20.969 1 94.62 189 GLU B O 1
ATOM 3990 N N . ARG B 1 190 ? -17.266 13.062 22.156 1 95.31 190 ARG B N 1
ATOM 3991 C CA . ARG B 1 190 ? -15.906 12.547 22.266 1 95.31 190 ARG B CA 1
ATOM 3992 C C . ARG B 1 190 ? -15.352 12.141 20.906 1 95.31 190 ARG B C 1
ATOM 3994 O O . ARG B 1 190 ? -14.18 12.383 20.609 1 95.31 190 ARG B O 1
ATOM 4001 N N . PHE B 1 191 ? -16.25 11.57 20.172 1 97.12 191 PHE B N 1
ATOM 4002 C CA . PHE B 1 191 ? -15.875 11.133 18.828 1 97.12 191 PHE B CA 1
ATOM 4003 C C . PHE B 1 191 ? -15.5 12.32 17.953 1 97.12 191 PHE B C 1
ATOM 4005 O O . PHE B 1 191 ? -14.516 12.273 17.219 1 97.12 191 PHE B O 1
ATOM 4012 N N . ALA B 1 192 ? -16.188 13.391 18.047 1 94.19 192 ALA B N 1
ATOM 4013 C CA . ALA B 1 192 ? -15.961 14.586 17.234 1 94.19 192 ALA B CA 1
ATOM 4014 C C . ALA B 1 192 ? -14.672 15.297 17.641 1 94.19 192 ALA B C 1
ATOM 4016 O O . ALA B 1 192 ? -14.102 16.062 16.859 1 94.19 192 ALA B O 1
ATOM 4017 N N . ALA B 1 193 ? -14.234 15.023 18.828 1 94.88 193 ALA B N 1
ATOM 4018 C CA . ALA B 1 193 ? -13.055 15.695 19.359 1 94.88 193 ALA B CA 1
ATOM 4019 C C . ALA B 1 193 ? -11.781 14.945 18.984 1 94.88 193 ALA B C 1
ATOM 4021 O O . ALA B 1 193 ? -10.672 15.469 19.141 1 94.88 193 ALA B O 1
ATOM 4022 N N . LEU B 1 194 ? -11.938 13.789 18.422 1 96.06 194 LEU B N 1
ATOM 4023 C CA . LEU B 1 194 ? -10.781 12.953 18.109 1 96.06 194 LEU B CA 1
ATOM 4024 C C . LEU B 1 194 ? -10.023 13.516 16.906 1 96.06 194 LEU B C 1
ATOM 4026 O O . LEU B 1 194 ? -10.641 14.07 15.984 1 96.06 194 LEU B O 1
ATOM 4030 N N . ASP B 1 195 ? -8.688 13.344 16.953 1 94.69 195 ASP B N 1
ATOM 4031 C CA . ASP B 1 195 ? -7.867 13.477 15.75 1 94.69 195 ASP B CA 1
ATOM 4032 C C . ASP B 1 195 ? -7.727 12.141 15.023 1 94.69 195 ASP B C 1
ATOM 4034 O O . ASP B 1 195 ? -7.523 11.102 15.656 1 94.69 195 ASP B O 1
ATOM 4038 N N . PHE B 1 196 ? -7.824 12.234 13.672 1 95.62 196 PHE B N 1
ATOM 4039 C CA . PHE B 1 196 ? -7.883 10.969 12.938 1 95.62 196 PHE B CA 1
ATOM 4040 C C . PHE B 1 196 ? -6.656 10.805 12.047 1 95.62 196 PHE B C 1
ATOM 4042 O O . PHE B 1 196 ? -6.148 11.781 11.492 1 95.62 196 PHE B O 1
ATOM 4049 N N . LEU B 1 197 ? -6.254 9.57 12.023 1 96 197 LEU B N 1
ATOM 4050 C CA . LEU B 1 197 ? -5.355 9.094 10.977 1 96 197 LEU B CA 1
ATOM 4051 C C . LEU B 1 197 ? -6.141 8.602 9.766 1 96 197 LEU B C 1
ATOM 4053 O O . LEU B 1 197 ? -7.016 7.742 9.898 1 96 197 LEU B O 1
ATOM 4057 N N . ASN B 1 198 ? -5.863 9.227 8.672 1 93.75 198 ASN B N 1
ATOM 4058 C CA . ASN B 1 198 ? -6.461 8.773 7.422 1 93.75 198 ASN B CA 1
ATOM 4059 C C . ASN B 1 198 ? -5.512 7.863 6.645 1 93.75 198 ASN B C 1
ATOM 4061 O O . ASN B 1 198 ? -4.309 8.117 6.586 1 93.75 198 ASN B O 1
ATOM 4065 N N . VAL B 1 199 ? -6.102 6.773 6.102 1 94.25 199 VAL B N 1
ATOM 4066 C CA . VAL B 1 199 ? -5.301 5.883 5.27 1 94.25 199 VAL B CA 1
ATOM 4067 C C . VAL B 1 199 ? -5.797 5.934 3.828 1 94.25 199 VAL B C 1
ATOM 4069 O O . VAL B 1 199 ? -6.879 5.426 3.52 1 94.25 199 VAL B O 1
ATOM 4072 N N . SER B 1 200 ? -4.941 6.539 3.037 1 87.19 200 SER B N 1
ATOM 4073 C CA . SER B 1 200 ? -5.332 6.668 1.637 1 87.19 200 SER B CA 1
ATOM 4074 C C . SER B 1 200 ? -4.113 6.695 0.722 1 87.19 200 SER B C 1
ATOM 4076 O O . SER B 1 200 ? -3.186 7.477 0.943 1 87.19 200 SER B O 1
ATOM 4078 N N . ILE B 1 201 ? -4.148 5.715 -0.259 1 73 201 ILE B N 1
ATOM 4079 C CA . ILE B 1 201 ? -3.088 5.727 -1.261 1 73 201 ILE B CA 1
ATOM 4080 C C . ILE B 1 201 ? -3.178 7.008 -2.09 1 73 201 ILE B C 1
ATOM 4082 O O . ILE B 1 201 ? -2.154 7.609 -2.43 1 73 201 ILE B O 1
ATOM 4086 N N . ASN B 1 202 ? -4.375 7.289 -2.484 1 62.12 202 ASN B N 1
ATOM 4087 C CA . ASN B 1 202 ? -4.656 8.539 -3.188 1 62.12 202 ASN B CA 1
ATOM 4088 C C . ASN B 1 202 ? -5.602 9.43 -2.389 1 62.12 202 ASN B C 1
ATOM 4090 O O . ASN B 1 202 ? -6.82 9.258 -2.451 1 62.12 202 ASN B O 1
ATOM 4094 N N . PRO B 1 203 ? -4.977 10.227 -1.713 1 51.81 203 PRO B N 1
ATOM 4095 C CA . PRO B 1 203 ? -5.789 11 -0.773 1 51.81 203 PRO B CA 1
ATOM 4096 C C . PRO B 1 203 ? -6.938 11.75 -1.457 1 51.81 203 PRO B C 1
ATOM 4098 O O . PRO B 1 203 ? -7.883 12.172 -0.793 1 51.81 203 PRO B O 1
ATOM 4101 N N . VAL B 1 204 ? -6.805 11.867 -2.818 1 46.97 204 VAL B N 1
ATOM 4102 C CA . VAL B 1 204 ? -7.887 12.57 -3.504 1 46.97 204 VAL B CA 1
ATOM 4103 C C . VAL B 1 204 ? -9.086 11.633 -3.666 1 46.97 204 VAL B C 1
ATOM 4105 O O . VAL B 1 204 ? -10.211 12.086 -3.865 1 46.97 204 VAL B O 1
ATOM 4108 N N . ASP B 1 205 ? -8.852 10.391 -3.504 1 53.12 205 ASP B N 1
ATOM 4109 C CA . ASP B 1 205 ? -9.945 9.453 -3.713 1 53.12 205 ASP B CA 1
ATOM 4110 C C . ASP B 1 205 ? -10.945 9.508 -2.564 1 53.12 205 ASP B C 1
ATOM 4112 O O . ASP B 1 205 ? -10.562 9.656 -1.403 1 53.12 205 ASP B O 1
ATOM 4116 N N . SER B 1 206 ? -12.148 9.75 -2.99 1 55.03 206 SER B N 1
ATOM 4117 C CA . SER B 1 206 ? -13.227 9.734 -2.004 1 55.03 206 SER B CA 1
ATOM 4118 C C . SER B 1 206 ? -13.188 8.461 -1.169 1 55.03 206 SER B C 1
ATOM 4120 O O . SER B 1 206 ? -13.039 7.363 -1.708 1 55.03 206 SER B O 1
ATOM 4122 N N . SER B 1 207 ? -13.039 8.734 0.053 1 76.44 207 SER B N 1
ATOM 4123 C CA . SER B 1 207 ? -13.07 7.641 1.021 1 76.44 207 SER B CA 1
ATOM 4124 C C . SER B 1 207 ? -14.5 7.191 1.302 1 76.44 207 SER B C 1
ATOM 4126 O O . SER B 1 207 ? -15.391 8.023 1.484 1 76.44 207 SER B O 1
ATOM 4128 N N . LEU B 1 208 ? -14.844 5.922 0.992 1 78.94 208 LEU B N 1
ATOM 4129 C CA . LEU B 1 208 ? -16.125 5.332 1.363 1 78.94 208 LEU B CA 1
ATOM 4130 C C . LEU B 1 208 ? -16.531 5.742 2.777 1 78.94 208 LEU B C 1
ATOM 4132 O O . LEU B 1 208 ? -17.688 6.09 3.023 1 78.94 208 LEU B O 1
ATOM 4136 N N . ILE B 1 209 ? -15.578 5.84 3.637 1 86.56 209 ILE B N 1
ATOM 4137 C CA . ILE B 1 209 ? -15.828 6.172 5.035 1 86.56 209 ILE B CA 1
ATOM 4138 C C . ILE B 1 209 ? -16.25 7.633 5.148 1 86.56 209 ILE B C 1
ATOM 4140 O O . ILE B 1 209 ? -17.219 7.953 5.848 1 86.56 209 ILE B O 1
ATOM 4144 N N . ASP B 1 210 ? -15.586 8.398 4.449 1 86.19 210 ASP B N 1
ATOM 4145 C CA . ASP B 1 210 ? -15.922 9.812 4.523 1 86.19 210 ASP B CA 1
ATOM 4146 C C . ASP B 1 210 ? -17.297 10.086 3.936 1 86.19 210 ASP B C 1
ATOM 4148 O O . ASP B 1 210 ? -18.031 10.945 4.43 1 86.19 210 ASP B O 1
ATOM 4152 N N . THR B 1 211 ? -17.609 9.391 2.883 1 83.88 211 THR B N 1
ATOM 4153 C CA . THR B 1 211 ? -18.938 9.516 2.297 1 83.88 211 THR B CA 1
ATOM 4154 C C . THR B 1 211 ? -20 9.078 3.291 1 83.88 211 THR B C 1
ATOM 4156 O O . THR B 1 211 ? -21.016 9.758 3.455 1 83.88 211 THR B O 1
ATOM 4159 N N . MET B 1 212 ? -19.766 8.055 3.934 1 88.5 212 MET B N 1
ATOM 4160 C CA . MET B 1 212 ? -20.719 7.539 4.914 1 88.5 212 MET B CA 1
ATOM 4161 C C . MET B 1 212 ? -20.859 8.5 6.09 1 88.5 212 MET B C 1
ATOM 4163 O O . MET B 1 212 ? -21.969 8.719 6.582 1 88.5 212 MET B O 1
ATOM 4167 N N . LEU B 1 213 ? -19.781 9.07 6.516 1 90.31 213 LEU B N 1
ATOM 4168 C CA . LEU B 1 213 ? -19.812 10.031 7.613 1 90.31 213 LEU B CA 1
ATOM 4169 C C . LEU B 1 213 ? -20.562 11.297 7.211 1 90.31 213 LEU B C 1
ATOM 4171 O O . LEU B 1 213 ? -21.312 11.867 8.008 1 90.31 213 LEU B O 1
ATOM 4175 N N . ALA B 1 214 ? -20.344 11.578 5.973 1 86.38 214 ALA B N 1
ATOM 4176 C CA . ALA B 1 214 ? -21 12.773 5.453 1 86.38 214 ALA B CA 1
ATOM 4177 C C . ALA B 1 214 ? -22.516 12.594 5.426 1 86.38 214 ALA B C 1
ATOM 4179 O O . ALA B 1 214 ? -23.266 13.547 5.668 1 86.38 214 ALA B O 1
ATOM 4180 N N . ASP B 1 215 ? -22.938 11.477 5.133 1 87.94 215 ASP B N 1
ATOM 4181 C CA . ASP B 1 215 ? -24.359 11.156 5.141 1 87.94 215 ASP B CA 1
ATOM 4182 C C . ASP B 1 215 ? -24.969 11.359 6.531 1 87.94 215 ASP B C 1
ATOM 4184 O O . ASP B 1 215 ? -26.172 11.57 6.668 1 87.94 215 ASP B O 1
ATOM 4188 N N . MET B 1 216 ? -24.141 11.305 7.516 1 90.06 216 MET B N 1
ATOM 4189 C CA . MET B 1 216 ? -24.562 11.539 8.891 1 90.06 216 MET B CA 1
ATOM 4190 C C . MET B 1 216 ? -24.219 12.961 9.328 1 90.06 216 MET B C 1
ATOM 4192 O O . MET B 1 216 ? -24.25 13.273 10.523 1 90.06 216 MET B O 1
ATOM 4196 N N . ARG B 1 217 ? -23.734 13.742 8.414 1 90.12 217 ARG B N 1
ATOM 4197 C CA . ARG B 1 217 ? -23.359 15.133 8.641 1 90.12 217 ARG B CA 1
ATOM 4198 C C . ARG B 1 217 ? -22.188 15.242 9.602 1 90.12 217 ARG B C 1
ATOM 4200 O O . ARG B 1 217 ? -22.172 16.125 10.469 1 90.12 217 ARG B O 1
ATOM 4207 N N . PHE B 1 218 ? -21.375 14.305 9.453 1 89.81 218 PHE B N 1
ATOM 4208 C CA . PHE B 1 218 ? -20.172 14.281 10.289 1 89.81 218 PHE B CA 1
ATOM 4209 C C . PHE B 1 218 ? -18.922 14.375 9.438 1 89.81 218 PHE B C 1
ATOM 4211 O O . PHE B 1 218 ? -18.812 13.719 8.398 1 89.81 218 PHE B O 1
ATOM 4218 N N . THR B 1 219 ? -18 15.242 9.93 1 88.38 219 THR B N 1
ATOM 4219 C CA . THR B 1 219 ? -16.688 15.352 9.312 1 88.38 219 THR B CA 1
ATOM 4220 C C . THR B 1 219 ? -15.586 15.133 10.344 1 88.38 219 THR B C 1
ATOM 4222 O O . THR B 1 219 ? -15.547 15.805 11.375 1 88.38 219 THR B O 1
ATOM 4225 N N . ARG B 1 220 ? -14.766 14.211 10.039 1 89 220 ARG B N 1
ATOM 4226 C CA . ARG B 1 220 ? -13.703 13.93 11 1 89 220 ARG B CA 1
ATOM 4227 C C . ARG B 1 220 ? -12.523 14.875 10.789 1 89 220 ARG B C 1
ATOM 4229 O O . ARG B 1 220 ? -12.312 15.383 9.688 1 89 220 ARG B O 1
ATOM 4236 N N . ARG B 1 221 ? -11.789 15.125 11.812 1 88.56 221 ARG B N 1
ATOM 4237 C CA . ARG B 1 221 ? -10.578 15.93 11.766 1 88.56 221 ARG B CA 1
ATOM 4238 C C . ARG B 1 221 ? -9.359 15.062 11.438 1 88.56 221 ARG B C 1
ATOM 4240 O O . ARG B 1 221 ? -8.891 14.297 12.281 1 88.56 221 ARG B O 1
ATOM 4247 N N . ILE B 1 222 ? -8.812 15.297 10.242 1 90 222 ILE B N 1
ATOM 4248 C CA . ILE B 1 222 ? -7.672 14.492 9.812 1 90 222 ILE B CA 1
ATOM 4249 C C . ILE B 1 222 ? -6.371 15.188 10.211 1 90 222 ILE B C 1
ATOM 4251 O O . ILE B 1 222 ? -6.059 16.266 9.711 1 90 222 ILE B O 1
ATOM 4255 N N . ALA B 1 223 ? -5.633 14.555 11.062 1 91 223 ALA B N 1
ATOM 4256 C CA . ALA B 1 223 ? -4.348 15.102 11.492 1 91 223 ALA B CA 1
ATOM 4257 C C . ALA B 1 223 ? -3.211 14.586 10.609 1 91 223 ALA B C 1
ATOM 4259 O O . ALA B 1 223 ? -2.279 15.336 10.297 1 91 223 ALA B O 1
ATOM 4260 N N . PHE B 1 224 ? -3.283 13.32 10.25 1 92.69 224 PHE B N 1
ATOM 4261 C CA . PHE B 1 224 ? -2.252 12.664 9.453 1 92.69 224 PHE B CA 1
ATOM 4262 C C . PHE B 1 224 ? -2.877 11.797 8.367 1 92.69 224 PHE B C 1
ATOM 4264 O O . PHE B 1 224 ? -3.955 11.234 8.562 1 92.69 224 PHE B O 1
ATOM 4271 N N . ASN B 1 225 ? -2.189 11.75 7.246 1 93.5 225 ASN B N 1
ATOM 4272 C CA . ASN B 1 225 ? -2.514 10.789 6.195 1 93.5 225 ASN B CA 1
ATOM 4273 C C . ASN B 1 225 ? -1.33 9.875 5.887 1 93.5 225 ASN B C 1
ATOM 4275 O O . ASN B 1 225 ? -0.193 10.344 5.789 1 93.5 225 ASN B O 1
ATOM 4279 N N . VAL B 1 226 ? -1.611 8.625 5.84 1 95.06 226 VAL B N 1
ATOM 4280 C CA . VAL B 1 226 ? -0.619 7.664 5.363 1 95.06 226 VAL B CA 1
ATOM 4281 C C . VAL B 1 226 ? -1.222 6.801 4.258 1 95.06 226 VAL B C 1
ATOM 4283 O O . VAL B 1 226 ? -2.43 6.555 4.242 1 95.06 226 VAL B O 1
ATOM 4286 N N . PRO B 1 227 ? -0.356 6.301 3.42 1 93.38 227 PRO B N 1
ATOM 4287 C CA . PRO B 1 227 ? -0.882 5.52 2.299 1 93.38 227 PRO B CA 1
ATOM 4288 C C . PRO B 1 227 ? -1.035 4.035 2.633 1 93.38 227 PRO B C 1
ATOM 4290 O O . PRO B 1 227 ? -1.659 3.291 1.873 1 93.38 227 PRO B O 1
ATOM 4293 N N . HIS B 1 228 ? -0.484 3.621 3.797 1 94.88 228 HIS B N 1
ATOM 4294 C CA . HIS B 1 228 ? -0.447 2.188 4.066 1 94.88 228 HIS B CA 1
ATOM 4295 C C . HIS B 1 228 ? -0.947 1.877 5.473 1 94.88 228 HIS B C 1
ATOM 4297 O O . HIS B 1 228 ? -0.685 2.633 6.41 1 94.88 228 HIS B O 1
ATOM 4303 N N . TRP B 1 229 ? -1.544 0.704 5.582 1 96.19 229 TRP B N 1
ATOM 4304 C CA . TRP B 1 229 ? -2.113 0.281 6.855 1 96.19 229 TRP B CA 1
ATOM 4305 C C . TRP B 1 229 ? -1.043 -0.332 7.754 1 96.19 229 TRP B C 1
ATOM 4307 O O . TRP B 1 229 ? -1.218 -0.416 8.969 1 96.19 229 TRP B O 1
ATOM 4317 N N . LEU B 1 230 ? 0.056 -0.723 7.199 1 97 230 LEU B N 1
ATOM 4318 C CA . LEU B 1 230 ? 1.113 -1.397 7.941 1 97 230 LEU B CA 1
ATOM 4319 C C . LEU B 1 230 ? 1.565 -0.555 9.133 1 97 230 LEU B C 1
ATOM 4321 O O . LEU B 1 230 ? 1.831 -1.088 10.211 1 97 230 LEU B O 1
ATOM 4325 N N . VAL B 1 231 ? 1.624 0.725 8.977 1 97.38 231 VAL B N 1
ATOM 4326 C CA . VAL B 1 231 ? 2.242 1.604 9.961 1 97.38 231 VAL B CA 1
ATOM 4327 C C . VAL B 1 231 ? 1.206 2.027 11 1 97.38 231 VAL B C 1
ATOM 4329 O O . VAL B 1 231 ? 1.558 2.555 12.055 1 97.38 231 VAL B O 1
ATOM 4332 N N . VAL B 1 232 ? -0.01 1.743 10.812 1 97.31 232 VAL B N 1
ATOM 4333 C CA . VAL B 1 232 ? -1.125 2.346 11.531 1 97.31 232 VAL B CA 1
ATOM 4334 C C . VAL B 1 232 ? -1.039 1.982 13.016 1 97.31 232 VAL B C 1
ATOM 4336 O O . VAL B 1 232 ? -1.104 2.859 13.875 1 97.31 232 VAL B O 1
ATOM 4339 N N . PRO B 1 233 ? -0.815 0.687 13.406 1 97.38 233 PRO B N 1
ATOM 4340 C CA . PRO B 1 233 ? -0.743 0.391 14.844 1 97.38 233 PRO B CA 1
ATOM 4341 C C . PRO B 1 233 ? 0.372 1.158 15.547 1 97.38 233 PRO B C 1
ATOM 4343 O O . PRO B 1 233 ? 0.178 1.653 16.656 1 97.38 233 PRO B O 1
ATOM 4346 N N . SER B 1 234 ? 1.481 1.288 14.859 1 96.81 234 SER B N 1
ATOM 4347 C CA . SER B 1 234 ? 2.611 1.994 15.453 1 96.81 234 SER B CA 1
ATOM 4348 C C . SER B 1 234 ? 2.338 3.49 15.555 1 96.81 234 SER B C 1
ATOM 4350 O O . SER B 1 234 ? 2.771 4.145 16.516 1 96.81 234 SER B O 1
ATOM 4352 N N . MET B 1 235 ? 1.63 4.031 14.562 1 96.75 235 MET B N 1
ATOM 4353 C CA . MET B 1 235 ? 1.252 5.441 14.602 1 96.75 235 MET B CA 1
ATOM 4354 C C . MET B 1 235 ? 0.297 5.719 15.758 1 96.75 235 MET B C 1
ATOM 4356 O O . MET B 1 235 ? 0.451 6.715 16.469 1 96.75 235 MET B O 1
ATOM 4360 N N . LEU B 1 236 ? -0.661 4.809 15.945 1 96.88 236 LEU B N 1
ATOM 4361 C CA . LEU B 1 236 ? -1.644 4.977 17.016 1 96.88 236 LEU B CA 1
ATOM 4362 C C . LEU B 1 236 ? -0.986 4.859 18.375 1 96.88 236 LEU B C 1
ATOM 4364 O O . LEU B 1 236 ? -1.46 5.453 19.359 1 96.88 236 LEU B O 1
ATOM 4368 N N . ASP B 1 237 ? 0.074 4.137 18.391 1 94.44 237 ASP B N 1
ATOM 4369 C CA . ASP B 1 237 ? 0.82 3.992 19.641 1 94.44 237 ASP B CA 1
ATOM 4370 C C . ASP B 1 237 ? 1.666 5.234 19.906 1 94.44 237 ASP B C 1
ATOM 4372 O O . ASP B 1 237 ? 1.939 5.559 21.078 1 94.44 237 ASP B O 1
ATOM 4376 N N . ALA B 1 238 ? 2.029 5.891 18.906 1 92.88 238 ALA B N 1
ATOM 4377 C CA . ALA B 1 238 ? 2.941 7.023 19.016 1 92.88 238 ALA B CA 1
ATOM 4378 C C . ALA B 1 238 ? 2.18 8.312 19.344 1 92.88 238 ALA B C 1
ATOM 4380 O O . ALA B 1 238 ? 2.711 9.203 20 1 92.88 238 ALA B O 1
ATOM 4381 N N . LEU B 1 239 ? 0.984 8.484 18.812 1 93.19 239 LEU B N 1
ATOM 4382 C CA . LEU B 1 239 ? 0.172 9.688 18.984 1 93.19 239 LEU B CA 1
ATOM 4383 C C . LEU B 1 239 ? -1.266 9.328 19.344 1 93.19 239 LEU B C 1
ATOM 4385 O O . LEU B 1 239 ? -1.714 8.211 19.078 1 93.19 239 LEU B O 1
ATOM 4389 N N . PRO B 1 240 ? -1.9 10.281 20 1 94.06 240 PRO B N 1
ATOM 4390 C CA . PRO B 1 240 ? -3.303 10.039 20.344 1 94.06 240 PRO B CA 1
ATOM 4391 C C . PRO B 1 240 ? -4.242 10.211 19.141 1 94.06 240 PRO B C 1
ATOM 4393 O O . PRO B 1 240 ? -4.996 11.18 19.094 1 94.06 240 PRO B O 1
ATOM 4396 N N . LEU B 1 241 ? -4.211 9.305 18.234 1 96.44 241 LEU B N 1
ATOM 4397 C CA . LEU B 1 241 ? -5.004 9.297 17.016 1 96.44 241 LEU B CA 1
ATOM 4398 C C . LEU B 1 241 ? -5.988 8.133 17.016 1 96.44 241 LEU B C 1
ATOM 4400 O O . LEU B 1 241 ? -5.848 7.195 17.797 1 96.44 241 LEU B O 1
ATOM 4404 N N . ALA B 1 242 ? -6.965 8.344 16.188 1 97.75 242 ALA B N 1
ATOM 4405 C CA . ALA B 1 242 ? -7.926 7.277 15.914 1 97.75 242 ALA B CA 1
ATOM 4406 C C . ALA B 1 242 ? -8.023 6.992 14.422 1 97.75 242 ALA B C 1
ATOM 4408 O O . ALA B 1 242 ? -7.648 7.828 13.594 1 97.75 242 ALA B O 1
ATOM 4409 N N . VAL B 1 243 ? -8.445 5.789 14.109 1 97.38 243 VAL B N 1
ATOM 4410 C CA . VAL B 1 243 ? -8.727 5.441 12.719 1 97.38 243 VAL B CA 1
ATOM 4411 C C . VAL B 1 243 ? -10.055 4.695 12.633 1 97.38 243 VAL B C 1
ATOM 4413 O O . VAL B 1 243 ? -10.484 4.062 13.602 1 97.38 243 VAL B O 1
ATOM 4416 N N . ILE B 1 244 ? -10.734 4.887 11.508 1 96.38 244 ILE B N 1
ATOM 4417 C CA . ILE B 1 244 ? -11.977 4.16 11.258 1 96.38 244 ILE B CA 1
ATOM 4418 C C . ILE B 1 244 ? -11.727 3.057 10.227 1 96.38 244 ILE B C 1
ATOM 4420 O O . ILE B 1 244 ? -11.086 3.287 9.203 1 96.38 244 ILE B O 1
ATOM 4424 N N . MET B 1 245 ? -12.203 1.847 10.57 1 95.19 245 MET B N 1
ATOM 4425 C CA . MET B 1 245 ? -12.125 0.705 9.664 1 95.19 245 MET B CA 1
ATOM 4426 C C . MET B 1 245 ? -13.203 -0.321 9.977 1 95.19 245 MET B C 1
ATOM 4428 O O . MET B 1 245 ? -13.977 -0.146 10.922 1 95.19 245 MET B O 1
ATOM 4432 N N . SER B 1 246 ? -13.305 -1.362 9.125 1 94.62 246 SER B N 1
ATOM 4433 C CA . SER B 1 246 ? -14.273 -2.414 9.43 1 94.62 246 SER B CA 1
ATOM 4434 C C . SER B 1 246 ? -13.797 -3.283 10.586 1 94.62 246 SER B C 1
ATOM 4436 O O . SER B 1 246 ? -12.594 -3.467 10.781 1 94.62 246 SER B O 1
ATOM 4438 N N . GLU B 1 247 ? -14.688 -3.842 11.297 1 95.25 247 GLU B N 1
ATOM 4439 C CA . GLU B 1 247 ? -14.359 -4.594 12.5 1 95.25 247 GLU B CA 1
ATOM 4440 C C . GLU B 1 247 ? -13.539 -5.836 12.172 1 95.25 247 GLU B C 1
ATOM 4442 O O . GLU B 1 247 ? -12.547 -6.129 12.844 1 95.25 247 GLU B O 1
ATOM 4447 N N . ARG B 1 248 ? -13.906 -6.578 11.164 1 94.56 248 ARG B N 1
ATOM 4448 C CA . ARG B 1 248 ? -13.172 -7.781 10.789 1 94.56 248 ARG B CA 1
ATOM 4449 C C . ARG B 1 248 ? -11.734 -7.449 10.422 1 94.56 248 ARG B C 1
ATOM 4451 O O . ARG B 1 248 ? -10.812 -8.203 10.75 1 94.56 248 ARG B O 1
ATOM 4458 N N . HIS B 1 249 ? -11.594 -6.32 9.789 1 94.75 249 HIS B N 1
ATOM 4459 C CA . HIS B 1 249 ? -10.25 -5.887 9.43 1 94.75 249 HIS B CA 1
ATOM 4460 C C . HIS B 1 249 ? -9.445 -5.508 10.664 1 94.75 249 HIS B C 1
ATOM 4462 O O . HIS B 1 249 ? -8.273 -5.871 10.781 1 94.75 249 HIS B O 1
ATOM 4468 N N . ALA B 1 250 ? -10.062 -4.809 11.555 1 95.69 250 ALA B N 1
ATOM 4469 C CA . ALA B 1 250 ? -9.391 -4.434 12.797 1 95.69 250 ALA B CA 1
ATOM 4470 C C . ALA B 1 250 ? -8.93 -5.672 13.562 1 95.69 250 ALA B C 1
ATOM 4472 O O . ALA B 1 250 ? -7.797 -5.727 14.039 1 95.69 250 ALA B O 1
ATOM 4473 N N . LEU B 1 251 ? -9.766 -6.648 13.602 1 93.94 251 LEU B N 1
ATOM 4474 C CA . LEU B 1 251 ? -9.477 -7.879 14.328 1 93.94 251 LEU B CA 1
ATOM 4475 C C . LEU B 1 251 ? -8.367 -8.672 13.641 1 93.94 251 LEU B C 1
ATOM 4477 O O . LEU B 1 251 ? -7.539 -9.297 14.305 1 93.94 251 LEU B O 1
ATOM 4481 N N . SER B 1 252 ? -8.352 -8.555 12.367 1 93.44 252 SER B N 1
ATOM 4482 C CA . SER B 1 252 ? -7.359 -9.312 11.609 1 93.44 252 SER B CA 1
ATOM 4483 C C . SER B 1 252 ? -5.953 -8.758 11.82 1 93.44 252 SER B C 1
ATOM 4485 O O . SER B 1 252 ? -4.965 -9.469 11.617 1 93.44 252 SER B O 1
ATOM 4487 N N . LEU B 1 253 ? -5.84 -7.496 12.172 1 94.5 253 LEU B N 1
ATOM 4488 C CA . LEU B 1 253 ? -4.527 -6.934 12.477 1 94.5 253 LEU B CA 1
ATOM 4489 C C . LEU B 1 253 ? -3.887 -7.656 13.656 1 94.5 253 LEU B C 1
ATOM 4491 O O . LEU B 1 253 ? -2.66 -7.754 13.734 1 94.5 253 LEU B O 1
ATOM 4495 N N . GLY B 1 254 ? -4.668 -8.086 14.586 1 90.69 254 GLY B N 1
ATOM 4496 C CA . GLY B 1 254 ? -4.203 -8.883 15.703 1 90.69 254 GLY B CA 1
ATOM 4497 C C . GLY B 1 254 ? -3.215 -8.148 16.594 1 90.69 254 GLY B C 1
ATOM 4498 O O . GLY B 1 254 ? -2.291 -8.75 17.141 1 90.69 254 GLY B O 1
ATOM 4499 N N . ASP B 1 255 ? -3.232 -6.859 16.656 1 93.81 255 ASP B N 1
ATOM 4500 C CA . ASP B 1 255 ? -2.295 -6.066 17.438 1 93.81 255 ASP B CA 1
ATOM 4501 C C . ASP B 1 255 ? -2.867 -5.762 18.828 1 93.81 255 ASP B C 1
ATOM 4503 O O . ASP B 1 255 ? -3.857 -5.039 18.953 1 93.81 255 ASP B O 1
ATOM 4507 N N . SER B 1 256 ? -2.215 -6.262 19.844 1 93 256 SER B N 1
ATOM 4508 C CA . SER B 1 256 ? -2.719 -6.176 21.219 1 93 256 SER B CA 1
ATOM 4509 C C . SER B 1 256 ? -2.662 -4.742 21.734 1 93 256 SER B C 1
ATOM 4511 O O . SER B 1 256 ? -3.271 -4.426 22.766 1 93 256 SER B O 1
ATOM 4513 N N . ARG B 1 257 ? -2.004 -3.824 21.094 1 95.25 257 ARG B N 1
ATOM 4514 C CA . ARG B 1 257 ? -1.901 -2.43 21.516 1 95.25 257 ARG B CA 1
ATOM 4515 C C . ARG B 1 257 ? -3.18 -1.665 21.188 1 95.25 257 ARG B C 1
ATOM 4517 O O . ARG B 1 257 ? -3.391 -0.558 21.688 1 95.25 257 ARG B O 1
ATOM 4524 N N . LEU B 1 258 ? -4.047 -2.307 20.391 1 97.19 258 LEU B N 1
ATOM 4525 C CA . LEU B 1 258 ? -5.168 -1.562 19.828 1 97.19 258 LEU B CA 1
ATOM 4526 C C . LEU B 1 258 ? -6.441 -1.817 20.625 1 97.19 258 LEU B C 1
ATOM 4528 O O . LEU B 1 258 ? -6.668 -2.93 21.109 1 97.19 258 LEU B O 1
ATOM 4532 N N . ALA B 1 259 ? -7.215 -0.809 20.797 1 97.56 259 ALA B N 1
ATOM 4533 C CA . ALA B 1 259 ? -8.578 -0.872 21.312 1 97.56 259 ALA B CA 1
ATOM 4534 C C . ALA B 1 259 ? -9.602 -0.623 20.219 1 97.56 259 ALA B C 1
ATOM 4536 O O . ALA B 1 259 ? -9.438 0.287 19.391 1 97.56 259 ALA B O 1
ATOM 4537 N N . ILE B 1 260 ? -10.609 -1.457 20.203 1 97 260 ILE B N 1
ATOM 4538 C CA . ILE B 1 260 ? -11.68 -1.338 19.219 1 97 260 ILE B CA 1
ATOM 4539 C C . ILE B 1 260 ? -12.945 -0.833 19.906 1 97 260 ILE B C 1
ATOM 4541 O O . ILE B 1 260 ? -13.422 -1.434 20.875 1 97 260 ILE B O 1
ATOM 4545 N N . ARG B 1 261 ? -13.477 0.275 19.391 1 97.44 261 ARG B N 1
ATOM 4546 C CA . ARG B 1 261 ? -14.656 0.895 19.984 1 97.44 261 ARG B CA 1
ATOM 4547 C C . ARG B 1 261 ? -15.766 1.068 18.953 1 97.44 261 ARG B C 1
ATOM 4549 O O . ARG B 1 261 ? -15.492 1.335 17.781 1 97.44 261 ARG B O 1
ATOM 4556 N N . GLU B 1 262 ? -16.953 0.987 19.453 1 96.62 262 GLU B N 1
ATOM 4557 C CA . GLU B 1 262 ? -18.109 1.232 18.594 1 96.62 262 GLU B CA 1
ATOM 4558 C C . GLU B 1 262 ? -18.203 2.707 18.219 1 96.62 262 GLU B C 1
ATOM 4560 O O . GLU B 1 262 ? -17.938 3.584 19.031 1 96.62 262 GLU B O 1
ATOM 4565 N N . LEU B 1 263 ? -18.625 2.926 16.938 1 96.81 263 LEU B N 1
ATOM 4566 C CA . LEU B 1 263 ? -18.906 4.301 16.547 1 96.81 263 LEU B CA 1
ATOM 4567 C C . LEU B 1 263 ? -20.203 4.809 17.172 1 96.81 263 LEU B C 1
ATOM 4569 O O . LEU B 1 263 ? -21.172 4.059 17.281 1 96.81 263 LEU B O 1
ATOM 4573 N N . PRO B 1 264 ? -20.219 6.051 17.547 1 96.44 264 PRO B N 1
ATOM 4574 C CA . PRO B 1 264 ? -21.469 6.629 18.062 1 96.44 264 PRO B CA 1
ATOM 4575 C C . PRO B 1 264 ? -22.406 7.086 16.953 1 96.44 264 PRO B C 1
ATOM 4577 O O . PRO B 1 264 ? -23.094 8.102 17.109 1 96.44 264 PRO B O 1
ATOM 4580 N N . LEU B 1 265 ? -22.266 6.555 15.836 1 95.56 265 LEU B N 1
ATOM 4581 C CA . LEU B 1 265 ? -23.094 6.824 14.656 1 95.56 265 LEU B CA 1
ATOM 4582 C C . LEU B 1 265 ? -23.734 5.543 14.133 1 95.56 265 LEU B C 1
ATOM 4584 O O . LEU B 1 265 ? -23.109 4.48 14.148 1 95.56 265 LEU B O 1
ATOM 4588 N N . ASP B 1 266 ? -24.906 5.684 13.703 1 92.12 266 ASP B N 1
ATOM 4589 C CA . ASP B 1 266 ? -25.625 4.539 13.141 1 92.12 266 ASP B CA 1
ATOM 4590 C C . ASP B 1 266 ? -25.344 4.395 11.648 1 92.12 266 ASP B C 1
ATOM 4592 O O . ASP B 1 266 ? -26.188 4.746 10.82 1 92.12 266 ASP B O 1
ATOM 4596 N N . LEU B 1 267 ? -24.266 3.816 11.336 1 94.25 267 LEU B N 1
ATOM 4597 C CA . LEU B 1 267 ? -23.859 3.635 9.945 1 94.25 267 LEU B CA 1
ATOM 4598 C C . LEU B 1 267 ? -24.266 2.256 9.438 1 94.25 267 LEU B C 1
ATOM 4600 O O . LEU B 1 267 ? -24.188 1.271 10.18 1 94.25 267 LEU B O 1
ATOM 4604 N N . GLU B 1 268 ? -24.719 2.229 8.195 1 92.38 268 GLU B N 1
ATOM 4605 C CA . GLU B 1 268 ? -24.953 0.933 7.566 1 92.38 268 GLU B CA 1
ATOM 4606 C C . GLU B 1 268 ? -23.656 0.141 7.426 1 92.38 268 GLU B C 1
ATOM 4608 O O . GLU B 1 268 ? -22.594 0.721 7.219 1 92.38 268 GLU B O 1
ATOM 4613 N N . PRO B 1 269 ? -23.844 -1.159 7.57 1 94.19 269 PRO B N 1
ATOM 4614 C CA . PRO B 1 269 ? -22.641 -1.964 7.344 1 94.19 269 PRO B CA 1
ATOM 4615 C C . PRO B 1 269 ? -22.125 -1.851 5.914 1 94.19 269 PRO B C 1
ATOM 4617 O O . PRO B 1 269 ? -22.875 -1.547 4.992 1 94.19 269 PRO B O 1
ATOM 4620 N N . VAL B 1 270 ? -20.828 -2.068 5.836 1 93.31 270 VAL B N 1
ATOM 4621 C CA . VAL B 1 270 ? -20.203 -2.096 4.52 1 93.31 270 VAL B CA 1
ATOM 4622 C C . VAL B 1 270 ? -20.266 -3.508 3.943 1 93.31 270 VAL B C 1
ATOM 4624 O O . VAL B 1 270 ? -20.047 -4.488 4.656 1 93.31 270 VAL B O 1
ATOM 4627 N N . THR B 1 271 ? -20.578 -3.592 2.686 1 94 271 THR B N 1
ATOM 4628 C CA . THR B 1 271 ? -20.672 -4.883 2.016 1 94 271 THR B CA 1
ATOM 4629 C C . THR B 1 271 ? -19.453 -5.133 1.144 1 94 271 THR B C 1
ATOM 4631 O O . THR B 1 271 ? -19.125 -4.316 0.278 1 94 271 THR B O 1
ATOM 4634 N N . TRP B 1 272 ? -18.781 -6.223 1.416 1 95 272 TRP B N 1
ATOM 4635 C CA . TRP B 1 272 ? -17.688 -6.676 0.566 1 95 272 TRP B CA 1
ATOM 4636 C C . TRP B 1 272 ? -18.156 -7.754 -0.401 1 95 272 TRP B C 1
ATOM 4638 O O . TRP B 1 272 ? -18.781 -8.734 0.01 1 95 272 TRP B O 1
ATOM 4648 N N . THR B 1 273 ? -17.75 -7.508 -1.641 1 96.31 273 THR B N 1
ATOM 4649 C CA . THR B 1 273 ? -18.297 -8.336 -2.711 1 96.31 273 THR B CA 1
ATOM 4650 C C . THR B 1 273 ? -17.188 -8.836 -3.629 1 96.31 273 THR B C 1
ATOM 4652 O O . THR B 1 273 ? -16.203 -8.133 -3.863 1 96.31 273 THR B O 1
ATOM 4655 N N . LEU B 1 274 ? -17.344 -10.094 -4.047 1 97.75 274 LEU B N 1
ATOM 4656 C CA . LEU B 1 274 ? -16.484 -10.688 -5.066 1 97.75 274 LEU B CA 1
ATOM 4657 C C . LEU B 1 274 ? -17.031 -10.438 -6.461 1 97.75 274 LEU B C 1
ATOM 4659 O O . LEU B 1 274 ? -18.219 -10.633 -6.707 1 97.75 274 LEU B O 1
ATOM 4663 N N . TYR B 1 275 ? -16.156 -9.938 -7.391 1 97.62 275 TYR B N 1
ATOM 4664 C CA . TYR B 1 275 ? -16.547 -9.625 -8.758 1 97.62 275 TYR B CA 1
ATOM 4665 C C . TYR B 1 275 ? -15.711 -10.406 -9.766 1 97.62 275 TYR B C 1
ATOM 4667 O O . TYR B 1 275 ? -14.508 -10.602 -9.57 1 97.62 275 TYR B O 1
ATOM 4675 N N . TRP B 1 276 ? -16.312 -10.859 -10.836 1 96.44 276 TRP B N 1
ATOM 4676 C CA . TRP B 1 276 ? -15.633 -11.477 -11.961 1 96.44 276 TRP B CA 1
ATOM 4677 C C . TRP B 1 276 ? -16.406 -11.266 -13.258 1 96.44 276 TRP B C 1
ATOM 4679 O O . TRP B 1 276 ? -17.578 -10.852 -13.227 1 96.44 276 TRP B O 1
ATOM 4689 N N . HIS B 1 277 ? -15.742 -11.406 -14.352 1 90.62 277 HIS B N 1
ATOM 4690 C CA . HIS B 1 277 ? -16.438 -11.297 -15.625 1 90.62 277 HIS B CA 1
ATOM 4691 C C . HIS B 1 277 ? -17.344 -12.5 -15.859 1 90.62 277 HIS B C 1
ATOM 4693 O O . HIS B 1 277 ? -16.953 -13.641 -15.609 1 90.62 277 HIS B O 1
ATOM 4699 N N . ARG B 1 278 ? -18.516 -12.336 -16.453 1 89.25 278 ARG B N 1
ATOM 4700 C CA . ARG B 1 278 ? -19.547 -13.352 -16.625 1 89.25 278 ARG B CA 1
ATOM 4701 C C . ARG B 1 278 ? -19.047 -14.484 -17.516 1 89.25 278 ARG B C 1
ATOM 4703 O O . ARG B 1 278 ? -19.531 -15.617 -17.422 1 89.25 278 ARG B O 1
ATOM 4710 N N . ARG B 1 279 ? -18.141 -14.148 -18.344 1 84.81 279 ARG B N 1
ATOM 4711 C CA . ARG B 1 279 ? -17.578 -15.172 -19.219 1 84.81 279 ARG B CA 1
ATOM 4712 C C . ARG B 1 279 ? -16.984 -16.328 -18.422 1 84.81 279 ARG B C 1
ATOM 4714 O O . ARG B 1 279 ? -16.828 -17.438 -18.938 1 84.81 279 ARG B O 1
ATOM 4721 N N . TYR B 1 280 ? -16.688 -16.062 -17.141 1 88.38 280 TYR B N 1
ATOM 4722 C CA . TYR B 1 280 ? -16.062 -17.094 -16.312 1 88.38 280 TYR B CA 1
ATOM 4723 C C . TYR B 1 280 ? -17.078 -17.703 -15.359 1 88.38 280 TYR B C 1
ATOM 4725 O O . TYR B 1 280 ? -16.703 -18.422 -14.422 1 88.38 280 TYR B O 1
ATOM 4733 N N . ASP B 1 281 ? -18.344 -17.484 -15.57 1 87.88 281 ASP B N 1
ATOM 4734 C CA . ASP B 1 281 ? -19.391 -18.062 -14.727 1 87.88 281 ASP B CA 1
ATOM 4735 C C . ASP B 1 281 ? -19.281 -19.578 -14.68 1 87.88 281 ASP B C 1
ATOM 4737 O O . ASP B 1 281 ? -19.453 -20.188 -13.617 1 87.88 281 ASP B O 1
ATOM 4741 N N . ASN B 1 282 ? -18.891 -20.172 -15.766 1 83.31 282 ASN B N 1
ATOM 4742 C CA . ASN B 1 282 ? -18.891 -21.625 -15.844 1 83.31 282 ASN B CA 1
ATOM 4743 C C . ASN B 1 282 ? -17.469 -22.188 -15.898 1 83.31 282 ASN B C 1
ATOM 4745 O O . ASN B 1 282 ? -17.266 -23.344 -16.281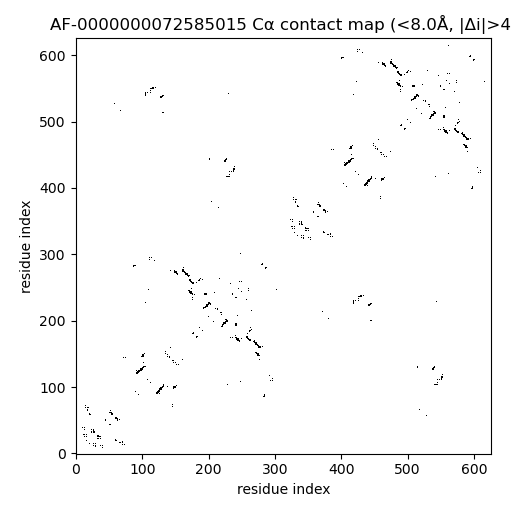 1 83.31 282 ASN B O 1
ATOM 4749 N N . SER B 1 283 ? -16.531 -21.281 -15.68 1 86.25 283 SER B N 1
ATOM 4750 C CA . SER B 1 283 ? -15.148 -21.75 -15.602 1 86.25 283 SER B CA 1
ATOM 4751 C C . SER B 1 283 ? -14.906 -22.547 -14.328 1 86.25 283 SER B C 1
ATOM 4753 O O . SER B 1 283 ? -15.07 -22.031 -13.219 1 86.25 283 SER B O 1
ATOM 4755 N N . VAL B 1 284 ? -14.477 -23.797 -14.461 1 89.25 284 VAL B N 1
ATOM 4756 C CA . VAL B 1 284 ? -14.25 -24.688 -13.32 1 89.25 284 VAL B CA 1
ATOM 4757 C C . VAL B 1 284 ? -13.156 -24.109 -12.422 1 89.25 284 VAL B C 1
ATOM 4759 O O . VAL B 1 284 ? -13.281 -24.125 -11.195 1 89.25 284 VAL B O 1
ATOM 4762 N N . ALA B 1 285 ? -12.125 -23.562 -13.055 1 91.69 285 ALA B N 1
ATOM 4763 C CA . ALA B 1 285 ? -11.016 -22.969 -12.305 1 91.69 285 ALA B CA 1
ATOM 4764 C C . ALA B 1 285 ? -11.484 -21.766 -11.492 1 91.69 285 ALA B C 1
ATOM 4766 O O . ALA B 1 285 ? -11.133 -21.625 -10.32 1 91.69 285 ALA B O 1
ATOM 4767 N N . HIS B 1 286 ? -12.297 -20.938 -12.109 1 93.69 286 HIS B N 1
ATOM 4768 C CA . HIS B 1 286 ? -12.82 -19.766 -11.414 1 93.69 286 HIS B CA 1
ATOM 4769 C C . HIS B 1 286 ? -13.773 -20.172 -10.297 1 93.69 286 HIS B C 1
ATOM 4771 O O . HIS B 1 286 ? -13.703 -19.625 -9.195 1 93.69 286 HIS B O 1
ATOM 4777 N N . GLU B 1 287 ? -14.617 -21.078 -10.633 1 94 287 GLU B N 1
ATOM 4778 C CA . GLU B 1 287 ? -15.547 -21.562 -9.609 1 94 287 GLU B CA 1
ATOM 4779 C C . GLU B 1 287 ? -14.805 -22.156 -8.422 1 94 287 GLU B C 1
ATOM 4781 O O . GLU B 1 287 ? -15.18 -21.922 -7.27 1 94 287 GLU B O 1
ATOM 4786 N N . TRP B 1 288 ? -13.828 -22.922 -8.742 1 95.81 288 TRP B N 1
ATOM 4787 C CA . TRP B 1 288 ? -13 -23.484 -7.684 1 95.81 288 TRP B CA 1
ATOM 4788 C C . TRP B 1 288 ? -12.453 -22.391 -6.77 1 95.81 288 TRP B C 1
ATOM 4790 O O . TRP B 1 288 ? -12.586 -22.484 -5.543 1 95.81 288 TRP B O 1
ATOM 4800 N N . LEU B 1 289 ? -11.891 -21.344 -7.293 1 96.88 289 LEU B N 1
ATOM 4801 C CA . LEU B 1 289 ? -11.289 -20.281 -6.484 1 96.88 289 LEU B CA 1
ATOM 4802 C C . LEU B 1 289 ? -12.367 -19.5 -5.734 1 96.88 289 LEU B C 1
ATOM 4804 O O . LEU B 1 289 ? -12.18 -19.141 -4.574 1 96.88 289 LEU B O 1
ATOM 4808 N N . ARG B 1 290 ? -13.453 -19.234 -6.398 1 97.69 290 ARG B N 1
ATOM 4809 C CA . ARG B 1 290 ? -14.555 -18.547 -5.719 1 97.69 290 ARG B CA 1
ATOM 4810 C C . ARG B 1 290 ? -15.008 -19.344 -4.492 1 97.69 290 ARG B C 1
ATOM 4812 O O . ARG B 1 290 ? -15.25 -18.75 -3.43 1 97.69 290 ARG B O 1
ATOM 4819 N N . ASN B 1 291 ? -15.102 -20.609 -4.625 1 97.19 291 ASN B N 1
ATOM 4820 C CA . ASN B 1 291 ? -15.508 -21.453 -3.504 1 97.19 291 ASN B CA 1
ATOM 4821 C C . ASN B 1 291 ? -14.469 -21.438 -2.385 1 97.19 291 ASN B C 1
ATOM 4823 O O . ASN B 1 291 ? -14.82 -21.375 -1.206 1 97.19 291 ASN B O 1
ATOM 4827 N N . CYS B 1 292 ? -13.219 -21.484 -2.771 1 97.25 292 CYS B N 1
ATOM 4828 C CA . CYS B 1 292 ? -12.164 -21.406 -1.771 1 97.25 292 CYS B CA 1
ATOM 4829 C C . CYS B 1 292 ? -12.25 -20.094 -0.986 1 97.25 292 CYS B C 1
ATOM 4831 O O . CYS B 1 292 ? -12.094 -20.094 0.237 1 97.25 292 CYS B O 1
ATOM 4833 N N . ILE B 1 293 ? -12.5 -19 -1.659 1 97.62 293 ILE B N 1
ATOM 4834 C CA . ILE B 1 293 ? -12.594 -17.688 -1.015 1 97.62 293 ILE B CA 1
ATOM 4835 C C . ILE B 1 293 ? -13.812 -17.656 -0.095 1 97.62 293 ILE B C 1
ATOM 4837 O O . ILE B 1 293 ? -13.727 -17.172 1.041 1 97.62 293 ILE B O 1
ATOM 4841 N N . THR B 1 294 ? -14.891 -18.156 -0.563 1 96.5 294 THR B N 1
ATOM 4842 C CA . THR B 1 294 ? -16.109 -18.203 0.231 1 96.5 294 THR B CA 1
ATOM 4843 C C . THR B 1 294 ? -15.922 -19.047 1.488 1 96.5 294 THR B C 1
ATOM 4845 O O . THR B 1 294 ? -16.375 -18.672 2.568 1 96.5 294 THR B O 1
ATOM 4848 N N . ASP B 1 295 ? -15.242 -20.141 1.358 1 95.81 295 ASP B N 1
ATOM 4849 C CA . ASP B 1 295 ? -14.961 -21 2.502 1 95.81 295 ASP B CA 1
ATOM 4850 C C . ASP B 1 295 ? -14.172 -20.266 3.572 1 95.81 295 ASP B C 1
ATOM 4852 O O . ASP B 1 295 ? -14.43 -20.422 4.77 1 95.81 295 ASP B O 1
ATOM 4856 N N . VAL B 1 296 ? -13.227 -19.438 3.145 1 96.19 296 VAL B N 1
ATOM 4857 C CA . VAL B 1 296 ? -12.398 -18.672 4.066 1 96.19 296 VAL B CA 1
ATOM 4858 C C . VAL B 1 296 ? -13.258 -17.656 4.812 1 96.19 296 VAL B C 1
ATOM 4860 O O . VAL B 1 296 ? -13.148 -17.516 6.031 1 96.19 296 VAL B O 1
ATOM 4863 N N . VAL B 1 297 ? -14.062 -16.984 4.098 1 95.12 297 VAL B N 1
ATOM 4864 C CA . VAL B 1 297 ? -14.914 -15.961 4.699 1 95.12 297 VAL B CA 1
ATOM 4865 C C . VAL B 1 297 ? -15.859 -16.609 5.711 1 95.12 297 VAL B C 1
ATOM 4867 O O . VAL B 1 297 ? -16.062 -16.078 6.805 1 95.12 297 VAL B O 1
ATOM 4870 N N . ASP B 1 298 ? -16.391 -17.734 5.402 1 92.38 298 ASP B N 1
ATOM 4871 C CA . ASP B 1 298 ? -17.312 -18.438 6.277 1 92.38 298 ASP B CA 1
ATOM 4872 C C . ASP B 1 298 ? -16.625 -18.891 7.559 1 92.38 298 ASP B C 1
ATOM 4874 O O . ASP B 1 298 ? -17.25 -18.969 8.617 1 92.38 298 ASP B O 1
ATOM 4878 N N . ALA B 1 299 ? -15.43 -19.141 7.438 1 91.19 299 ALA B N 1
ATOM 4879 C CA . ALA B 1 299 ? -14.672 -19.625 8.594 1 91.19 299 ALA B CA 1
ATOM 4880 C C . ALA B 1 299 ? -14.297 -18.469 9.516 1 91.19 299 ALA B C 1
ATOM 4882 O O . ALA B 1 299 ? -14.039 -18.672 10.703 1 91.19 299 ALA B O 1
ATOM 4883 N N . ILE B 1 300 ? -14.109 -17.281 8.875 1 85.75 300 ILE B N 1
ATOM 4884 C CA . ILE B 1 300 ? -13.727 -16.109 9.664 1 85.75 300 ILE B CA 1
ATOM 4885 C C . ILE B 1 300 ? -14.922 -15.625 10.484 1 85.75 300 ILE B C 1
ATOM 4887 O O . ILE B 1 300 ? -15.984 -15.336 9.93 1 85.75 300 ILE B O 1
ATOM 4891 N N . GLN B 1 301 ? -15.391 -16.281 11.609 1 64.88 301 GLN B N 1
ATOM 4892 C CA . GLN B 1 301 ? -16.5 -15.922 12.484 1 64.88 301 GLN B CA 1
ATOM 4893 C C . GLN B 1 301 ? -16.5 -14.43 12.805 1 64.88 301 GLN B C 1
ATOM 4895 O O . GLN B 1 301 ? -15.445 -13.844 13.023 1 64.88 301 GLN B O 1
ATOM 4900 N N . PRO B 1 302 ? -17.641 -13.773 12.461 1 57.81 302 PRO B N 1
ATOM 4901 C CA . PRO B 1 302 ? -17.672 -12.43 13.031 1 57.81 302 PRO B CA 1
ATOM 4902 C C . PRO B 1 302 ? -17.422 -12.414 14.531 1 57.81 302 PRO B C 1
ATOM 4904 O O . PRO B 1 302 ? -17.797 -13.359 15.234 1 57.81 302 PRO B O 1
ATOM 4907 N N . ARG B 1 303 ? -16.234 -12.305 15.062 1 51.31 303 ARG B N 1
ATOM 4908 C CA . ARG B 1 303 ? -16.312 -12.25 16.516 1 51.31 303 ARG B CA 1
ATOM 4909 C C . ARG B 1 303 ? -17.297 -11.18 16.984 1 51.31 303 ARG B C 1
ATOM 4911 O O . ARG B 1 303 ? -17.266 -10.047 16.5 1 51.31 303 ARG B O 1
ATOM 4918 N N . GLY B 1 304 ? -18.5 -11.516 17.078 1 42.84 304 GLY B N 1
ATOM 4919 C CA . GLY B 1 304 ? -19.422 -10.594 17.734 1 42.84 304 GLY B CA 1
ATOM 4920 C C . GLY B 1 304 ? -18.703 -9.594 18.641 1 42.84 304 GLY B C 1
ATOM 4921 O O . GLY B 1 304 ? -17.594 -9.844 19.094 1 42.84 304 GLY B O 1
ATOM 4922 N N . VAL B 1 305 ? -19.078 -8.336 18.562 1 39.47 305 VAL B N 1
ATOM 4923 C CA . VAL B 1 305 ? -18.609 -7.18 19.312 1 39.47 305 VAL B CA 1
ATOM 4924 C C . VAL B 1 305 ? -18.078 -7.629 20.672 1 39.47 305 VAL B C 1
ATOM 4926 O O . VAL B 1 305 ? -16.891 -7.414 20.984 1 39.47 305 VAL B O 1
ATOM 4929 N N . PHE B 1 306 ? -18.844 -7.023 21.828 1 34.62 306 PHE B N 1
ATOM 4930 C CA . PHE B 1 306 ? -18.641 -6.492 23.172 1 34.62 306 PHE B CA 1
ATOM 4931 C C . PHE B 1 306 ? -18.516 -7.625 24.188 1 34.62 306 PHE B C 1
ATOM 4933 O O . PHE B 1 306 ? -19.484 -8.336 24.469 1 34.62 306 PHE B O 1
ATOM 4940 N N . GLU B 1 307 ? -17.594 -8.352 24.156 1 35.94 307 GLU B N 1
ATOM 4941 C CA . GLU B 1 307 ? -17.531 -8.875 25.516 1 35.94 307 GLU B CA 1
ATOM 4942 C C . GLU B 1 307 ? -17.891 -7.801 26.547 1 35.94 307 GLU B C 1
ATOM 4944 O O . GLU B 1 307 ? -17.25 -6.742 26.594 1 35.94 307 GLU B O 1
ATOM 4949 N N . GLU B 1 308 ? -19.125 -7.586 26.953 1 31.92 308 GLU B N 1
ATOM 4950 C CA . GLU B 1 308 ? -19.625 -6.809 28.078 1 31.92 308 GLU B CA 1
ATOM 4951 C C . GLU B 1 308 ? -18.672 -6.863 29.266 1 31.92 308 GLU B C 1
ATOM 4953 O O . GLU B 1 308 ? -18.266 -7.949 29.688 1 31.92 308 GLU B O 1
ATOM 4958 N N . ALA B 1 309 ? -17.875 -5.867 29.547 1 32.78 309 ALA B N 1
ATOM 4959 C CA . ALA B 1 309 ? -17.359 -5.629 30.906 1 32.78 309 ALA B CA 1
ATOM 4960 C C . ALA B 1 309 ? -18.422 -5.945 31.953 1 32.78 309 ALA B C 1
ATOM 4962 O O . ALA B 1 309 ? -19.125 -5.047 32.438 1 32.78 309 ALA B O 1
ATOM 4963 N N . SER B 1 310 ? -19.375 -6.824 31.766 1 29.59 310 SER B N 1
ATOM 4964 C CA . SER B 1 310 ? -20.281 -7.105 32.875 1 29.59 310 SER B CA 1
ATOM 4965 C C . SER B 1 310 ? -19.516 -7.641 34.094 1 29.59 310 SER B C 1
ATOM 4967 O O . SER B 1 310 ? -20.125 -7.934 35.125 1 29.59 310 SER B O 1
ATOM 4969 N N . ALA B 1 311 ? -18.516 -8.398 33.969 1 27.3 311 ALA B N 1
ATOM 4970 C CA . ALA B 1 311 ? -18.344 -9.141 35.219 1 27.3 311 ALA B CA 1
ATOM 4971 C C . ALA B 1 311 ? -17.859 -8.227 36.344 1 27.3 311 ALA B C 1
ATOM 4973 O O . ALA B 1 311 ? -17.406 -8.703 37.375 1 27.3 311 ALA B O 1
ATOM 4974 N N . VAL B 1 312 ? -17.5 -6.961 36.062 1 25.14 312 VAL B N 1
ATOM 4975 C CA . VAL B 1 312 ? -17.172 -6.305 37.344 1 25.14 312 VAL B CA 1
ATOM 4976 C C . VAL B 1 312 ? -18.453 -6.035 38.125 1 25.14 312 VAL B C 1
ATOM 4978 O O . VAL B 1 312 ? -19.219 -5.145 37.781 1 25.14 312 VAL B O 1
ATOM 4981 N N . GLY B 1 313 ? -19.359 -7.062 38.125 1 20.23 313 GLY B N 1
ATOM 4982 C CA . GLY B 1 313 ? -19.953 -7.059 39.469 1 20.23 313 GLY B CA 1
ATOM 4983 C C . GLY B 1 313 ? -18.984 -7.492 40.531 1 20.23 313 GLY B C 1
ATOM 4984 O O . GLY B 1 313 ? -18.047 -8.25 40.281 1 20.23 313 GLY B O 1
#